Protein AF-A0A7K7YUN2-F1 (afdb_monomer)

Foldseek 3Di:
DADPVRDDLQQALQPNDCVPNVPSVVVNVVLVCLLPPVFDDVPRPDVLPPAPPVVPPPDDDDDDDDDDDDDDDDPVVVVVVVVPDPDDPDDDDDDDDDDDDDDDDDPPPPPPPDDDDDDDDDDDDDDDDDDDDPDPPPPDDPPQRALNGRNDAAAEAEEEDEPDAFKEKEAEADPDLLLVLLLLLLLVQLLLQAQGRDSVPYDHDNCQCQPADPPPRRGSCSGQRNSSCVRRVHRRRIYIYHYQFKHPGGGFHAFWPQCPPVDDGTDPHDGIGTDDPVSVVSSVVSSVQSVCLSSVNRNTGRCCRDPQNHSVSSSVVSSVVSVVVVVVPDDDPPCDDDDDDDDDDDDDDDDDDDDDDDDDDDDDDDDDDDDDDDDDDDDDDDDDDDDDDDDDD

pLDDT: mean 70.5, std 28.91, range [22.89, 98.75]

Organism: Thryothorus ludovicianus (NCBI:txid74200)

Structure (mmCIF, N/CA/C/O backbone):
data_AF-A0A7K7YUN2-F1
#
_entry.id   AF-A0A7K7YUN2-F1
#
loop_
_atom_site.group_PDB
_atom_site.id
_atom_site.type_symbol
_atom_site.label_atom_id
_atom_site.label_alt_id
_atom_site.label_comp_id
_atom_site.label_asym_id
_atom_site.label_entity_id
_atom_site.label_seq_id
_atom_site.pdbx_PDB_ins_code
_atom_site.Cartn_x
_atom_site.Cartn_y
_atom_site.Cartn_z
_atom_site.occupancy
_atom_site.B_iso_or_equiv
_atom_site.auth_seq_id
_atom_site.auth_comp_id
_atom_site.auth_asym_id
_atom_site.auth_atom_id
_atom_site.pdbx_PDB_model_num
ATOM 1 N N . ARG A 1 1 ? -6.315 15.873 7.165 1.00 78.62 1 ARG A N 1
ATOM 2 C CA . ARG A 1 1 ? -5.377 15.569 8.280 1.00 78.62 1 ARG A CA 1
ATOM 3 C C . ARG A 1 1 ? -5.841 16.223 9.572 1.00 78.62 1 ARG A C 1
ATOM 5 O O . ARG A 1 1 ? -6.031 15.499 10.535 1.00 78.62 1 ARG A O 1
ATOM 12 N N . THR A 1 2 ? -6.074 17.534 9.575 1.00 87.38 2 THR A N 1
ATOM 13 C CA . THR A 1 2 ? -6.695 18.251 10.697 1.00 87.38 2 THR A CA 1
ATOM 14 C C . THR A 1 2 ? -7.957 18.947 10.198 1.00 87.38 2 THR A C 1
ATOM 16 O O . THR A 1 2 ? -7.957 19.393 9.050 1.00 87.38 2 THR A O 1
ATOM 19 N N . ASP A 1 3 ? -9.021 18.973 10.995 1.00 88.12 3 ASP A N 1
ATOM 20 C CA . ASP A 1 3 ? -10.237 19.727 10.668 1.00 88.12 3 ASP A CA 1
ATOM 21 C C . ASP A 1 3 ? -10.114 21.218 11.048 1.00 88.12 3 ASP A C 1
ATOM 23 O O . ASP A 1 3 ? -9.083 21.669 11.555 1.00 88.12 3 ASP A O 1
ATOM 27 N N . SER A 1 4 ? -11.171 21.997 10.804 1.00 88.62 4 SER A N 1
ATOM 28 C CA . SER A 1 4 ? -11.228 23.429 11.133 1.00 88.62 4 SER A CA 1
ATOM 29 C C . SER A 1 4 ? -11.190 23.733 12.636 1.00 88.62 4 SER A C 1
ATOM 31 O O . SER A 1 4 ? -10.939 24.874 13.012 1.00 88.62 4 SER A O 1
ATOM 33 N N . ARG A 1 5 ? -11.398 22.733 13.499 1.00 89.00 5 ARG A N 1
ATOM 34 C CA . ARG A 1 5 ? -11.352 22.855 14.965 1.00 89.00 5 ARG A CA 1
ATOM 35 C C . ARG A 1 5 ? -9.995 22.452 15.538 1.00 89.00 5 ARG A C 1
ATOM 37 O O . ARG A 1 5 ? -9.807 22.469 16.750 1.00 89.00 5 ARG A O 1
ATOM 44 N N . GLY A 1 6 ? -9.044 22.071 14.685 1.00 89.19 6 GLY A N 1
ATOM 45 C CA . GLY A 1 6 ? -7.726 21.616 15.115 1.00 89.19 6 GLY A CA 1
ATOM 46 C C . GLY A 1 6 ? -7.666 20.131 15.485 1.00 89.19 6 GLY A C 1
ATOM 47 O O . GLY A 1 6 ? -6.616 19.670 15.934 1.00 89.19 6 GLY A O 1
ATOM 48 N N . VAL A 1 7 ? -8.731 19.352 15.260 1.00 89.94 7 VAL A N 1
ATOM 49 C CA . VAL A 1 7 ? -8.756 17.916 15.563 1.00 89.94 7 VAL A CA 1
ATOM 50 C C . VAL A 1 7 ? -8.000 17.140 14.496 1.00 89.94 7 VAL A C 1
ATOM 52 O O . VAL A 1 7 ? -8.283 17.225 13.300 1.00 89.94 7 VAL A O 1
ATOM 55 N N . ASN A 1 8 ? -7.038 16.329 14.930 1.00 92.31 8 ASN A N 1
ATOM 56 C CA . ASN A 1 8 ? -6.292 15.426 14.066 1.00 92.31 8 ASN A CA 1
ATOM 57 C C . ASN A 1 8 ? -7.166 14.232 13.642 1.00 92.31 8 ASN A C 1
ATOM 59 O O . ASN A 1 8 ? -7.217 13.199 14.310 1.00 92.31 8 ASN A O 1
ATOM 63 N N . LEU A 1 9 ? -7.828 14.355 12.492 1.00 93.38 9 LEU A N 1
ATOM 64 C CA . LEU A 1 9 ? -8.713 13.333 11.924 1.00 93.38 9 LEU A CA 1
ATOM 65 C C . LEU A 1 9 ? -8.011 11.985 11.689 1.00 93.38 9 LEU A C 1
ATOM 67 O O . LEU A 1 9 ? -8.648 10.936 11.748 1.00 93.38 9 LEU A O 1
ATOM 71 N N . ASN A 1 10 ? -6.682 11.971 11.532 1.00 92.69 10 ASN A N 1
ATOM 72 C CA . ASN A 1 10 ? -5.899 10.734 11.400 1.00 92.69 10 ASN A CA 1
ATOM 73 C C . ASN A 1 10 ? -5.807 9.929 12.718 1.00 92.69 10 ASN A C 1
ATOM 75 O O . ASN A 1 10 ? -4.985 9.011 12.820 1.00 92.69 10 ASN A O 1
ATOM 79 N N . ARG A 1 11 ? -6.553 10.321 13.754 1.00 94.75 11 ARG A N 1
ATOM 80 C CA . ARG A 1 11 ? -6.652 9.656 15.061 1.00 94.75 11 ARG A CA 1
ATOM 81 C C . ARG A 1 11 ? -8.091 9.284 15.428 1.00 94.75 11 ARG A C 1
ATOM 83 O O . ARG A 1 11 ? -8.306 8.748 16.507 1.00 94.75 11 ARG A O 1
ATOM 90 N N . GLN A 1 12 ? -9.053 9.547 14.543 1.00 95.44 12 GLN A N 1
ATOM 91 C CA . GLN A 1 12 ? -10.483 9.428 14.835 1.00 95.44 12 GLN A CA 1
ATOM 92 C C . GLN A 1 12 ? -11.152 8.231 14.141 1.00 95.44 12 GLN A C 1
ATOM 94 O O . GLN A 1 12 ? -12.370 8.165 14.080 1.00 95.44 12 GLN A O 1
ATOM 99 N N . TYR A 1 13 ? -10.393 7.264 13.610 1.00 97.00 13 TYR A N 1
ATOM 100 C CA . TYR A 1 13 ? -10.983 6.123 12.893 1.00 97.00 13 TYR A CA 1
ATOM 101 C C . TYR A 1 13 ? -11.528 5.011 13.810 1.00 97.00 13 TYR A C 1
ATOM 103 O O . TYR A 1 13 ? -12.305 4.172 13.351 1.00 97.00 13 TYR A O 1
ATOM 111 N N . LEU A 1 14 ? -11.149 4.962 15.094 1.00 95.19 14 LEU A N 1
ATOM 112 C CA . LEU A 1 14 ? -11.679 3.951 16.026 1.00 95.19 14 LEU A CA 1
ATOM 113 C C . LEU A 1 14 ? -13.170 4.172 16.289 1.00 95.19 14 LEU A C 1
ATOM 115 O O . LEU A 1 14 ? -13.971 3.273 16.045 1.00 95.19 14 LEU A O 1
ATOM 119 N N . HIS A 1 15 ? -13.536 5.389 16.680 1.00 94.69 15 HIS A N 1
ATOM 120 C CA . HIS A 1 15 ? -14.912 5.791 16.960 1.00 94.69 15 HIS A CA 1
ATOM 121 C C . HIS A 1 15 ? -15.164 7.164 16.322 1.00 94.69 15 HIS A C 1
ATOM 123 O O . HIS A 1 15 ? -15.181 8.171 17.029 1.00 94.69 15 HIS A O 1
ATOM 129 N N . PRO A 1 16 ? -15.246 7.243 14.977 1.00 96.25 16 PRO A N 1
ATOM 130 C CA . PRO A 1 16 ? -15.571 8.500 14.328 1.00 96.25 16 PRO A CA 1
ATOM 131 C C . PRO A 1 16 ? -16.999 8.893 14.689 1.00 96.25 16 PRO A C 1
ATOM 133 O O . PRO A 1 16 ? -17.883 8.044 14.771 1.00 96.25 16 PRO A O 1
ATOM 136 N N . ASP A 1 17 ? -17.208 10.188 14.857 1.00 95.94 17 ASP A N 1
ATOM 137 C CA . ASP A 1 17 ? -18.513 10.772 15.122 1.00 95.94 17 ASP A CA 1
ATOM 138 C C . ASP A 1 17 ? -19.054 11.346 13.806 1.00 95.94 17 ASP A C 1
ATOM 140 O O . ASP A 1 17 ? -18.281 11.901 13.017 1.00 95.94 17 ASP A O 1
ATOM 144 N N . ALA A 1 18 ? -20.344 11.166 13.529 1.00 96.06 18 ALA A N 1
ATOM 145 C CA . ALA A 1 18 ? -20.936 11.563 12.253 1.00 96.06 18 ALA A CA 1
ATOM 146 C C . ALA A 1 18 ? -20.970 13.088 12.067 1.00 96.06 18 ALA A C 1
ATOM 148 O O . ALA A 1 18 ? -20.790 13.571 10.949 1.00 96.06 18 ALA A O 1
ATOM 149 N N . GLU A 1 19 ? -21.140 13.844 13.151 1.00 95.25 19 GLU A N 1
ATOM 150 C CA . GLU A 1 19 ? -21.210 15.305 13.131 1.00 95.25 19 GLU A CA 1
ATOM 151 C C . GLU A 1 19 ? -19.820 15.926 13.260 1.00 95.25 19 GLU A C 1
ATOM 153 O O . GLU A 1 19 ? -19.457 16.848 12.527 1.00 95.25 19 GLU A O 1
ATOM 158 N N . LEU A 1 20 ? -18.998 15.400 14.172 1.00 94.81 20 LEU A N 1
ATOM 159 C CA . LEU A 1 20 ? -17.669 15.937 14.438 1.00 94.81 20 LEU A CA 1
ATOM 160 C C . LEU A 1 20 ? -16.652 15.455 13.394 1.00 94.81 20 LEU A C 1
ATOM 162 O O . LEU A 1 20 ? -15.731 16.195 13.060 1.00 94.81 20 LEU A O 1
ATOM 166 N N . HIS A 1 21 ? -16.763 14.237 12.870 1.00 95.44 21 HIS A N 1
ATOM 167 C CA . HIS A 1 21 ? -15.762 13.636 11.980 1.00 95.44 21 HIS A CA 1
ATOM 168 C C . HIS A 1 21 ? -16.374 13.096 10.671 1.00 95.44 21 HIS A C 1
ATOM 170 O O . HIS A 1 21 ? -16.032 11.978 10.270 1.00 95.44 21 HIS A O 1
ATOM 176 N N . PRO A 1 22 ? -17.206 13.869 9.942 1.00 95.00 22 PRO A N 1
ATOM 177 C CA . PRO A 1 22 ? -18.062 13.354 8.867 1.00 95.00 22 PRO A CA 1
ATOM 178 C C . PRO A 1 22 ? -17.293 12.619 7.762 1.00 95.00 22 PRO A C 1
ATOM 180 O O . PRO A 1 22 ? -17.717 11.564 7.301 1.00 95.00 22 PRO A O 1
ATOM 183 N N . ALA A 1 23 ? -16.115 13.117 7.368 1.00 93.25 23 ALA A N 1
ATOM 184 C CA . ALA A 1 23 ? -15.295 12.471 6.340 1.00 93.25 23 ALA A CA 1
ATOM 185 C C . ALA A 1 23 ? -14.721 11.115 6.794 1.00 93.25 23 ALA A C 1
ATOM 187 O O . ALA A 1 23 ? -14.691 10.159 6.021 1.00 93.25 23 ALA A O 1
ATOM 188 N N . VAL A 1 24 ? -14.272 11.022 8.051 1.00 96.31 24 VAL A N 1
ATOM 189 C CA . VAL A 1 24 ? -13.724 9.778 8.619 1.00 96.31 24 VAL A CA 1
ATOM 190 C C . VAL A 1 24 ? -14.849 8.779 8.875 1.00 96.31 24 VAL A C 1
ATOM 192 O O . VAL A 1 24 ? -14.700 7.598 8.559 1.00 96.31 24 VAL A O 1
ATOM 195 N N . TYR A 1 25 ? -15.981 9.262 9.395 1.00 97.12 25 TYR A N 1
ATOM 196 C CA . TYR A 1 25 ? -17.195 8.477 9.585 1.00 97.12 25 TYR A CA 1
ATOM 197 C C . TYR A 1 25 ? -17.664 7.879 8.257 1.00 97.12 25 TYR A C 1
ATOM 199 O O . TYR A 1 25 ? -17.772 6.662 8.148 1.00 97.12 25 TYR A O 1
ATOM 207 N N . GLY A 1 26 ? -17.840 8.709 7.223 1.00 96.94 26 GLY A N 1
ATOM 208 C CA . GLY A 1 26 ? -18.279 8.268 5.900 1.00 96.94 26 GLY A CA 1
ATOM 209 C C . GLY A 1 26 ? -17.334 7.244 5.269 1.00 96.94 26 GLY A C 1
ATOM 210 O O . GLY A 1 26 ? -17.783 6.198 4.807 1.00 96.94 26 GLY A O 1
ATOM 211 N N . ALA A 1 27 ? -16.018 7.485 5.315 1.00 95.69 27 ALA A N 1
ATOM 212 C CA . ALA A 1 27 ? -15.033 6.537 4.792 1.00 95.69 27 ALA A CA 1
ATOM 213 C C . ALA A 1 27 ? -15.100 5.174 5.505 1.00 95.69 27 ALA A C 1
ATOM 215 O O . ALA A 1 27 ? -15.076 4.129 4.855 1.00 95.69 27 ALA A O 1
ATOM 216 N N . LYS A 1 28 ? -15.217 5.171 6.840 1.00 96.88 28 LYS A N 1
ATOM 217 C CA . LYS A 1 28 ? -15.357 3.934 7.618 1.00 96.88 28 LYS A CA 1
ATOM 218 C C . LYS A 1 28 ? -16.697 3.240 7.354 1.00 96.88 28 LYS A C 1
ATOM 220 O O . LYS A 1 28 ? -16.718 2.018 7.234 1.00 96.88 28 LYS A O 1
ATOM 225 N N . ALA A 1 29 ? -17.785 3.997 7.234 1.00 96.88 29 ALA A N 1
ATOM 226 C CA . ALA A 1 29 ? -19.120 3.471 6.967 1.00 96.88 29 ALA A CA 1
ATOM 227 C C . ALA A 1 29 ? -19.187 2.742 5.617 1.00 96.88 29 ALA A C 1
ATOM 229 O O . ALA A 1 29 ? -19.727 1.643 5.556 1.00 96.88 29 ALA A O 1
ATOM 230 N N . VAL A 1 30 ? -18.566 3.285 4.562 1.00 96.12 30 VAL A N 1
ATOM 231 C CA . VAL A 1 30 ? -18.479 2.614 3.249 1.00 96.12 30 VAL A CA 1
ATOM 232 C C . VAL A 1 30 ? -17.747 1.272 3.355 1.00 96.12 30 VAL A C 1
ATOM 234 O O . VAL A 1 30 ? -18.197 0.273 2.799 1.00 96.12 30 VAL A O 1
ATOM 237 N N . LEU A 1 31 ? -16.645 1.216 4.106 1.00 96.12 31 LEU A N 1
ATOM 238 C CA . LEU A 1 31 ? -15.901 -0.031 4.303 1.00 96.12 31 LEU A CA 1
ATOM 239 C C . LEU A 1 31 ? -16.719 -1.060 5.095 1.00 96.12 31 LEU A C 1
ATOM 241 O O . LEU A 1 31 ? -16.787 -2.220 4.705 1.00 96.12 31 LEU A O 1
ATOM 245 N N . LEU A 1 32 ? -17.390 -0.645 6.170 1.00 95.06 32 LEU A N 1
ATOM 246 C CA . LEU A 1 32 ? -18.271 -1.531 6.938 1.00 95.06 32 LEU A CA 1
ATOM 247 C C . LEU A 1 32 ? -19.457 -2.025 6.101 1.00 95.06 32 LEU A C 1
ATOM 249 O O . LEU A 1 32 ? -19.819 -3.197 6.183 1.00 95.06 32 LEU A O 1
ATOM 253 N N . TYR A 1 33 ? -20.023 -1.163 5.256 1.00 95.19 33 TYR A N 1
ATOM 254 C CA . TYR A 1 33 ? -21.084 -1.546 4.335 1.00 95.19 33 TYR A CA 1
ATOM 255 C C . TYR A 1 33 ? -20.622 -2.675 3.409 1.00 95.19 33 TYR A C 1
ATOM 257 O O . TYR A 1 33 ? -21.280 -3.711 3.349 1.00 95.19 33 TYR A O 1
ATOM 265 N N . HIS A 1 34 ? -19.472 -2.526 2.745 1.00 94.00 34 HIS A N 1
ATOM 266 C CA . HIS A 1 34 ? -18.953 -3.563 1.850 1.00 94.00 34 HIS A CA 1
ATOM 267 C C . HIS A 1 34 ? -18.536 -4.836 2.587 1.00 94.00 34 HIS A C 1
ATOM 269 O O . HIS A 1 34 ? -18.811 -5.921 2.090 1.00 94.00 34 HIS A O 1
ATOM 275 N N . HIS A 1 35 ? -17.974 -4.718 3.791 1.00 92.88 35 HIS A N 1
ATOM 276 C CA . HIS A 1 35 ? -17.668 -5.872 4.634 1.00 92.88 35 HIS A CA 1
ATOM 277 C C . HIS A 1 35 ? -18.898 -6.753 4.887 1.00 92.88 35 HIS A C 1
ATOM 279 O O . HIS A 1 35 ? -18.815 -7.976 4.831 1.00 92.88 35 HIS A O 1
ATOM 285 N N . VAL A 1 36 ? -20.055 -6.129 5.134 1.00 92.19 36 VAL A N 1
ATOM 286 C CA . VAL A 1 36 ? -21.306 -6.838 5.429 1.00 92.19 36 VAL A CA 1
ATOM 287 C C . VAL A 1 36 ? -22.038 -7.291 4.163 1.00 92.19 36 VAL A C 1
ATOM 289 O O . VAL A 1 36 ? -22.560 -8.403 4.155 1.00 92.19 36 VAL A O 1
ATOM 292 N N . HIS A 1 37 ? -22.077 -6.466 3.112 1.00 90.81 37 HIS A N 1
ATOM 293 C CA . HIS A 1 37 ? -22.972 -6.655 1.958 1.00 90.81 37 HIS A CA 1
ATOM 294 C C . HIS A 1 37 ? -22.276 -7.150 0.685 1.00 90.81 37 HIS A C 1
ATOM 296 O O . HIS A 1 37 ? -22.945 -7.594 -0.241 1.00 90.81 37 HIS A O 1
ATOM 302 N N . SER A 1 38 ? -20.948 -7.071 0.600 1.00 90.06 38 SER A N 1
ATOM 303 C CA . SER A 1 38 ? -20.164 -7.527 -0.559 1.00 90.06 38 SER A CA 1
ATOM 304 C C . SER A 1 38 ? -19.382 -8.801 -0.247 1.00 90.06 38 SER A C 1
ATOM 306 O O . SER A 1 38 ? -18.298 -9.009 -0.788 1.00 90.06 38 SER A O 1
ATOM 308 N N . ARG A 1 39 ? -19.928 -9.644 0.638 1.00 87.44 39 ARG A N 1
ATOM 309 C CA . ARG A 1 39 ? -19.255 -10.852 1.112 1.00 87.44 39 ARG A CA 1
ATOM 310 C C . ARG A 1 39 ? -18.920 -11.810 -0.027 1.00 87.44 39 ARG A C 1
ATOM 312 O O . ARG A 1 39 ? -19.715 -12.015 -0.944 1.00 87.44 39 ARG A O 1
ATOM 319 N N . VAL A 1 40 ? -17.762 -12.452 0.086 1.00 85.00 40 VAL A N 1
ATOM 320 C CA . VAL A 1 40 ? -17.371 -13.562 -0.788 1.00 85.00 40 VAL A CA 1
ATOM 321 C C . VAL A 1 40 ? -18.058 -14.818 -0.262 1.00 85.00 40 VAL A C 1
ATOM 323 O O . VAL A 1 40 ? -17.769 -15.271 0.842 1.00 85.00 40 VAL A O 1
ATOM 326 N N . LEU A 1 41 ? -19.018 -15.351 -1.020 1.00 81.62 41 LEU A N 1
ATOM 327 C CA . LEU A 1 41 ? -19.766 -16.539 -0.606 1.00 81.62 41 LEU A CA 1
ATOM 328 C C . LEU A 1 41 ? -18.927 -17.814 -0.795 1.00 81.62 41 LEU A C 1
ATOM 330 O O . LEU A 1 41 ? -18.169 -17.901 -1.769 1.00 81.62 41 LEU A O 1
ATOM 334 N N . PRO A 1 42 ? -19.090 -18.836 0.064 1.00 71.81 42 PRO A N 1
ATOM 335 C CA . PRO A 1 42 ? -18.486 -20.146 -0.158 1.00 71.81 42 PRO A CA 1
ATOM 336 C C . PRO A 1 42 ? -18.837 -20.688 -1.552 1.00 71.81 42 PRO A C 1
ATOM 338 O O . PRO A 1 42 ? -20.008 -20.763 -1.917 1.00 71.81 42 PRO A O 1
ATOM 341 N N . GLY A 1 43 ? -17.823 -21.037 -2.349 1.00 67.38 43 GLY A N 1
ATOM 342 C CA . GLY A 1 43 ? -18.002 -21.539 -3.719 1.00 67.38 43 GLY A CA 1
ATOM 343 C C . GLY A 1 43 ? -18.161 -20.467 -4.803 1.00 67.38 43 GLY A C 1
ATOM 344 O O . GLY A 1 43 ? -18.313 -20.816 -5.973 1.00 67.38 43 GLY A O 1
ATOM 345 N N . SER A 1 44 ? -18.096 -19.176 -4.457 1.00 67.81 44 SER A N 1
ATOM 346 C CA . SER A 1 44 ? -17.954 -18.1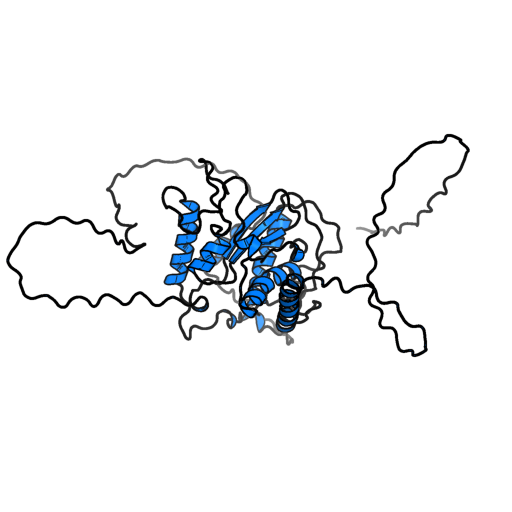27 -5.471 1.00 67.81 44 SER A CA 1
ATOM 347 C C . SER A 1 44 ? -16.644 -18.318 -6.256 1.00 67.81 44 SER A C 1
ATOM 349 O O . SER A 1 44 ? -15.632 -18.709 -5.666 1.00 67.81 44 SER A O 1
ATOM 351 N N . PRO A 1 45 ? -16.650 -18.106 -7.589 1.00 61.78 45 PRO A N 1
ATOM 352 C CA . PRO A 1 45 ? -15.442 -18.240 -8.389 1.00 61.78 45 PRO A CA 1
ATOM 353 C C . PRO A 1 45 ? -14.392 -17.272 -7.853 1.00 61.78 45 PRO A C 1
ATOM 355 O O . PRO A 1 45 ? -14.665 -16.079 -7.701 1.00 61.78 45 PRO A O 1
ATOM 358 N N . ASP A 1 46 ? -13.200 -17.789 -7.555 1.00 60.81 46 ASP A N 1
ATOM 359 C CA . ASP A 1 46 ? -12.101 -16.943 -7.114 1.00 60.81 46 ASP A CA 1
ATOM 360 C C . ASP A 1 46 ? -11.826 -15.941 -8.239 1.00 60.81 46 ASP A C 1
ATOM 362 O O . ASP A 1 46 ? -11.476 -16.324 -9.358 1.00 60.81 46 ASP A O 1
ATOM 366 N N . TRP A 1 47 ? -12.002 -14.648 -7.978 1.00 59.56 47 TRP A N 1
ATOM 367 C CA . TRP A 1 47 ? -11.713 -13.612 -8.967 1.00 59.56 47 TRP A CA 1
ATOM 368 C C . TRP A 1 47 ? -10.249 -13.679 -9.438 1.00 59.56 47 TRP A C 1
ATOM 370 O O . TRP A 1 47 ? -9.940 -13.231 -10.538 1.00 59.56 47 TRP A O 1
ATOM 380 N N . ARG A 1 48 ? -9.355 -14.300 -8.653 1.00 54.22 48 ARG A N 1
ATOM 381 C CA . ARG A 1 48 ? -7.966 -14.596 -9.036 1.00 54.22 48 ARG A CA 1
ATOM 382 C C . ARG A 1 48 ? -7.852 -15.690 -10.101 1.00 54.22 48 ARG A C 1
ATOM 384 O O . ARG A 1 48 ? -6.882 -15.707 -10.846 1.00 54.22 48 ARG A O 1
ATOM 391 N N . THR A 1 49 ? -8.846 -16.573 -10.214 1.00 48.91 49 THR A N 1
ATOM 392 C CA . THR A 1 49 ? -8.952 -17.570 -11.297 1.00 48.91 49 THR A CA 1
ATOM 393 C C . THR A 1 49 ? -9.609 -17.029 -12.569 1.00 48.91 49 THR A C 1
ATOM 395 O O . THR A 1 49 ? -9.624 -17.721 -13.588 1.00 48.91 49 THR A O 1
ATOM 398 N N . PHE A 1 50 ? -10.107 -15.786 -12.561 1.00 46.47 50 PHE A N 1
ATOM 399 C CA . PHE A 1 50 ? -10.634 -15.132 -13.759 1.00 46.47 50 PHE A CA 1
ATOM 400 C C . PHE A 1 50 ? -9.483 -14.704 -14.683 1.00 46.47 50 PHE A C 1
ATOM 402 O O . PHE A 1 50 ? -9.012 -13.567 -14.676 1.00 46.47 50 PHE A O 1
ATOM 409 N N . VAL A 1 51 ? -9.013 -15.638 -15.508 1.00 45.91 51 VAL A N 1
ATOM 410 C CA . VAL A 1 51 ? -8.088 -15.335 -16.602 1.00 45.91 51 VAL A CA 1
ATOM 411 C C . VAL A 1 51 ? -8.883 -14.626 -17.698 1.00 45.91 51 VAL A C 1
ATOM 413 O O . VAL A 1 51 ? -9.797 -15.203 -18.286 1.00 45.91 51 VAL A O 1
ATOM 416 N N . SER A 1 52 ? -8.551 -13.365 -17.986 1.00 40.47 52 SER A N 1
ATOM 417 C CA . SER A 1 52 ? -9.127 -12.666 -19.141 1.00 40.47 52 SER A CA 1
ATOM 418 C C . SER A 1 52 ? -8.878 -13.473 -20.431 1.00 40.47 52 SER A C 1
ATOM 420 O O . SER A 1 52 ? -7.742 -13.899 -20.658 1.00 40.47 52 SER A O 1
ATOM 422 N N . PRO A 1 53 ? -9.872 -13.625 -21.332 1.00 41.62 53 PRO A N 1
ATOM 423 C CA . PRO A 1 53 ? -9.722 -14.378 -22.587 1.00 41.62 53 PRO A CA 1
ATOM 424 C C . PRO A 1 53 ? -8.577 -13.885 -23.489 1.00 41.62 53 PRO A C 1
ATOM 426 O O . PRO A 1 53 ? -8.083 -14.627 -24.338 1.00 41.62 53 PRO A O 1
ATOM 429 N N . LEU A 1 54 ? -8.121 -12.644 -23.286 1.00 42.34 54 LEU A N 1
ATOM 430 C CA . LEU A 1 54 ? -7.005 -12.017 -23.999 1.00 42.34 54 LEU A CA 1
ATOM 431 C C . LEU A 1 54 ? -5.653 -12.731 -23.827 1.00 42.34 54 LEU A C 1
ATOM 433 O O . LEU A 1 54 ? -4.779 -12.548 -24.671 1.00 42.34 54 LEU A O 1
ATOM 437 N N . SER A 1 55 ? -5.477 -13.571 -22.802 1.00 38.16 55 SER A N 1
ATOM 438 C CA . SER A 1 55 ? -4.238 -14.342 -22.599 1.00 38.16 55 SER A CA 1
ATOM 439 C C . SER A 1 55 ? -4.115 -15.573 -23.512 1.00 38.16 55 SER A C 1
ATOM 441 O O . SER A 1 55 ? -3.063 -16.204 -23.547 1.00 38.16 55 SER A O 1
ATOM 443 N N . SER A 1 56 ? -5.166 -15.928 -24.264 1.00 35.69 56 SER A N 1
ATOM 444 C CA . SER A 1 56 ? -5.189 -17.130 -25.116 1.00 35.69 56 SER A CA 1
ATOM 445 C C . SER A 1 56 ? -4.701 -16.919 -26.558 1.00 35.69 56 SER A C 1
ATOM 447 O O . SER A 1 56 ? -4.579 -17.887 -27.307 1.00 35.69 56 SER A O 1
ATOM 449 N N . LEU A 1 57 ? -4.339 -15.694 -26.960 1.00 35.59 57 LEU A N 1
ATOM 450 C CA . LEU A 1 57 ? -3.754 -15.430 -28.282 1.00 35.59 57 LEU A CA 1
ATOM 451 C C . LEU A 1 57 ? -2.248 -15.740 -28.293 1.00 35.59 57 LEU A C 1
ATOM 453 O O . LEU A 1 57 ? -1.399 -14.864 -28.457 1.00 35.59 57 LEU A O 1
ATOM 457 N N . SER A 1 58 ? -1.916 -17.020 -28.122 1.00 31.19 58 SER A N 1
ATOM 458 C CA . SER A 1 58 ? -0.611 -17.553 -28.503 1.00 31.19 58 SER A CA 1
ATOM 459 C C . SER A 1 58 ? -0.552 -17.635 -30.030 1.00 31.19 58 SER A C 1
ATOM 461 O O . SER A 1 58 ? -1.301 -18.381 -30.662 1.00 31.19 58 SER A O 1
ATOM 463 N N . ILE A 1 59 ? 0.314 -16.819 -30.629 1.00 34.53 59 ILE A N 1
ATOM 464 C CA . ILE A 1 59 ? 0.526 -16.740 -32.074 1.00 34.53 59 ILE A CA 1
ATOM 465 C C . ILE A 1 59 ? 1.135 -18.061 -32.561 1.00 34.53 59 ILE A C 1
ATOM 467 O O . ILE A 1 59 ? 2.337 -18.292 -32.452 1.00 34.53 59 ILE A O 1
ATOM 471 N N . LYS A 1 60 ? 0.303 -18.909 -33.165 1.00 30.31 60 LYS A N 1
ATOM 472 C CA . LYS A 1 60 ? 0.714 -19.728 -34.306 1.00 30.31 60 LYS A CA 1
ATOM 473 C C . LYS A 1 60 ? 0.168 -19.053 -35.563 1.00 30.31 60 LYS A C 1
ATOM 475 O O . LYS A 1 60 ? -1.012 -19.174 -35.866 1.00 30.31 60 LYS A O 1
ATOM 480 N N . SER A 1 61 ? 1.021 -18.326 -36.279 1.00 28.97 61 SER A N 1
ATOM 481 C CA . SER A 1 61 ? 0.777 -17.990 -37.692 1.00 28.97 61 SER A CA 1
ATOM 482 C C . SER A 1 61 ? 0.872 -19.289 -38.517 1.00 28.97 61 SER A C 1
ATOM 484 O O . SER A 1 61 ? 1.713 -20.126 -38.177 1.00 28.97 61 SER A O 1
ATOM 486 N N . PRO A 1 62 ? 0.044 -19.494 -39.566 1.00 39.31 62 PRO A N 1
ATOM 487 C CA . PRO A 1 62 ? 0.151 -18.698 -40.793 1.00 39.31 62 PRO A CA 1
ATOM 488 C C . PRO A 1 62 ? -1.178 -18.267 -41.465 1.00 39.31 62 PRO A C 1
ATOM 490 O O . PRO A 1 62 ? -2.173 -18.977 -41.453 1.00 39.31 62 PRO A O 1
ATOM 493 N N . ASN A 1 63 ? -1.115 -17.093 -42.106 1.00 31.12 63 ASN A N 1
ATOM 494 C CA . ASN A 1 63 ? -1.841 -16.612 -43.296 1.00 31.12 63 ASN A CA 1
ATOM 495 C C . ASN A 1 63 ? -3.326 -16.992 -43.526 1.00 31.12 63 ASN A C 1
ATOM 497 O O . ASN A 1 63 ? -3.606 -17.994 -44.178 1.00 31.12 63 ASN A O 1
ATOM 501 N N . CYS A 1 64 ? -4.254 -16.076 -43.205 1.00 26.23 64 CYS A N 1
ATOM 502 C CA . CYS A 1 64 ? -5.340 -15.631 -44.109 1.00 26.23 64 CYS A CA 1
ATOM 503 C C . CYS A 1 64 ? -6.132 -14.440 -43.510 1.00 26.23 64 CYS A C 1
ATOM 505 O O . CYS A 1 64 ? -6.223 -14.354 -42.286 1.00 26.23 64 CYS A O 1
ATOM 507 N N . PRO A 1 65 ? -6.712 -13.525 -44.318 1.00 35.06 65 PRO A N 1
ATOM 508 C CA . PRO A 1 65 ? -7.401 -12.329 -43.823 1.00 35.06 65 PRO A CA 1
ATOM 509 C C . PRO A 1 65 ? -8.930 -12.512 -43.743 1.00 35.06 65 PRO A C 1
ATOM 511 O O . PRO A 1 65 ? -9.564 -12.812 -44.751 1.00 35.06 65 PRO A O 1
ATOM 514 N N . VAL A 1 66 ? -9.544 -12.268 -42.578 1.00 29.27 66 VAL A N 1
ATOM 515 C CA . VAL A 1 66 ? -11.003 -12.033 -42.428 1.00 29.27 66 VAL A CA 1
ATOM 516 C C . VAL A 1 66 ? -11.286 -11.188 -41.159 1.00 29.27 66 VAL A C 1
ATOM 518 O O . VAL A 1 66 ? -10.392 -11.072 -40.321 1.00 29.27 66 VAL A O 1
ATOM 521 N N . PRO A 1 67 ? -12.438 -10.489 -41.036 1.00 32.44 67 PRO A N 1
ATOM 522 C CA . PRO A 1 67 ? -12.494 -9.074 -40.672 1.00 32.44 67 PRO A CA 1
ATOM 523 C C . PRO A 1 67 ? -12.788 -8.842 -39.183 1.00 32.44 67 PRO A C 1
ATOM 525 O O . PRO A 1 67 ? -13.317 -9.703 -38.485 1.00 32.44 67 PRO A O 1
ATOM 528 N N . ALA A 1 68 ? -12.460 -7.636 -38.716 1.00 31.94 68 ALA A N 1
ATOM 529 C CA . ALA A 1 68 ? -12.657 -7.191 -37.343 1.00 31.94 68 ALA A CA 1
ATOM 530 C C . ALA A 1 68 ? -14.142 -7.204 -36.937 1.00 31.94 68 ALA A C 1
ATOM 532 O O . ALA A 1 68 ? -14.946 -6.445 -37.475 1.00 31.94 68 ALA A O 1
ATOM 533 N N . ALA A 1 69 ? -14.486 -8.033 -35.952 1.00 31.81 69 ALA A N 1
ATOM 534 C CA . ALA A 1 69 ? -15.706 -7.877 -35.175 1.00 31.81 69 ALA A CA 1
ATOM 535 C C . ALA A 1 69 ? -15.398 -6.951 -33.988 1.00 31.81 69 ALA A C 1
ATOM 537 O O . ALA A 1 69 ? -14.589 -7.287 -33.121 1.00 31.81 69 ALA A O 1
ATOM 538 N N . GLU A 1 70 ? -16.006 -5.765 -33.978 1.00 32.03 70 GLU A N 1
ATOM 539 C CA . GLU A 1 70 ? -15.955 -4.841 -32.846 1.00 32.03 70 GLU A CA 1
ATOM 540 C C . GLU A 1 70 ? -16.648 -5.466 -31.628 1.00 32.03 70 GLU A C 1
ATOM 542 O O . GLU A 1 70 ? -17.840 -5.770 -31.654 1.00 32.03 70 GLU A O 1
ATOM 547 N N . ALA A 1 71 ? -15.902 -5.645 -30.539 1.00 36.62 71 ALA A N 1
ATOM 548 C CA . ALA A 1 71 ? -16.473 -5.991 -29.247 1.00 36.62 71 ALA A CA 1
ATOM 549 C C . ALA A 1 71 ? -17.096 -4.731 -28.623 1.00 36.62 71 ALA A C 1
ATOM 551 O O . ALA A 1 71 ? -16.395 -3.802 -28.220 1.00 36.62 71 ALA A O 1
ATOM 552 N N . THR A 1 72 ? -18.424 -4.686 -28.550 1.00 35.19 72 THR A N 1
ATOM 553 C CA . THR A 1 72 ? -19.178 -3.614 -27.891 1.00 35.19 72 THR A CA 1
ATOM 554 C C . THR A 1 72 ? -18.939 -3.620 -26.379 1.00 35.19 72 THR A C 1
ATOM 556 O O . THR A 1 72 ? -19.370 -4.536 -25.682 1.00 35.19 72 THR A O 1
ATOM 559 N N . LEU A 1 73 ? -18.268 -2.580 -25.870 1.00 37.97 73 LEU A N 1
ATOM 560 C CA . LEU A 1 73 ? -18.104 -2.303 -24.436 1.00 37.97 73 LEU A CA 1
ATOM 561 C C . LEU A 1 73 ? -19.379 -1.690 -23.826 1.00 37.97 73 LEU A C 1
ATOM 563 O O . LEU A 1 73 ? -20.100 -0.945 -24.497 1.00 37.97 73 LEU A O 1
ATOM 567 N N . SER A 1 74 ? -19.613 -1.970 -22.540 1.00 52.69 74 SER A N 1
ATOM 568 C CA . SER A 1 74 ? -20.704 -1.405 -21.732 1.00 52.69 74 SER A CA 1
ATOM 569 C C . SER A 1 74 ? -20.583 0.120 -21.592 1.00 52.69 74 SER A C 1
ATOM 571 O O . SER A 1 74 ? -19.482 0.664 -21.512 1.00 52.69 74 SER A O 1
ATOM 573 N N . GLU A 1 75 ? -21.720 0.823 -21.534 1.00 41.91 75 GLU A N 1
ATOM 574 C CA . GLU A 1 75 ? -21.806 2.291 -21.420 1.00 41.91 75 GLU A CA 1
ATOM 575 C C . GLU A 1 75 ? -21.035 2.854 -20.211 1.00 41.91 75 GLU A C 1
ATOM 577 O O . GLU A 1 75 ? -20.506 3.963 -20.278 1.00 41.91 75 GLU A O 1
ATOM 582 N N . LEU A 1 76 ? -20.876 2.074 -19.136 1.00 35.47 76 LEU A N 1
ATOM 583 C CA . LEU A 1 76 ? -20.114 2.489 -17.955 1.00 35.47 76 LEU A CA 1
ATOM 584 C C . LEU A 1 76 ? -18.603 2.606 -18.246 1.00 35.47 76 LEU A C 1
ATOM 586 O O . LEU A 1 76 ? -17.965 3.566 -17.812 1.00 35.47 76 LEU A O 1
ATOM 590 N N . ASP A 1 77 ? -18.049 1.708 -19.066 1.00 40.97 77 ASP A N 1
ATOM 591 C CA . ASP A 1 77 ? -16.623 1.682 -19.429 1.00 40.97 77 ASP A CA 1
ATOM 592 C C . ASP A 1 77 ? -16.245 2.777 -20.439 1.00 40.97 77 ASP A C 1
ATOM 594 O O . ASP A 1 77 ? -15.092 3.222 -20.500 1.00 40.97 77 ASP A O 1
ATOM 598 N N . LYS A 1 78 ? -17.220 3.274 -21.212 1.00 42.62 78 LYS A N 1
ATOM 599 C CA . LYS A 1 78 ? -17.020 4.396 -22.144 1.00 42.62 78 LYS A CA 1
ATOM 600 C C . LYS A 1 78 ? -16.835 5.727 -21.410 1.00 42.62 78 LYS A C 1
ATOM 602 O O . LYS A 1 78 ? -16.070 6.576 -21.866 1.00 42.62 78 LYS A O 1
ATOM 607 N N . THR A 1 79 ? -17.472 5.907 -20.249 1.00 40.69 79 THR A N 1
ATOM 608 C CA . THR A 1 79 ? -17.435 7.188 -19.516 1.00 40.69 79 THR A CA 1
ATOM 609 C C . THR A 1 79 ? -16.106 7.462 -18.804 1.00 40.69 79 THR A C 1
ATOM 611 O O . THR A 1 79 ? -15.683 8.616 -18.729 1.00 40.69 79 THR A O 1
ATOM 614 N N . ASN A 1 80 ? -15.386 6.427 -18.353 1.00 42.41 80 ASN A N 1
ATOM 615 C CA . ASN A 1 80 ? -14.104 6.600 -17.654 1.00 42.41 80 ASN A CA 1
ATOM 616 C C . ASN A 1 80 ? -12.904 6.819 -18.592 1.00 42.41 80 ASN A C 1
ATOM 618 O O . ASN A 1 80 ? -11.904 7.409 -18.181 1.00 42.41 80 ASN A O 1
ATOM 622 N N . ASN A 1 81 ? -13.005 6.417 -19.862 1.00 41.00 81 ASN A N 1
ATOM 623 C CA . ASN A 1 81 ? -11.910 6.540 -20.832 1.00 41.00 81 ASN A CA 1
ATOM 624 C C . ASN A 1 81 ? -11.850 7.902 -21.551 1.00 41.00 81 ASN A C 1
ATOM 626 O O . ASN A 1 81 ? -10.826 8.234 -22.142 1.00 41.00 81 ASN A O 1
ATOM 630 N N . LEU A 1 82 ? -12.889 8.739 -21.451 1.00 36.19 82 LEU A N 1
ATOM 631 C CA . LEU A 1 82 ? -12.920 10.070 -22.080 1.00 36.19 82 LEU A CA 1
ATOM 632 C C . LEU A 1 82 ? -12.231 11.171 -21.255 1.00 36.19 82 LEU A C 1
ATOM 634 O O . LEU A 1 82 ? -12.059 12.289 -21.738 1.00 36.19 82 LEU A O 1
ATOM 638 N N . ARG A 1 83 ? -11.809 10.882 -20.016 1.00 38.50 83 ARG A N 1
ATOM 639 C CA . ARG A 1 83 ? -11.191 11.885 -19.129 1.00 38.50 83 ARG A CA 1
ATOM 640 C C . ARG A 1 83 ? -9.663 11.972 -19.242 1.00 38.50 83 ARG A C 1
ATOM 642 O O . ARG A 1 83 ? -9.076 12.894 -18.686 1.00 38.50 83 ARG A O 1
ATOM 649 N N . ASN A 1 84 ? -9.040 11.069 -20.003 1.00 34.97 84 ASN A N 1
ATOM 650 C CA . ASN A 1 84 ? -7.587 10.995 -20.203 1.00 34.97 84 ASN A CA 1
ATOM 651 C C . ASN A 1 84 ? -7.145 11.352 -21.636 1.00 34.97 84 ASN A C 1
ATOM 653 O O . ASN A 1 84 ? -6.133 10.849 -22.118 1.00 34.97 84 ASN A O 1
ATOM 657 N N . CYS A 1 85 ? -7.869 12.237 -22.326 1.00 31.06 85 CYS A N 1
ATOM 658 C CA . CYS A 1 85 ? -7.388 12.834 -23.574 1.00 31.06 85 CYS A CA 1
ATOM 659 C C . CYS A 1 85 ? -6.740 14.205 -23.295 1.00 31.06 85 CYS A C 1
ATOM 661 O O . CYS A 1 85 ? -7.405 15.097 -22.758 1.00 31.06 85 CYS A O 1
ATOM 663 N N . PRO A 1 86 ? -5.466 14.429 -23.664 1.00 36.81 86 PRO A N 1
ATOM 664 C CA . PRO A 1 86 ? -4.842 15.734 -23.526 1.00 36.81 86 PRO A CA 1
ATOM 665 C C . PRO A 1 86 ? -5.273 16.632 -24.693 1.00 36.81 86 PRO A C 1
ATOM 667 O O . PRO A 1 86 ? -4.794 16.481 -25.811 1.00 36.81 86 PRO A O 1
ATOM 670 N N . GLY A 1 87 ? -6.165 17.589 -24.423 1.00 38.62 87 GLY A N 1
ATOM 671 C CA . GLY A 1 87 ? -6.389 18.737 -25.308 1.00 38.62 87 GLY A CA 1
ATOM 672 C C . GLY A 1 87 ? -7.846 19.037 -25.647 1.00 38.62 87 GLY A C 1
ATOM 673 O O . GLY A 1 87 ? -8.300 18.701 -26.729 1.00 38.62 87 GLY A O 1
ATOM 674 N N . ALA A 1 88 ? -8.548 19.747 -24.758 1.00 28.78 88 ALA A N 1
ATOM 675 C CA . ALA A 1 88 ? -9.650 20.652 -25.113 1.00 28.78 88 ALA A CA 1
ATOM 676 C C . ALA A 1 88 ? -10.072 21.480 -23.884 1.00 28.78 88 ALA A C 1
ATOM 678 O O . ALA A 1 88 ? -11.118 21.253 -23.282 1.00 28.78 88 ALA A O 1
ATOM 679 N N . ARG A 1 89 ? -9.267 22.473 -23.482 1.00 30.36 89 ARG A N 1
ATOM 680 C CA . ARG A 1 89 ? -9.788 23.564 -22.642 1.00 30.36 89 ARG A CA 1
ATOM 681 C C . ARG A 1 89 ? -10.448 24.586 -23.561 1.00 30.36 89 ARG A C 1
ATOM 683 O O . ARG A 1 89 ? -9.779 25.472 -24.082 1.00 30.36 89 ARG A O 1
ATOM 690 N N . ARG A 1 90 ? -11.765 24.483 -23.739 1.00 27.86 90 ARG A N 1
ATOM 691 C CA . ARG A 1 90 ? -12.590 25.640 -24.097 1.00 27.86 90 ARG A CA 1
ATOM 692 C C . ARG A 1 90 ? -13.618 25.866 -23.004 1.00 27.86 90 ARG A C 1
ATOM 694 O O . ARG A 1 90 ? -14.358 24.964 -22.629 1.00 27.86 90 ARG A O 1
ATOM 701 N N . ALA A 1 91 ? -13.578 27.081 -22.473 1.00 33.88 91 ALA A N 1
ATOM 702 C CA . ALA A 1 91 ? -14.505 27.600 -21.494 1.00 33.88 91 ALA A CA 1
ATOM 703 C C . ALA A 1 91 ? -15.945 27.472 -22.002 1.00 33.88 91 ALA A C 1
ATOM 705 O O . ALA A 1 91 ? -16.245 27.845 -23.136 1.00 33.88 91 ALA A O 1
ATOM 706 N N . SER A 1 92 ? -16.837 26.994 -21.142 1.00 26.42 92 SER A N 1
ATOM 707 C CA . SER A 1 92 ? -18.259 27.261 -21.293 1.00 26.42 92 SER A CA 1
ATOM 708 C C . SER A 1 92 ? -18.849 27.508 -19.914 1.00 26.42 92 SER A C 1
ATOM 710 O O . SER A 1 92 ? -19.064 26.602 -19.113 1.00 26.42 92 SER A O 1
ATOM 712 N N . THR A 1 93 ? -19.019 28.792 -19.632 1.00 31.27 93 THR A N 1
ATOM 713 C CA . THR A 1 93 ? -19.941 29.328 -18.645 1.00 31.27 93 THR A CA 1
ATOM 714 C C . THR A 1 93 ? -21.353 28.895 -19.016 1.00 31.27 93 THR A C 1
ATOM 716 O O . THR A 1 93 ? -21.846 29.221 -20.094 1.00 31.27 93 THR A O 1
ATOM 719 N N . ARG A 1 94 ? -22.042 28.212 -18.102 1.00 26.44 94 ARG A N 1
ATOM 720 C CA . ARG A 1 94 ? -23.500 28.121 -18.153 1.00 26.44 94 ARG A CA 1
ATOM 721 C C . ARG A 1 94 ? -24.077 28.255 -16.749 1.00 26.44 94 ARG A C 1
ATOM 723 O O . ARG A 1 94 ? -24.061 27.332 -15.948 1.00 26.44 94 ARG A O 1
ATOM 730 N N . SER A 1 95 ? -24.513 29.484 -16.483 1.00 26.02 95 SER A N 1
ATOM 731 C CA . SER A 1 95 ? -25.522 29.839 -15.487 1.00 26.02 95 SER A CA 1
ATOM 732 C C . SER A 1 95 ? -26.875 29.200 -15.853 1.00 26.02 95 SER A C 1
ATOM 734 O O . SER A 1 95 ? -27.030 28.727 -16.983 1.00 26.02 95 SER A O 1
ATOM 736 N N . CYS A 1 96 ? -27.839 29.325 -14.933 1.00 22.89 96 CYS A N 1
ATOM 737 C CA . CYS A 1 96 ? -29.278 29.011 -14.980 1.00 22.89 96 CYS A CA 1
ATOM 738 C C . CYS A 1 96 ? -29.652 27.714 -14.247 1.00 22.89 96 CYS A C 1
ATOM 740 O O . CYS A 1 96 ? -29.062 26.677 -14.503 1.00 22.89 96 CYS A O 1
ATOM 742 N N . LEU A 1 97 ? -30.663 27.648 -13.383 1.00 24.28 97 LEU A N 1
ATOM 743 C CA . LEU A 1 97 ? -31.638 28.610 -12.872 1.00 24.28 97 LEU A CA 1
ATOM 744 C C . LEU A 1 97 ? -32.243 27.945 -11.627 1.00 24.28 97 LEU A C 1
ATOM 746 O O . LEU A 1 97 ? -32.459 26.734 -11.611 1.00 24.28 97 LEU A O 1
ATOM 750 N N . ALA A 1 98 ? -32.520 28.740 -10.600 1.00 28.38 98 ALA A N 1
ATOM 751 C CA . ALA A 1 98 ? -33.301 28.309 -9.456 1.00 28.38 98 ALA A CA 1
ATOM 752 C C . ALA A 1 98 ? -34.751 28.043 -9.884 1.00 28.38 98 ALA A C 1
ATOM 754 O O . ALA A 1 98 ? -35.389 28.922 -10.462 1.00 28.38 98 ALA A O 1
ATOM 755 N N . GLN A 1 99 ? -35.280 26.873 -9.537 1.00 26.41 99 GLN A N 1
ATOM 756 C CA . GLN A 1 99 ? -36.706 26.694 -9.284 1.00 26.41 99 GLN A CA 1
ATOM 757 C C . GLN A 1 99 ? -36.857 25.870 -8.012 1.00 26.41 99 GLN A C 1
ATOM 759 O O . GLN A 1 99 ? -36.370 24.746 -7.910 1.00 26.41 99 GLN A O 1
ATOM 764 N N . GLY A 1 100 ? -37.471 26.503 -7.016 1.00 26.20 100 GLY A N 1
ATOM 765 C CA . GLY A 1 100 ? -37.840 25.866 -5.769 1.00 26.20 100 GLY A CA 1
ATOM 766 C C . GLY A 1 100 ? -39.024 24.932 -5.972 1.00 26.20 100 GLY A C 1
ATOM 767 O O . GLY A 1 100 ? -40.001 25.280 -6.627 1.00 26.20 100 GLY A O 1
ATOM 768 N N . ALA A 1 101 ? -38.938 23.776 -5.332 1.00 26.30 101 ALA A N 1
ATOM 769 C CA . ALA A 1 101 ? -40.089 23.020 -4.885 1.00 26.30 101 ALA A CA 1
ATOM 770 C C . ALA A 1 101 ? -39.784 22.597 -3.445 1.00 26.30 101 ALA A C 1
ATOM 772 O O . ALA A 1 101 ? -38.910 21.768 -3.199 1.00 26.30 101 ALA A O 1
ATOM 773 N N . GLN A 1 102 ? -40.449 23.247 -2.487 1.00 25.78 102 GLN A N 1
ATOM 774 C CA . GLN A 1 102 ? -40.627 22.692 -1.148 1.00 25.78 102 GLN A CA 1
ATOM 775 C C . GLN A 1 102 ? -41.335 21.346 -1.283 1.00 25.78 102 GLN A C 1
ATOM 777 O O . GLN A 1 102 ? -42.325 21.286 -2.005 1.00 25.78 102 GLN A O 1
ATOM 782 N N . LEU A 1 103 ? -40.880 20.327 -0.550 1.00 26.41 103 LEU A N 1
ATOM 783 C CA . LEU A 1 103 ? -41.734 19.296 0.045 1.00 26.41 103 LEU A CA 1
ATOM 784 C C . LEU A 1 103 ? -40.934 18.487 1.083 1.00 26.41 103 LEU A C 1
ATOM 786 O O . LEU A 1 103 ? -39.945 17.838 0.759 1.00 26.41 103 LEU A O 1
ATOM 790 N N . SER A 1 104 ? -41.394 18.626 2.329 1.00 24.94 104 SER A N 1
ATOM 791 C CA . 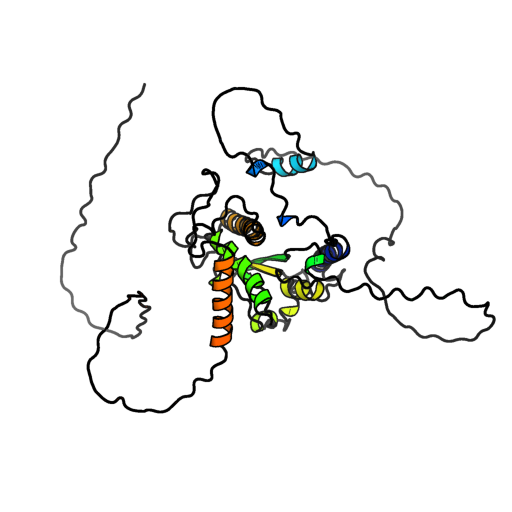SER A 1 104 ? -41.399 17.669 3.446 1.00 24.94 104 SER A CA 1
ATOM 792 C C . SER A 1 104 ? -40.164 16.795 3.709 1.00 24.94 104 SER A C 1
ATOM 794 O O . SER A 1 104 ? -39.930 15.785 3.051 1.00 24.94 104 SER A O 1
ATOM 796 N N . ASP A 1 105 ? -39.455 17.192 4.765 1.00 35.72 105 ASP A N 1
ATOM 797 C CA . ASP A 1 105 ? -38.996 16.382 5.901 1.00 35.72 105 ASP A CA 1
ATOM 798 C C . ASP A 1 105 ? -38.982 14.852 5.712 1.00 35.72 105 ASP A C 1
ATOM 800 O O . ASP A 1 105 ? -40.021 14.193 5.663 1.00 35.72 105 ASP A O 1
ATOM 804 N N . SER A 1 106 ? -37.784 14.270 5.646 1.00 30.94 106 SER A N 1
ATOM 805 C CA . SER A 1 106 ? -37.604 12.823 5.753 1.00 30.94 106 SER A CA 1
ATOM 806 C C . SER A 1 106 ? -36.308 12.526 6.501 1.00 30.94 106 SER A C 1
ATOM 808 O O . SER A 1 106 ? -35.247 12.274 5.928 1.00 30.94 106 SER A O 1
ATOM 810 N N . ALA A 1 107 ? -36.419 12.581 7.827 1.00 31.23 107 ALA A N 1
ATOM 811 C CA . ALA A 1 107 ? -35.416 12.146 8.794 1.00 31.23 107 ALA A CA 1
ATOM 812 C C . ALA A 1 107 ? -35.327 10.604 8.933 1.00 31.23 107 ALA A C 1
ATOM 814 O O . ALA A 1 107 ? -34.749 10.099 9.889 1.00 31.23 107 ALA A O 1
ATOM 815 N N . GLU A 1 108 ? -35.855 9.826 7.980 1.00 31.83 108 GLU A N 1
ATOM 816 C CA . GLU A 1 108 ? -36.004 8.363 8.096 1.00 31.83 108 GLU A CA 1
ATOM 817 C C . GLU A 1 108 ? -34.958 7.527 7.335 1.00 31.83 108 GLU A C 1
ATOM 819 O O . GLU A 1 108 ? -35.165 6.343 7.076 1.00 31.83 108 GLU A O 1
ATOM 824 N N . ARG A 1 109 ? -33.795 8.089 6.976 1.00 34.19 109 ARG A N 1
ATOM 825 C CA . ARG A 1 109 ? -32.759 7.324 6.242 1.00 34.19 109 ARG A CA 1
ATOM 826 C C . ARG A 1 109 ? -31.479 7.017 7.020 1.00 34.19 109 ARG A C 1
ATOM 828 O O . ARG A 1 109 ? -30.574 6.401 6.464 1.00 34.19 109 ARG A O 1
ATOM 835 N N . ALA A 1 110 ? -31.409 7.390 8.297 1.00 31.27 110 ALA A N 1
ATOM 836 C CA . ALA A 1 110 ? -30.221 7.195 9.138 1.00 31.27 110 ALA A CA 1
ATOM 837 C C . ALA A 1 110 ? -30.369 6.105 10.221 1.00 31.27 110 ALA A C 1
ATOM 839 O O . ALA A 1 110 ? -29.425 5.855 10.963 1.00 31.27 110 ALA A O 1
ATOM 840 N N . SER A 1 111 ? -31.512 5.421 10.306 1.00 32.09 111 SER A N 1
ATOM 841 C CA . SER A 1 111 ? -31.830 4.467 11.383 1.00 32.09 111 SER A CA 1
ATOM 842 C C . SER A 1 111 ? -31.295 3.040 11.185 1.00 32.09 111 SER A C 1
ATOM 844 O O . SER A 1 111 ? -31.450 2.208 12.072 1.00 32.09 111 SER A O 1
ATOM 846 N N . TRP A 1 112 ? -30.627 2.734 10.069 1.00 34.22 112 TRP A N 1
ATOM 847 C CA . TRP A 1 112 ? -30.195 1.360 9.749 1.00 34.22 112 TRP A CA 1
ATOM 848 C C . TRP A 1 112 ? -28.728 1.052 10.081 1.00 34.22 112 TRP A C 1
ATOM 850 O O . TRP A 1 112 ? -28.215 -0.002 9.711 1.00 34.22 112 TRP A O 1
ATOM 860 N N . ILE A 1 113 ? -28.038 1.951 10.787 1.00 40.78 113 ILE A N 1
ATOM 861 C CA . ILE A 1 113 ? -26.637 1.769 11.180 1.00 40.78 113 ILE A CA 1
ATOM 862 C C . ILE A 1 113 ? -26.529 1.878 12.708 1.00 40.78 113 ILE A C 1
ATOM 864 O O . ILE A 1 113 ? -26.098 2.909 13.210 1.00 40.78 113 ILE A O 1
ATOM 868 N N . LEU A 1 114 ? -26.928 0.800 13.408 1.00 40.06 114 LEU A N 1
ATOM 869 C CA . LEU A 1 114 ? -26.502 0.308 14.747 1.00 40.06 114 LEU A CA 1
ATOM 870 C C . LEU A 1 114 ? -27.675 -0.091 15.677 1.00 40.06 114 LEU A C 1
ATOM 872 O O . LEU A 1 114 ? -28.708 0.573 15.674 1.00 40.06 114 LEU A O 1
ATOM 876 N N . PRO A 1 115 ? -27.508 -1.133 16.523 1.00 32.81 115 PRO A N 1
ATOM 877 C CA . PRO A 1 115 ? -28.420 -1.424 17.625 1.00 32.81 115 PRO A CA 1
ATOM 878 C C . PRO A 1 115 ? -28.108 -0.520 18.829 1.00 32.81 115 PRO A C 1
ATOM 880 O O . PRO A 1 115 ? -26.984 -0.499 19.334 1.00 32.81 115 PRO A O 1
ATOM 883 N N . SER A 1 116 ? -29.106 0.226 19.297 1.00 34.34 116 SER A N 1
ATOM 884 C CA . SER A 1 116 ? -29.004 1.118 20.457 1.00 34.34 116 SER A CA 1
ATOM 885 C C . SER A 1 116 ? -29.419 0.384 21.733 1.00 34.34 116 SER A C 1
ATOM 887 O O . SER A 1 116 ? -30.578 0.002 21.870 1.00 34.34 116 SER A O 1
ATOM 889 N N . SER A 1 117 ? -28.516 0.232 22.702 1.00 35.72 117 SER A N 1
ATOM 890 C CA . SER A 1 117 ? -28.865 -0.139 24.079 1.00 35.72 117 SER A CA 1
ATOM 891 C C . SER A 1 117 ? -28.756 1.092 24.980 1.00 35.72 117 SER A C 1
ATOM 893 O O . SER A 1 117 ? -27.655 1.465 25.383 1.00 35.72 117 SER A O 1
ATOM 895 N N . HIS A 1 118 ? -29.890 1.713 25.308 1.00 31.31 118 HIS A N 1
ATOM 896 C CA . HIS A 1 118 ? -29.992 2.663 26.415 1.00 31.31 118 HIS A CA 1
ATOM 897 C C . HIS A 1 118 ? -31.197 2.300 27.282 1.00 31.31 118 HIS A C 1
ATOM 899 O O . HIS A 1 118 ? -32.340 2.333 26.837 1.00 31.31 118 HIS A O 1
ATOM 905 N N . SER A 1 119 ? -30.899 1.914 28.518 1.00 30.97 119 SER A N 1
ATOM 906 C CA . SER A 1 119 ? -31.833 1.707 29.616 1.00 30.97 119 SER A CA 1
ATOM 907 C C . SER A 1 119 ? -32.153 3.045 30.281 1.00 30.97 119 SER A C 1
ATOM 909 O O . SER A 1 119 ? -31.237 3.722 30.756 1.00 30.97 119 SER A O 1
ATOM 911 N N . THR A 1 120 ? -33.436 3.384 30.373 1.00 29.39 120 THR A N 1
ATOM 912 C CA . THR A 1 120 ? -33.937 4.450 31.246 1.00 29.39 120 THR A CA 1
ATOM 913 C C . THR A 1 120 ? -35.100 3.880 32.049 1.00 29.39 120 THR A C 1
ATOM 915 O O . THR A 1 120 ? -36.091 3.431 31.479 1.00 29.39 120 THR A O 1
ATOM 918 N N . GLU A 1 121 ? -34.937 3.841 33.368 1.00 35.34 121 GLU A N 1
ATOM 919 C CA . GLU A 1 121 ? -35.931 3.366 34.328 1.00 35.34 121 GLU A CA 1
ATOM 920 C C . GLU A 1 121 ? -37.023 4.422 34.543 1.00 35.34 121 GLU A C 1
ATOM 922 O O . GLU A 1 121 ? -36.716 5.591 34.779 1.00 35.34 121 GLU A O 1
ATOM 927 N N . HIS A 1 122 ? -38.292 4.005 34.519 1.00 27.97 122 HIS A N 1
ATOM 928 C CA . HIS A 1 122 ? -39.348 4.651 35.300 1.00 27.97 122 HIS A CA 1
ATOM 929 C C . HIS A 1 122 ? -40.508 3.675 35.561 1.00 27.97 122 HIS A C 1
ATOM 931 O O . HIS A 1 122 ? -41.018 3.047 34.633 1.00 27.97 122 HIS A O 1
ATOM 937 N N . CYS A 1 123 ? -40.895 3.547 36.833 1.00 32.56 123 CYS A N 1
ATOM 938 C CA . CYS A 1 123 ? -42.017 2.744 37.333 1.00 32.56 123 CYS A CA 1
ATOM 939 C C . CYS A 1 123 ? -43.370 3.455 37.153 1.00 32.56 123 CYS A C 1
ATOM 941 O O . CYS A 1 123 ? -43.395 4.686 37.195 1.00 32.56 123 CYS A O 1
ATOM 943 N N . GLU A 1 124 ? -44.456 2.675 37.016 1.00 33.12 124 GLU A N 1
ATOM 944 C CA . GLU A 1 124 ? -45.694 2.668 37.842 1.00 33.12 124 GLU A CA 1
ATOM 945 C C . GLU A 1 124 ? -46.679 1.566 37.346 1.00 33.12 124 GLU A C 1
ATOM 947 O O . GLU A 1 124 ? -46.500 1.004 36.267 1.00 33.12 124 GLU A O 1
ATOM 952 N N . GLU A 1 125 ? -47.637 1.197 38.208 1.00 32.81 125 GLU A N 1
ATOM 953 C CA . GLU A 1 125 ? -48.358 -0.089 38.355 1.00 32.81 125 GLU A CA 1
ATOM 954 C C . GLU A 1 125 ? -49.435 -0.478 37.295 1.00 32.81 125 GLU A C 1
ATOM 956 O O . GLU A 1 125 ? -49.835 0.322 36.457 1.00 32.81 125 GLU A O 1
ATOM 961 N N . GLY A 1 126 ? -49.889 -1.754 37.337 1.00 32.44 126 GLY A N 1
ATOM 962 C CA . GLY A 1 126 ? -50.681 -2.492 36.314 1.00 32.44 126 GLY A CA 1
ATOM 963 C C . GLY A 1 126 ? -52.224 -2.425 36.429 1.00 32.44 126 GLY A C 1
ATOM 964 O O . GLY A 1 126 ? -52.733 -1.406 36.883 1.00 32.44 126 GLY A O 1
ATOM 965 N N . PRO A 1 127 ? -53.021 -3.481 36.099 1.00 46.47 127 PRO A N 1
ATOM 966 C CA . PRO A 1 127 ? -52.751 -4.744 35.381 1.00 46.47 127 PRO A CA 1
ATOM 967 C C . PRO A 1 127 ? -53.746 -5.038 34.215 1.00 46.47 127 PRO A C 1
ATOM 969 O O . PRO A 1 127 ? -54.827 -4.471 34.173 1.00 46.47 127 PRO A O 1
ATOM 972 N N . TRP A 1 128 ? -53.391 -5.951 33.295 1.00 30.47 128 TRP A N 1
ATOM 973 C CA . TRP A 1 128 ? -54.221 -6.979 32.604 1.00 30.47 128 TRP A CA 1
ATOM 974 C C . TRP A 1 128 ? -53.405 -7.502 31.402 1.00 30.47 128 TRP A C 1
ATOM 976 O O . TRP A 1 128 ? -53.256 -6.814 30.394 1.00 30.47 128 TRP A O 1
ATOM 986 N N . THR A 1 129 ? -52.831 -8.705 31.511 1.00 40.16 129 THR A N 1
ATOM 987 C CA . THR A 1 129 ? -51.968 -9.308 30.477 1.00 40.16 129 THR A CA 1
ATOM 988 C C . THR A 1 129 ? -52.690 -10.430 29.713 1.00 40.16 129 THR A C 1
ATOM 990 O O . THR A 1 129 ? -53.085 -11.423 30.325 1.00 40.16 129 THR A O 1
ATOM 993 N N . PRO A 1 130 ? -52.850 -10.330 28.378 1.00 53.50 130 PRO A N 1
ATOM 994 C CA . PRO A 1 130 ? -53.143 -11.487 27.528 1.00 53.50 130 PRO A CA 1
ATOM 995 C C . PRO A 1 130 ? -51.907 -12.412 27.427 1.00 53.50 130 PRO A C 1
ATOM 997 O O . PRO A 1 130 ? -50.795 -11.977 27.745 1.00 53.50 130 PRO A O 1
ATOM 1000 N N . PRO A 1 131 ? -52.065 -13.691 27.023 1.00 53.44 131 PRO A N 1
ATOM 1001 C CA . PRO A 1 131 ? -50.958 -14.649 26.983 1.00 53.44 131 PRO A CA 1
ATOM 1002 C C . PRO A 1 131 ? -49.837 -14.165 26.046 1.00 53.44 131 PRO A C 1
ATOM 1004 O O . PRO A 1 131 ? -50.133 -13.552 25.016 1.00 53.44 131 PRO A O 1
ATOM 1007 N N . PRO A 1 132 ? -48.558 -14.423 26.378 1.00 47.22 132 PRO A N 1
ATOM 1008 C CA . PRO A 1 132 ? -47.444 -13.901 25.604 1.00 47.22 132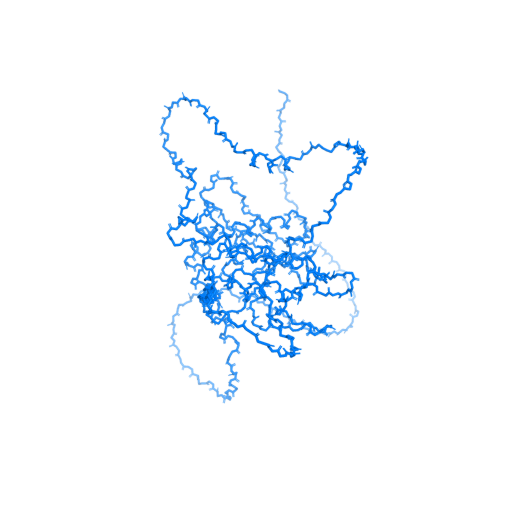 PRO A CA 1
ATOM 1009 C C . PRO A 1 132 ? -47.450 -14.523 24.207 1.00 47.22 132 PRO A C 1
ATOM 1011 O O . PRO A 1 132 ? -47.458 -15.745 24.052 1.00 47.22 132 PRO A O 1
ATOM 1014 N N . ALA A 1 133 ? -47.431 -13.666 23.185 1.00 55.69 133 ALA A N 1
ATOM 1015 C CA . ALA A 1 133 ? -47.031 -14.070 21.846 1.00 55.69 133 ALA A CA 1
ATOM 1016 C C . ALA A 1 133 ? -45.635 -14.719 21.923 1.00 55.69 133 ALA A C 1
ATOM 1018 O O . ALA A 1 133 ? -44.835 -14.304 22.770 1.00 55.69 133 ALA A O 1
ATOM 1019 N N . PRO A 1 134 ? -45.328 -15.724 21.081 1.00 50.22 134 PRO A N 1
ATOM 1020 C CA . PRO A 1 134 ? -43.998 -16.312 21.048 1.00 50.22 134 PRO A CA 1
ATOM 1021 C C . PRO A 1 134 ? -42.982 -15.188 20.857 1.00 50.22 134 PRO A C 1
ATOM 1023 O O . PRO A 1 134 ? -43.030 -14.446 19.875 1.00 50.22 134 PRO A O 1
ATOM 1026 N N . VAL A 1 135 ? -42.121 -15.032 21.860 1.00 47.19 135 VAL A N 1
ATOM 1027 C CA . VAL A 1 135 ? -41.000 -14.100 21.840 1.00 47.19 135 VAL A CA 1
ATOM 1028 C C . VAL A 1 135 ? -40.223 -14.414 20.561 1.00 47.19 135 VAL A C 1
ATOM 1030 O O . VAL A 1 135 ? -39.867 -15.582 20.381 1.00 47.19 135 VAL A O 1
ATOM 1033 N N . PRO A 1 136 ? -39.998 -13.454 19.643 1.00 52.41 136 PRO A N 1
ATOM 1034 C CA . PRO A 1 136 ? -39.067 -13.694 18.558 1.00 52.41 136 PRO A CA 1
ATOM 1035 C C . PRO A 1 136 ? -37.735 -14.008 19.226 1.00 52.41 136 PRO A C 1
ATOM 1037 O O . PRO A 1 136 ? -37.194 -13.181 19.962 1.00 52.41 136 PRO A O 1
ATOM 1040 N N . GLU A 1 137 ? -37.291 -15.249 19.049 1.00 51.72 137 GLU A N 1
ATOM 1041 C CA . GLU A 1 137 ? -35.980 -15.736 19.445 1.00 51.72 137 GLU A CA 1
ATOM 1042 C C . GLU A 1 137 ? -34.976 -14.643 19.082 1.00 51.72 137 GLU A C 1
ATOM 1044 O O . GLU A 1 137 ? -34.902 -14.228 17.921 1.00 51.72 137 GLU A O 1
ATOM 1049 N N . ALA A 1 138 ? -34.337 -14.058 20.101 1.00 52.88 138 ALA A N 1
ATOM 1050 C CA . ALA A 1 138 ? -33.398 -12.968 19.905 1.00 52.88 138 ALA A CA 1
ATOM 1051 C C . ALA A 1 138 ? -32.381 -13.455 18.878 1.00 52.88 138 ALA A C 1
ATOM 1053 O O . ALA A 1 138 ? -31.681 -14.429 19.145 1.00 52.88 138 ALA A O 1
ATOM 1054 N N . ALA A 1 139 ? -32.383 -12.839 17.693 1.00 59.06 139 ALA A N 1
ATOM 1055 C CA . ALA A 1 139 ? -31.514 -13.248 16.605 1.00 59.06 139 ALA A CA 1
ATOM 1056 C C . ALA A 1 139 ? -30.092 -13.360 17.159 1.00 59.06 139 ALA A C 1
ATOM 1058 O O . ALA A 1 139 ? -29.560 -12.375 17.682 1.00 59.06 139 ALA A O 1
ATOM 1059 N N . GLU A 1 140 ? -29.532 -14.572 17.100 1.00 53.12 140 GLU A N 1
ATOM 1060 C CA . GLU A 1 140 ? -28.134 -14.842 17.425 1.00 53.12 140 GLU A CA 1
ATOM 1061 C C . GLU A 1 140 ? -27.281 -13.710 16.830 1.00 53.12 140 GLU A C 1
ATOM 1063 O O . GLU A 1 140 ? -27.512 -13.320 15.674 1.00 53.12 140 GLU A O 1
ATOM 1068 N N . PRO A 1 141 ? -26.350 -13.117 17.604 1.00 55.78 141 PRO A N 1
ATOM 1069 C CA . PRO A 1 141 ? -25.517 -12.044 17.089 1.00 55.78 141 PRO A CA 1
ATOM 1070 C C . PRO A 1 141 ? -24.876 -12.529 15.785 1.00 55.78 141 PRO A C 1
ATOM 1072 O O . PRO A 1 141 ? -24.346 -13.642 15.756 1.00 55.78 141 PRO A O 1
ATOM 1075 N N . PRO A 1 142 ? -24.954 -11.744 14.694 1.00 66.31 142 PRO A N 1
ATOM 1076 C CA . PRO A 1 142 ? -24.498 -12.201 13.392 1.00 66.31 142 PRO A CA 1
ATOM 1077 C C . PRO A 1 142 ? -23.055 -12.684 13.511 1.00 66.31 142 PRO A C 1
ATOM 1079 O O . PRO A 1 142 ? -22.206 -11.950 14.024 1.00 66.31 142 PRO A O 1
ATOM 1082 N N . GLU A 1 143 ? -22.798 -13.919 13.066 1.00 73.81 143 GLU A N 1
ATOM 1083 C CA . GLU A 1 143 ? -21.471 -14.519 13.169 1.00 73.81 143 GLU A CA 1
ATOM 1084 C C . GLU A 1 143 ? -20.400 -13.559 12.623 1.00 73.81 143 GLU A C 1
ATOM 1086 O O . GLU A 1 143 ? -20.605 -12.923 11.574 1.00 73.81 143 GLU A O 1
ATOM 1091 N N . PRO A 1 144 ? -19.256 -13.429 13.319 1.00 84.81 144 PRO A N 1
ATOM 1092 C CA . PRO A 1 144 ? -18.194 -12.538 12.893 1.00 84.81 144 PRO A CA 1
ATOM 1093 C C . PRO A 1 144 ? -17.683 -12.955 11.511 1.00 84.81 144 PRO A C 1
ATOM 1095 O O . PRO A 1 144 ? -17.273 -14.092 11.284 1.00 84.81 144 PRO A O 1
ATOM 1098 N N . ILE A 1 145 ? -17.697 -12.005 10.579 1.00 87.94 145 ILE A N 1
ATOM 1099 C CA . ILE A 1 145 ? -17.277 -12.218 9.194 1.00 87.94 145 ILE A CA 1
ATOM 1100 C C . ILE A 1 145 ? -15.769 -12.434 9.172 1.00 87.94 145 ILE A C 1
ATOM 1102 O O . ILE A 1 145 ? -15.004 -11.564 9.598 1.00 87.94 145 ILE A O 1
ATOM 1106 N N . ALA A 1 146 ? -15.318 -13.568 8.638 1.00 88.81 146 ALA A N 1
ATOM 1107 C CA . ALA A 1 146 ? -13.891 -13.793 8.485 1.00 88.81 146 ALA A CA 1
ATOM 1108 C C . ALA A 1 146 ? -13.296 -12.793 7.470 1.00 88.81 146 ALA A C 1
ATOM 1110 O O . ALA A 1 146 ? -13.938 -12.472 6.468 1.00 88.81 146 ALA A O 1
ATOM 1111 N N . PRO A 1 147 ? -12.040 -12.340 7.641 1.00 85.94 147 PRO A N 1
ATOM 1112 C CA . PRO A 1 147 ? -11.438 -11.342 6.749 1.00 85.94 147 PRO A CA 1
ATOM 1113 C C . PRO A 1 147 ? -11.429 -11.745 5.269 1.00 85.94 147 PRO A C 1
ATOM 1115 O O . PRO A 1 147 ? -11.604 -10.899 4.397 1.00 85.94 147 PRO A O 1
ATOM 1118 N N . ARG A 1 148 ? -11.275 -13.045 4.985 1.00 85.00 148 ARG A N 1
ATOM 1119 C CA . ARG A 1 148 ? -11.341 -13.624 3.630 1.00 85.00 148 ARG A CA 1
ATOM 1120 C C . ARG A 1 148 ? -12.726 -13.516 2.980 1.00 85.00 148 ARG A C 1
ATOM 1122 O O . ARG A 1 148 ? -12.806 -13.432 1.760 1.00 85.00 148 ARG A O 1
ATOM 1129 N N . ASP A 1 149 ? -13.778 -13.454 3.789 1.00 90.19 149 ASP A N 1
ATOM 1130 C CA . ASP A 1 149 ? -15.170 -13.427 3.339 1.00 90.19 149 ASP A CA 1
ATOM 1131 C C . ASP A 1 149 ? -15.705 -11.986 3.260 1.00 90.19 149 ASP A C 1
ATOM 1133 O O . ASP A 1 149 ? -16.807 -11.760 2.779 1.00 90.19 149 ASP A O 1
ATOM 1137 N N . SER A 1 150 ? -14.908 -10.997 3.683 1.00 89.75 150 SER A N 1
ATOM 1138 C CA . SER A 1 150 ? -15.242 -9.565 3.732 1.00 89.75 150 SER A CA 1
ATOM 1139 C C . SER A 1 150 ? -15.582 -8.943 2.369 1.00 89.75 150 SER A C 1
ATOM 1141 O O . SER A 1 150 ? -16.266 -7.928 2.304 1.00 89.75 150 SER A O 1
ATOM 1143 N N . GLY A 1 151 ? -15.029 -9.472 1.273 1.00 88.94 151 GLY A N 1
ATOM 1144 C CA . GLY A 1 151 ? -15.067 -8.812 -0.042 1.00 88.94 151 GLY A CA 1
ATOM 1145 C C . GLY A 1 151 ? -14.127 -7.609 -0.184 1.00 88.94 151 GLY A C 1
ATOM 1146 O O . GLY A 1 151 ? -13.868 -7.152 -1.295 1.00 88.94 151 GLY A O 1
ATOM 1147 N N . LEU A 1 152 ? -13.552 -7.115 0.917 1.00 92.88 152 LEU A N 1
ATOM 1148 C CA . LEU A 1 152 ? -12.522 -6.078 0.911 1.00 92.88 152 LEU A CA 1
ATOM 1149 C C . LEU A 1 152 ? -11.122 -6.691 0.948 1.00 92.88 152 LEU A C 1
ATOM 1151 O O . LEU A 1 152 ? -10.759 -7.366 1.908 1.00 92.88 152 LEU A O 1
ATOM 1155 N N . ALA A 1 153 ? -10.317 -6.400 -0.075 1.00 92.50 153 ALA A N 1
ATOM 1156 C CA . ALA A 1 153 ? -8.951 -6.915 -0.183 1.00 92.50 153 ALA A CA 1
ATOM 1157 C C . ALA A 1 153 ? -7.888 -5.967 0.399 1.00 92.50 153 ALA A C 1
ATOM 1159 O O . ALA A 1 153 ? -6.950 -6.427 1.045 1.00 92.50 153 ALA A O 1
ATOM 1160 N N . TYR A 1 154 ? -8.025 -4.653 0.182 1.00 96.69 154 TYR A N 1
ATOM 1161 C CA . TYR A 1 154 ? -7.032 -3.650 0.579 1.00 96.69 154 TYR A CA 1
ATOM 1162 C C . TYR A 1 154 ? -7.696 -2.396 1.145 1.00 96.69 154 TYR A C 1
ATOM 1164 O O . TYR A 1 154 ? -8.708 -1.926 0.628 1.00 96.69 154 TYR A O 1
ATOM 1172 N N . TYR A 1 155 ? -7.053 -1.795 2.143 1.00 97.88 155 TYR A N 1
ATOM 1173 C CA . TYR A 1 155 ? -7.294 -0.421 2.572 1.00 97.88 155 T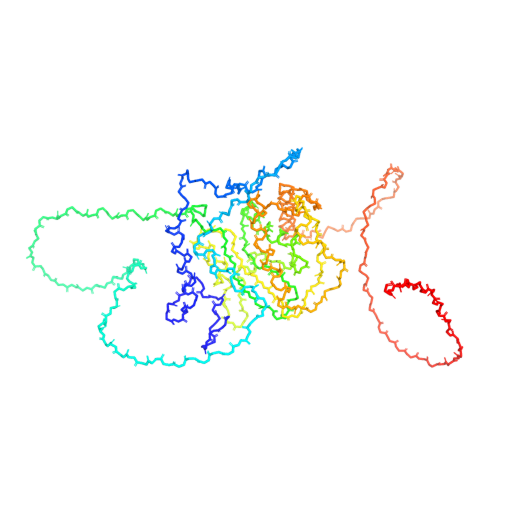YR A CA 1
ATOM 1174 C C . TYR A 1 155 ? -5.987 0.373 2.481 1.00 97.88 155 TYR A C 1
ATOM 1176 O O . TYR A 1 155 ? -4.975 -0.018 3.068 1.00 97.88 155 TYR A O 1
ATOM 1184 N N . VAL A 1 156 ? -5.991 1.495 1.755 1.00 98.38 156 VAL A N 1
ATOM 1185 C CA . VAL A 1 156 ? -4.814 2.367 1.615 1.00 98.38 156 VAL A CA 1
ATOM 1186 C C . VAL A 1 156 ? -5.216 3.828 1.807 1.00 98.38 156 VAL A C 1
ATOM 1188 O O . VAL A 1 156 ? -5.915 4.408 0.983 1.00 98.38 156 VAL A O 1
ATOM 1191 N N . ASP A 1 157 ? -4.735 4.431 2.891 1.00 97.69 157 ASP A N 1
ATOM 1192 C CA . ASP A 1 157 ? -4.924 5.846 3.218 1.00 97.69 157 ASP A CA 1
ATOM 1193 C C . ASP A 1 157 ? -3.766 6.687 2.642 1.00 97.69 157 ASP A C 1
ATOM 1195 O O . ASP A 1 157 ? -2.607 6.483 3.014 1.00 97.69 157 ASP A O 1
ATOM 1199 N N . LEU A 1 158 ? -4.052 7.593 1.700 1.00 96.81 158 LEU A N 1
ATOM 1200 C CA . LEU A 1 158 ? -3.049 8.308 0.892 1.00 96.81 158 LEU A CA 1
ATOM 1201 C C . LEU A 1 158 ? -2.672 9.664 1.507 1.00 96.81 158 LEU A C 1
ATOM 1203 O O . LEU A 1 158 ? -3.498 10.572 1.596 1.00 96.81 158 LEU A O 1
ATOM 1207 N N . HIS A 1 159 ? -1.425 9.818 1.953 1.00 96.19 159 HIS A N 1
ATOM 1208 C CA . HIS A 1 159 ? -0.935 10.978 2.706 1.00 96.19 159 HIS A CA 1
ATOM 1209 C C . HIS A 1 159 ? 0.290 11.627 2.056 1.00 96.19 159 HIS A C 1
ATOM 1211 O O . HIS A 1 159 ? 1.084 10.996 1.358 1.00 96.19 159 HIS A O 1
ATOM 1217 N N . GLY A 1 160 ? 0.482 12.911 2.366 1.00 94.75 160 GLY A N 1
ATOM 1218 C CA . GLY A 1 160 ? 1.730 13.631 2.132 1.00 94.75 160 GLY A CA 1
ATOM 1219 C C . GLY A 1 160 ? 2.582 13.734 3.402 1.00 94.75 160 GLY A C 1
ATOM 1220 O O . GLY A 1 160 ? 2.063 13.914 4.511 1.00 94.75 160 GLY A O 1
ATOM 1221 N N . HIS A 1 161 ? 3.904 13.684 3.234 1.00 94.31 161 HIS A N 1
ATOM 1222 C CA . HIS A 1 161 ? 4.874 13.697 4.323 1.00 94.31 161 HIS A CA 1
ATOM 1223 C C . HIS A 1 161 ? 5.904 14.825 4.165 1.00 94.31 161 HIS A C 1
ATOM 1225 O O . HIS A 1 161 ? 6.645 14.897 3.190 1.00 94.31 161 HIS A O 1
ATOM 1231 N N . ALA A 1 162 ? 6.037 15.693 5.170 1.00 92.56 162 ALA A N 1
ATOM 1232 C CA . ALA A 1 162 ? 6.949 16.840 5.091 1.00 92.56 162 ALA A CA 1
ATOM 1233 C C . ALA A 1 162 ? 8.429 16.471 5.284 1.00 92.56 162 ALA A C 1
ATOM 1235 O O . ALA A 1 162 ? 9.282 16.858 4.492 1.00 92.56 162 ALA A O 1
ATOM 1236 N N . SER A 1 163 ? 8.746 15.705 6.331 1.00 91.19 163 SER A N 1
ATOM 1237 C CA . SER A 1 163 ? 10.140 15.592 6.795 1.00 91.19 163 SER A CA 1
ATOM 1238 C C . SER A 1 163 ? 10.888 14.372 6.255 1.00 91.19 163 SER A C 1
ATOM 1240 O O . SER A 1 163 ? 12.037 14.466 5.831 1.00 91.19 163 SER A O 1
ATOM 1242 N N . LYS A 1 164 ? 10.259 13.195 6.288 1.00 94.81 164 LYS A N 1
ATOM 1243 C CA . LYS A 1 164 ? 10.876 11.946 5.844 1.00 94.81 164 LYS A CA 1
ATOM 1244 C C . LYS A 1 164 ? 10.833 11.858 4.321 1.00 94.81 164 LYS A C 1
ATOM 1246 O O . LYS A 1 164 ? 9.753 11.881 3.741 1.00 94.81 164 LYS A O 1
ATOM 1251 N N . ARG A 1 165 ? 12.015 11.760 3.708 1.00 95.69 165 ARG A N 1
ATOM 1252 C CA . ARG A 1 165 ? 12.212 11.560 2.263 1.00 95.69 165 ARG A CA 1
ATOM 1253 C C . ARG A 1 165 ? 11.719 10.182 1.817 1.00 95.69 165 ARG A C 1
ATOM 1255 O O . ARG A 1 165 ? 11.848 9.225 2.585 1.00 95.69 165 ARG A O 1
ATOM 1262 N N . GLY A 1 166 ? 11.279 10.082 0.563 1.00 96.44 166 GLY A N 1
ATOM 1263 C CA . GLY A 1 166 ? 10.758 8.847 -0.042 1.00 96.44 166 GLY A CA 1
ATOM 1264 C C . GLY A 1 166 ? 9.233 8.741 -0.036 1.00 96.44 166 GLY A C 1
ATOM 1265 O O . GLY A 1 166 ? 8.553 9.504 0.650 1.00 96.44 166 GLY A O 1
ATOM 1266 N N . CYS A 1 167 ? 8.720 7.776 -0.800 1.00 98.38 167 CYS A N 1
ATOM 1267 C CA . CYS A 1 167 ? 7.341 7.299 -0.706 1.00 98.38 167 CYS A CA 1
ATOM 1268 C C . CYS A 1 167 ? 7.361 5.950 0.012 1.00 98.38 167 CYS A C 1
ATOM 1270 O O . CYS A 1 167 ? 8.070 5.057 -0.430 1.00 98.38 167 CYS A O 1
ATOM 1272 N N . PHE A 1 168 ? 6.658 5.793 1.125 1.00 98.56 168 PHE A N 1
ATOM 1273 C CA . PHE A 1 168 ? 6.741 4.584 1.954 1.00 98.56 168 PHE A CA 1
ATOM 1274 C C . PHE A 1 168 ? 5.412 4.320 2.654 1.00 98.56 168 PHE A C 1
ATOM 1276 O O . PHE A 1 168 ? 4.569 5.207 2.745 1.00 98.56 168 PHE A O 1
ATOM 1283 N N . MET A 1 169 ? 5.232 3.115 3.191 1.00 98.62 169 MET A N 1
ATOM 1284 C CA . MET A 1 169 ? 4.017 2.744 3.913 1.00 98.62 169 MET A CA 1
ATOM 1285 C C . MET A 1 169 ? 4.250 2.584 5.414 1.00 98.62 169 MET A C 1
ATOM 1287 O O . MET A 1 169 ? 5.248 2.017 5.866 1.00 98.62 169 MET A O 1
ATOM 1291 N N . TYR A 1 170 ? 3.286 3.053 6.198 1.00 98.50 170 TYR A N 1
ATOM 1292 C CA . TYR A 1 170 ? 3.049 2.517 7.530 1.00 98.50 170 TYR A CA 1
ATOM 1293 C C . TYR A 1 170 ? 2.038 1.380 7.413 1.00 98.50 170 TYR A C 1
ATOM 1295 O O . TYR A 1 170 ? 0.966 1.577 6.843 1.00 98.50 170 TYR A O 1
ATOM 1303 N N . GLY A 1 171 ? 2.369 0.216 7.965 1.00 98.19 171 GLY A N 1
ATOM 1304 C CA . GLY A 1 171 ? 1.429 -0.893 8.128 1.00 98.19 171 GLY A CA 1
ATOM 1305 C C . GLY A 1 171 ? 1.208 -1.222 9.599 1.00 98.19 171 GLY A C 1
ATOM 1306 O O . GLY A 1 171 ? 1.632 -0.474 10.490 1.00 98.19 171 GLY A O 1
ATOM 1307 N N . ASN A 1 172 ? 0.532 -2.340 9.837 1.00 98.31 172 ASN A N 1
ATOM 1308 C CA . ASN A 1 172 ? 0.301 -2.882 11.174 1.00 98.31 172 ASN A CA 1
ATOM 1309 C C . ASN A 1 172 ? 1.378 -3.912 11.545 1.00 98.31 172 ASN A C 1
ATOM 1311 O O . ASN A 1 172 ? 2.152 -4.338 10.687 1.00 98.31 172 ASN A O 1
ATOM 1315 N N . SER A 1 173 ? 1.440 -4.266 12.827 1.00 97.88 173 SER A N 1
ATOM 1316 C CA . SER A 1 173 ? 2.317 -5.308 13.363 1.00 97.88 173 SER A CA 1
ATOM 1317 C C . SER A 1 173 ? 1.467 -6.502 13.772 1.00 97.88 173 SER A C 1
ATOM 1319 O O . SER A 1 173 ? 0.533 -6.334 14.554 1.00 97.88 173 SER A O 1
ATOM 1321 N N . PHE A 1 174 ? 1.814 -7.689 13.291 1.00 97.31 174 PHE A N 1
ATOM 1322 C CA . PHE A 1 174 ? 1.112 -8.935 13.587 1.00 97.31 174 PHE A CA 1
ATOM 1323 C C . PHE A 1 174 ? 2.009 -9.886 14.377 1.00 97.31 174 PHE A C 1
ATOM 1325 O O . PHE A 1 174 ? 3.232 -9.893 14.219 1.00 97.31 174 PHE A O 1
ATOM 1332 N N . SER A 1 175 ? 1.418 -10.647 15.297 1.00 95.44 175 SER A N 1
ATOM 1333 C CA . SER A 1 175 ? 2.123 -11.681 16.061 1.00 95.44 175 SER A CA 1
ATOM 1334 C C . SER A 1 175 ? 2.394 -12.909 15.198 1.00 95.44 175 SER A C 1
ATOM 1336 O O . SER A 1 175 ? 3.513 -13.420 15.240 1.00 95.44 175 SER A O 1
ATOM 1338 N N . ASP A 1 176 ? 1.407 -13.316 14.397 1.00 96.06 176 ASP A N 1
ATOM 1339 C CA . ASP A 1 176 ? 1.538 -14.386 13.414 1.00 96.06 176 ASP A CA 1
ATOM 1340 C C . ASP A 1 176 ? 2.576 -14.028 12.336 1.00 96.06 176 ASP A C 1
ATOM 1342 O O . ASP A 1 176 ? 2.619 -12.908 11.814 1.00 96.06 176 ASP A O 1
ATOM 1346 N N . GLU A 1 177 ? 3.469 -14.975 12.041 1.00 96.00 177 GLU A N 1
ATOM 1347 C CA . GLU A 1 177 ? 4.556 -14.754 11.086 1.00 96.00 177 GLU A CA 1
ATOM 1348 C C . GLU A 1 177 ? 4.048 -14.679 9.645 1.00 96.00 177 GLU A C 1
ATOM 1350 O O . GLU A 1 177 ? 4.578 -13.879 8.873 1.00 96.00 177 GLU A O 1
ATOM 1355 N N . ASN A 1 178 ? 3.041 -15.476 9.283 1.00 96.12 178 ASN A N 1
ATOM 1356 C CA . ASN A 1 178 ? 2.523 -15.522 7.919 1.00 96.12 178 ASN A CA 1
ATOM 1357 C C . ASN A 1 178 ? 1.765 -14.234 7.595 1.00 96.12 178 ASN A C 1
ATOM 1359 O O . ASN A 1 178 ? 2.036 -13.616 6.566 1.00 96.12 178 ASN A O 1
ATOM 1363 N N . ASP A 1 179 ? 0.920 -13.762 8.512 1.00 96.81 179 ASP A N 1
ATOM 1364 C CA . ASP A 1 179 ? 0.234 -12.476 8.374 1.00 96.81 179 ASP A CA 1
ATOM 1365 C C . ASP A 1 179 ? 1.237 -11.326 8.261 1.00 96.81 179 ASP A C 1
ATOM 1367 O O . ASP A 1 179 ? 1.089 -10.434 7.422 1.00 96.81 179 ASP A O 1
ATOM 1371 N N . GLN A 1 180 ? 2.306 -11.345 9.066 1.00 98.00 180 GLN A N 1
ATOM 1372 C CA . GLN A 1 180 ? 3.353 -10.327 8.987 1.00 98.00 180 GLN A CA 1
ATOM 1373 C C . GLN A 1 180 ? 4.124 -10.385 7.658 1.00 98.00 180 GLN A C 1
ATOM 1375 O O . GLN A 1 180 ? 4.489 -9.333 7.122 1.00 98.00 180 GLN A O 1
ATOM 1380 N N . VAL A 1 181 ? 4.366 -11.585 7.120 1.00 98.44 181 VAL A N 1
ATOM 1381 C CA . VAL A 1 181 ? 4.991 -11.780 5.806 1.00 98.44 181 VAL A CA 1
ATOM 1382 C C . VAL A 1 181 ? 4.104 -11.218 4.703 1.00 98.44 181 VAL A C 1
ATOM 1384 O O . VAL A 1 181 ? 4.577 -10.354 3.968 1.00 98.44 181 VAL A O 1
ATOM 1387 N N . GLU A 1 182 ? 2.837 -11.625 4.610 1.00 97.69 182 GLU A N 1
ATOM 1388 C CA . GLU A 1 182 ? 1.923 -11.145 3.563 1.00 97.69 182 GLU A CA 1
ATOM 1389 C C . GLU A 1 182 ? 1.698 -9.627 3.667 1.00 97.69 182 GLU A C 1
ATOM 1391 O O . GLU A 1 182 ? 1.722 -8.910 2.664 1.00 97.69 182 GLU A O 1
ATOM 1396 N N . ASN A 1 183 ? 1.588 -9.094 4.886 1.00 98.12 183 ASN A N 1
ATOM 1397 C CA . ASN A 1 183 ? 1.489 -7.658 5.142 1.00 98.12 183 ASN A CA 1
ATOM 1398 C C . ASN A 1 183 ? 2.683 -6.864 4.578 1.00 98.12 183 ASN A C 1
ATOM 1400 O O . ASN A 1 183 ? 2.490 -5.803 3.981 1.00 98.12 183 ASN A O 1
ATOM 1404 N N . MET A 1 184 ? 3.912 -7.367 4.735 1.00 98.62 184 MET A N 1
ATOM 1405 C CA . MET A 1 184 ? 5.129 -6.713 4.229 1.00 98.62 184 MET A CA 1
ATOM 1406 C C . MET A 1 184 ? 5.435 -7.038 2.760 1.00 98.62 184 MET A C 1
ATOM 1408 O O . MET A 1 184 ? 6.151 -6.277 2.100 1.00 98.62 184 MET A O 1
ATOM 1412 N N . LEU A 1 185 ? 4.887 -8.137 2.238 1.00 98.56 185 LEU A N 1
ATOM 1413 C CA . LEU A 1 185 ? 5.064 -8.594 0.862 1.00 98.56 185 LEU A CA 1
ATOM 1414 C C . LEU A 1 185 ? 4.545 -7.566 -0.144 1.00 98.56 185 LEU A C 1
ATOM 1416 O O . LEU A 1 185 ? 5.254 -7.214 -1.087 1.00 98.56 185 LEU A O 1
ATOM 1420 N N . PHE A 1 186 ? 3.356 -7.017 0.105 1.00 98.75 186 PHE A N 1
ATOM 1421 C CA . PHE A 1 186 ? 2.725 -6.039 -0.779 1.00 98.75 186 PHE A CA 1
ATOM 1422 C C . PHE A 1 186 ? 3.592 -4.775 -1.004 1.00 98.75 186 PHE A C 1
ATOM 1424 O O . PHE A 1 186 ? 3.962 -4.505 -2.146 1.00 98.75 186 PHE A O 1
ATOM 1431 N N . PRO A 1 187 ? 4.055 -4.046 0.033 1.00 98.69 187 PRO A N 1
ATOM 1432 C CA . PRO A 1 187 ? 5.028 -2.957 -0.117 1.00 98.69 187 PRO A CA 1
ATOM 1433 C C . PRO A 1 187 ? 6.326 -3.348 -0.839 1.00 98.69 187 PRO A C 1
ATOM 1435 O O . PRO A 1 187 ? 6.906 -2.536 -1.564 1.00 98.69 187 PRO A O 1
ATOM 1438 N N . LYS A 1 188 ? 6.813 -4.580 -0.656 1.00 98.75 188 LYS A N 1
ATOM 1439 C CA . LYS A 1 188 ? 8.011 -5.055 -1.361 1.00 98.75 188 LYS A CA 1
ATOM 1440 C C . LYS A 1 188 ? 7.735 -5.239 -2.856 1.00 98.75 188 LYS A C 1
ATOM 1442 O O . LYS A 1 188 ? 8.568 -4.820 -3.657 1.00 98.75 188 LYS A O 1
ATOM 1447 N N . LEU A 1 189 ? 6.567 -5.743 -3.247 1.00 98.62 189 LEU A N 1
ATOM 1448 C CA . LEU A 1 189 ? 6.139 -5.797 -4.652 1.00 98.62 189 LEU A CA 1
ATOM 1449 C C . LEU A 1 189 ? 5.970 -4.401 -5.267 1.00 98.62 189 LEU A C 1
ATOM 1451 O O . LEU A 1 189 ? 6.390 -4.181 -6.403 1.00 98.62 189 LEU A O 1
ATOM 1455 N N . ILE A 1 190 ? 5.466 -3.419 -4.509 1.00 98.69 190 ILE A N 1
ATOM 1456 C CA . ILE A 1 190 ? 5.422 -2.019 -4.971 1.00 98.69 190 ILE A CA 1
ATOM 1457 C C . ILE A 1 190 ? 6.839 -1.526 -5.300 1.00 98.69 190 ILE A C 1
ATOM 1459 O O . ILE A 1 190 ? 7.042 -0.872 -6.322 1.00 98.69 190 ILE A O 1
ATOM 1463 N N . SER A 1 191 ? 7.843 -1.881 -4.490 1.00 98.25 191 SER A N 1
ATOM 1464 C CA . SER A 1 191 ? 9.237 -1.486 -4.750 1.00 98.25 191 SER A CA 1
ATOM 1465 C C . SER A 1 191 ? 9.846 -2.113 -6.009 1.00 98.25 191 SER A C 1
ATOM 1467 O O . SER A 1 191 ? 10.723 -1.500 -6.612 1.00 98.25 191 SER A O 1
ATOM 1469 N N . LEU A 1 192 ? 9.357 -3.285 -6.437 1.00 97.69 192 LEU A N 1
ATOM 1470 C CA . LEU A 1 192 ? 9.757 -3.911 -7.704 1.00 97.69 192 LEU A CA 1
ATOM 1471 C C . LEU A 1 192 ? 9.103 -3.242 -8.919 1.00 97.69 192 LEU A C 1
ATOM 1473 O O . LEU A 1 192 ? 9.598 -3.389 -10.032 1.00 97.69 192 LEU A O 1
ATOM 1477 N N . ASN A 1 193 ? 8.006 -2.510 -8.714 1.00 97.81 193 ASN A N 1
ATOM 1478 C CA . ASN A 1 193 ? 7.231 -1.864 -9.773 1.00 97.81 193 ASN A CA 1
ATOM 1479 C C . ASN A 1 193 ? 7.375 -0.335 -9.801 1.00 97.81 193 ASN A C 1
ATOM 1481 O O . ASN A 1 193 ? 6.896 0.301 -10.739 1.00 97.81 193 ASN A O 1
ATOM 1485 N N . SER A 1 194 ? 8.025 0.269 -8.802 1.00 96.94 194 SER A N 1
ATOM 1486 C CA . SER A 1 194 ? 8.211 1.717 -8.722 1.00 96.94 194 SER A CA 1
ATOM 1487 C C . SER A 1 194 ? 9.655 2.103 -8.413 1.00 96.94 194 SER A C 1
ATOM 1489 O O . SER A 1 194 ? 10.174 1.720 -7.358 1.00 96.94 194 SER A O 1
ATOM 1491 N N . PRO A 1 195 ? 10.284 2.955 -9.245 1.00 96.38 195 PRO A N 1
ATOM 1492 C CA . PRO A 1 195 ? 11.598 3.519 -8.941 1.00 96.38 195 PRO A CA 1
ATOM 1493 C C . PRO A 1 195 ? 11.581 4.442 -7.715 1.00 96.38 195 PRO A C 1
ATOM 1495 O O . PRO A 1 195 ? 12.637 4.742 -7.165 1.00 96.38 195 PRO A O 1
ATOM 1498 N N . HIS A 1 196 ? 10.407 4.894 -7.265 1.00 96.81 196 HIS A N 1
ATOM 1499 C CA . HIS A 1 196 ? 10.262 5.942 -6.249 1.00 96.81 196 HIS A CA 1
ATOM 1500 C C . HIS A 1 196 ? 9.648 5.453 -4.931 1.00 96.81 196 HIS A C 1
ATOM 1502 O O . HIS A 1 196 ? 9.433 6.257 -4.016 1.00 96.81 196 HIS A O 1
ATOM 1508 N N . PHE A 1 197 ? 9.387 4.147 -4.809 1.00 98.12 197 PHE A N 1
ATOM 1509 C CA . PHE A 1 197 ? 8.862 3.548 -3.586 1.00 98.12 197 PHE A CA 1
ATOM 1510 C C . PHE A 1 197 ? 9.972 2.986 -2.693 1.00 98.12 197 PHE A C 1
ATOM 1512 O O . PHE A 1 197 ? 10.763 2.136 -3.081 1.00 98.12 197 PHE A O 1
ATOM 1519 N N . ASP A 1 198 ? 10.008 3.427 -1.450 1.00 97.75 198 ASP A N 1
ATOM 1520 C CA . ASP A 1 198 ? 11.070 3.165 -0.497 1.00 97.75 198 ASP A CA 1
ATOM 1521 C C . ASP A 1 198 ? 10.642 2.106 0.525 1.00 97.75 198 ASP A C 1
ATOM 1523 O O . ASP A 1 198 ? 10.163 2.414 1.624 1.00 97.75 198 ASP A O 1
ATOM 1527 N N . PHE A 1 199 ? 10.848 0.835 0.165 1.00 98.38 199 PHE A N 1
ATOM 1528 C CA . PHE A 1 199 ? 10.522 -0.301 1.031 1.00 98.38 199 PHE A CA 1
ATOM 1529 C C . PHE A 1 199 ? 11.253 -0.225 2.379 1.00 98.38 199 PHE A C 1
ATOM 1531 O O . PHE A 1 199 ? 10.647 -0.420 3.428 1.00 98.38 199 PHE A O 1
ATOM 1538 N N . THR A 1 200 ? 12.531 0.165 2.376 1.00 97.12 200 THR A N 1
ATOM 1539 C CA . THR A 1 200 ? 13.323 0.332 3.611 1.00 97.12 200 THR A CA 1
ATOM 1540 C C . THR A 1 200 ? 12.789 1.444 4.516 1.00 97.12 200 THR A C 1
ATOM 1542 O O . THR A 1 200 ? 13.025 1.453 5.722 1.00 97.12 200 THR A O 1
ATOM 1545 N N . GLY A 1 201 ? 12.065 2.404 3.936 1.00 96.94 201 GLY A N 1
ATOM 1546 C CA . GLY A 1 201 ? 11.365 3.456 4.651 1.00 96.94 201 GLY A CA 1
ATOM 1547 C C . GLY A 1 201 ? 10.060 3.001 5.286 1.00 96.94 201 GLY A C 1
ATOM 1548 O O . GLY A 1 201 ? 9.527 3.747 6.108 1.00 96.94 201 GLY A O 1
ATOM 1549 N N . CYS A 1 202 ? 9.532 1.832 4.945 1.00 98.38 202 CYS A N 1
ATOM 1550 C CA . CYS A 1 202 ? 8.287 1.359 5.526 1.00 98.38 202 CYS A CA 1
ATOM 1551 C C . CYS A 1 202 ? 8.470 1.000 7.011 1.00 98.38 202 CYS A C 1
ATOM 1553 O O . CYS A 1 202 ? 9.580 0.741 7.478 1.00 98.38 202 CYS A O 1
ATOM 1555 N N . ASN A 1 203 ? 7.392 1.043 7.794 1.00 98.12 203 ASN A N 1
ATOM 1556 C CA . ASN A 1 203 ? 7.453 0.702 9.216 1.00 98.12 203 ASN A CA 1
ATOM 1557 C C . ASN A 1 203 ? 6.201 -0.067 9.648 1.00 98.12 203 ASN A C 1
ATOM 1559 O O . ASN A 1 203 ? 5.091 0.459 9.583 1.00 98.12 203 ASN A O 1
ATOM 1563 N N . PHE A 1 204 ? 6.442 -1.290 10.121 1.00 98.06 204 PHE A N 1
ATOM 1564 C CA . PHE A 1 204 ? 5.449 -2.270 10.573 1.00 98.06 204 PHE A CA 1
ATOM 1565 C C . PHE A 1 204 ? 5.655 -2.652 12.043 1.00 98.06 204 PHE A C 1
ATOM 1567 O O . PHE A 1 204 ? 5.216 -3.703 12.484 1.00 98.06 204 PHE A O 1
ATOM 1574 N N . SER A 1 205 ? 6.394 -1.840 12.804 1.00 97.12 205 SER A N 1
ATOM 1575 C CA . SER A 1 205 ? 6.665 -2.139 14.211 1.00 97.12 205 SER A CA 1
ATOM 1576 C C . SER A 1 205 ? 5.446 -1.860 15.083 1.00 97.12 205 SER A C 1
ATOM 1578 O O . SER A 1 205 ? 4.791 -0.824 14.943 1.00 97.12 205 SER A O 1
ATOM 1580 N N . GLU A 1 206 ? 5.219 -2.723 16.068 1.00 96.19 206 GLU A N 1
ATOM 1581 C CA . GLU A 1 206 ? 4.209 -2.527 17.110 1.00 96.19 206 GLU A CA 1
ATOM 1582 C C . GLU A 1 206 ? 4.369 -1.171 17.814 1.00 96.19 206 GLU A C 1
ATOM 1584 O O . GLU A 1 206 ? 3.412 -0.413 17.982 1.00 96.19 206 GLU A O 1
ATOM 1589 N N . LYS A 1 207 ? 5.619 -0.787 18.106 1.00 96.62 207 LYS A N 1
ATOM 1590 C CA . LYS A 1 207 ? 5.945 0.533 18.657 1.00 96.62 207 LYS A CA 1
ATOM 1591 C C . LYS A 1 207 ? 5.401 1.674 17.797 1.00 96.62 207 LYS A C 1
ATOM 1593 O O . LYS A 1 207 ? 4.958 2.679 18.340 1.00 96.62 207 LYS A O 1
ATOM 1598 N N . ASN A 1 208 ? 5.465 1.575 16.467 1.00 95.75 208 ASN A N 1
ATOM 1599 C CA . ASN A 1 208 ? 4.894 2.596 15.588 1.00 95.75 208 ASN A CA 1
ATOM 1600 C C . ASN A 1 208 ? 3.365 2.555 15.590 1.00 95.75 208 ASN A C 1
ATOM 1602 O O . ASN A 1 208 ? 2.747 3.618 15.581 1.00 95.75 208 ASN A O 1
ATOM 1606 N N . MET A 1 209 ? 2.787 1.356 15.599 1.00 95.38 209 MET A N 1
ATOM 1607 C CA . MET A 1 209 ? 1.344 1.128 15.587 1.00 95.38 209 MET A CA 1
ATOM 1608 C C . MET A 1 209 ? 0.649 1.800 16.780 1.00 95.38 209 MET A C 1
ATOM 1610 O O . MET A 1 209 ? -0.344 2.497 16.581 1.00 95.38 209 MET A O 1
ATOM 1614 N N . TYR A 1 210 ? 1.236 1.698 17.976 1.00 95.25 210 TYR A N 1
ATOM 1615 C CA . TYR A 1 210 ? 0.684 2.249 19.224 1.00 95.25 210 TYR A CA 1
ATOM 1616 C C . TYR A 1 210 ? 1.382 3.525 19.723 1.00 95.25 210 TYR A C 1
ATOM 1618 O O . TYR A 1 210 ? 1.130 3.988 20.836 1.00 95.25 210 TYR A O 1
ATOM 1626 N N . ALA A 1 211 ? 2.275 4.124 18.927 1.00 95.19 211 ALA A N 1
ATOM 1627 C CA . ALA A 1 211 ? 2.942 5.360 19.331 1.00 95.19 211 ALA A CA 1
ATOM 1628 C C . ALA A 1 211 ? 1.931 6.499 19.527 1.00 95.19 211 ALA A C 1
ATOM 1630 O O . ALA A 1 211 ? 1.056 6.721 18.688 1.00 95.19 211 ALA A O 1
ATOM 1631 N N . ARG A 1 212 ? 2.118 7.272 20.597 1.00 94.06 212 ARG A N 1
ATOM 1632 C CA . ARG A 1 212 ? 1.359 8.494 20.880 1.00 94.06 212 ARG A CA 1
ATOM 1633 C C . ARG A 1 212 ? 2.062 9.713 20.292 1.00 94.06 212 ARG A C 1
ATOM 1635 O O . ARG A 1 212 ? 3.293 9.795 20.325 1.00 94.06 212 ARG A O 1
ATOM 1642 N N . ASP A 1 213 ? 1.297 10.637 19.716 1.00 85.88 213 ASP A N 1
ATOM 1643 C CA . ASP A 1 213 ? 1.842 11.932 19.304 1.00 85.88 213 ASP A CA 1
ATOM 1644 C C . ASP A 1 213 ? 2.221 12.737 20.555 1.00 85.88 213 ASP A C 1
ATOM 1646 O O . ASP A 1 213 ? 1.532 12.705 21.574 1.00 85.88 213 ASP A O 1
ATOM 1650 N N . LYS A 1 214 ? 3.349 13.444 20.489 1.00 86.25 214 LYS A N 1
ATOM 1651 C CA . LYS A 1 214 ? 3.856 14.236 21.614 1.00 86.25 214 LYS A CA 1
ATOM 1652 C C . LYS A 1 214 ? 3.021 15.490 21.861 1.00 86.25 214 LYS A C 1
ATOM 1654 O O . LYS A 1 214 ? 3.089 16.032 22.955 1.00 86.25 214 LYS A O 1
ATOM 1659 N N . ARG A 1 215 ? 2.310 15.979 20.838 1.00 81.94 215 ARG A N 1
ATOM 1660 C CA . ARG A 1 215 ? 1.566 17.243 20.908 1.00 81.94 215 ARG A CA 1
ATOM 1661 C C . ARG A 1 215 ? 0.205 17.095 21.579 1.00 81.94 215 ARG A C 1
ATOM 1663 O O . ARG A 1 215 ? -0.141 17.936 22.393 1.00 81.94 215 ARG A O 1
ATOM 1670 N N . ASP A 1 216 ? -0.541 16.049 21.236 1.00 80.81 216 ASP A N 1
ATOM 1671 C CA . ASP A 1 216 ? -1.933 15.853 21.669 1.00 80.81 216 ASP A CA 1
ATOM 1672 C C . ASP A 1 216 ? -2.144 14.556 22.479 1.00 80.81 216 ASP A C 1
ATOM 1674 O O . ASP A 1 216 ? -3.248 14.285 22.943 1.00 80.81 216 ASP A O 1
ATOM 1678 N N . GLY A 1 217 ? -1.102 13.730 22.656 1.00 87.94 217 GLY A N 1
ATOM 1679 C CA . GLY A 1 217 ? -1.176 12.456 23.379 1.00 87.94 217 GLY A CA 1
ATOM 1680 C C . GLY A 1 217 ? -1.967 11.357 22.659 1.00 87.94 217 GLY A C 1
ATOM 1681 O O . GLY A 1 217 ? -2.090 10.242 23.189 1.00 87.94 217 GLY A O 1
ATOM 1682 N N . GLN A 1 218 ? -2.482 11.629 21.454 1.00 88.50 218 GLN A N 1
ATOM 1683 C CA . GLN A 1 218 ? -3.339 10.709 20.718 1.00 88.50 218 GLN A CA 1
ATOM 1684 C C . GLN A 1 218 ? -2.528 9.545 20.152 1.00 88.50 218 GLN A C 1
ATOM 1686 O O . GLN A 1 218 ? -1.484 9.712 19.511 1.00 88.50 218 GLN A O 1
ATOM 1691 N N . SER A 1 219 ? -3.040 8.338 20.380 1.00 93.44 219 SER A N 1
ATOM 1692 C CA . SER A 1 219 ? -2.439 7.102 19.889 1.00 93.44 219 SER A CA 1
ATOM 1693 C C . SER A 1 219 ? -2.645 6.948 18.385 1.00 93.44 219 SER A C 1
ATOM 1695 O O . SER A 1 219 ? -3.732 7.185 17.857 1.00 93.44 219 SER A O 1
ATOM 1697 N N . LYS A 1 220 ? -1.618 6.463 17.683 1.00 95.06 220 LYS A N 1
ATOM 1698 C CA . LYS A 1 220 ? -1.730 6.022 16.285 1.00 95.06 220 LYS A CA 1
ATOM 1699 C C . LYS A 1 220 ? -2.644 4.812 16.100 1.00 95.06 220 LYS A C 1
ATOM 1701 O O . LYS A 1 220 ? -3.005 4.515 14.964 1.00 95.06 220 LYS A O 1
ATOM 1706 N N . GLU A 1 221 ? -3.089 4.185 17.179 1.00 95.56 221 GLU A N 1
ATOM 1707 C CA . GLU A 1 221 ? -4.180 3.214 17.162 1.00 95.56 221 GLU A CA 1
ATOM 1708 C C . GLU A 1 221 ? -5.472 3.793 16.563 1.00 95.56 221 GLU A C 1
ATOM 1710 O O . GLU A 1 221 ? -6.212 3.090 15.885 1.00 95.56 221 GLU A O 1
ATOM 1715 N N . GLY A 1 222 ? -5.686 5.104 16.722 1.00 95.44 222 GLY A N 1
ATOM 1716 C CA . GLY A 1 222 ? -6.774 5.850 16.091 1.00 95.44 222 GLY A CA 1
ATOM 1717 C C . GLY A 1 222 ? -6.622 6.076 14.582 1.00 95.44 222 GLY A C 1
ATOM 1718 O O . GLY A 1 222 ? -7.482 6.710 13.973 1.00 95.44 222 GLY A O 1
ATOM 1719 N N . SER A 1 223 ? -5.518 5.635 13.968 1.00 97.06 223 SER A N 1
ATOM 1720 C CA . SER A 1 223 ? -5.293 5.808 12.529 1.00 97.06 223 SER A CA 1
ATOM 1721 C C . SER A 1 223 ? -6.091 4.814 11.697 1.00 97.06 223 SER A C 1
ATOM 1723 O O . SER A 1 223 ? -6.345 3.696 12.144 1.00 97.06 223 SER A O 1
ATOM 1725 N N . GLY A 1 224 ? -6.430 5.211 10.466 1.00 97.62 224 GLY A N 1
ATOM 1726 C CA . GLY A 1 224 ? -7.233 4.402 9.549 1.00 97.62 224 GLY A CA 1
ATOM 1727 C C . GLY A 1 224 ? -6.718 2.977 9.423 1.00 97.62 224 GLY A C 1
ATOM 1728 O O . GLY A 1 224 ? -7.454 2.038 9.701 1.00 97.62 224 GLY A O 1
ATOM 1729 N N . ARG A 1 225 ? -5.418 2.799 9.155 1.00 97.81 225 ARG A N 1
ATOM 1730 C CA . ARG A 1 225 ? -4.861 1.453 8.970 1.00 97.81 225 ARG A CA 1
ATOM 1731 C C . ARG A 1 225 ? -5.076 0.514 10.168 1.00 97.81 225 ARG A C 1
ATOM 1733 O O . ARG A 1 225 ? -5.334 -0.674 9.982 1.00 97.81 225 ARG A O 1
ATOM 1740 N N . VAL A 1 226 ? -4.992 1.041 11.393 1.00 97.94 226 VAL A N 1
ATOM 1741 C CA . VAL A 1 226 ? -5.138 0.247 12.622 1.00 97.94 226 VAL A CA 1
ATOM 1742 C C . VAL A 1 226 ? -6.611 -0.013 12.905 1.00 97.94 226 VAL A C 1
ATOM 1744 O O . VAL A 1 226 ? -6.999 -1.154 13.131 1.00 97.94 226 VAL A O 1
ATOM 1747 N N . ALA A 1 227 ? -7.437 1.029 12.850 1.00 97.50 227 ALA A N 1
ATOM 1748 C CA . ALA A 1 227 ? -8.860 0.931 13.134 1.00 97.50 227 ALA A CA 1
ATOM 1749 C C . ALA A 1 227 ? -9.612 0.055 12.119 1.00 97.50 227 ALA A C 1
ATOM 1751 O O . ALA A 1 227 ? -10.485 -0.711 12.516 1.00 97.50 227 ALA A O 1
ATOM 1752 N N . ILE A 1 228 ? -9.259 0.127 10.832 1.00 97.50 228 ILE A N 1
ATOM 1753 C CA . ILE A 1 228 ? -9.855 -0.715 9.786 1.00 97.50 228 ILE A CA 1
ATOM 1754 C C . ILE A 1 228 ? -9.431 -2.178 9.946 1.00 97.50 228 ILE A C 1
ATOM 1756 O O . ILE A 1 228 ? -10.281 -3.058 9.863 1.00 97.50 228 ILE A O 1
ATOM 1760 N N . TYR A 1 229 ? -8.162 -2.452 10.271 1.00 97.12 229 TYR A N 1
ATOM 1761 C CA . TYR A 1 229 ? -7.740 -3.814 10.618 1.00 97.12 229 TYR A CA 1
ATOM 1762 C C . TYR A 1 229 ? -8.507 -4.347 11.833 1.00 97.12 229 TYR A C 1
ATOM 1764 O O . TYR A 1 229 ? -9.011 -5.458 11.793 1.00 97.12 229 TYR A O 1
ATOM 1772 N N . LYS A 1 230 ? -8.662 -3.550 12.896 1.00 96.00 230 LYS A N 1
ATOM 1773 C CA . LYS A 1 230 ? -9.424 -3.971 14.082 1.00 96.00 230 LYS A CA 1
ATOM 1774 C C . LYS A 1 230 ? -10.902 -4.233 13.790 1.00 96.00 230 LYS A C 1
ATOM 1776 O O . LYS A 1 230 ? -11.488 -5.094 14.428 1.00 96.00 230 LYS A O 1
ATOM 1781 N N . ALA A 1 231 ? -11.495 -3.481 12.865 1.00 95.12 231 ALA A N 1
ATOM 1782 C CA . ALA A 1 231 ? -12.906 -3.616 12.522 1.00 95.12 231 ALA A CA 1
ATOM 1783 C C . ALA A 1 231 ? -13.187 -4.784 11.565 1.00 95.12 231 ALA A C 1
ATOM 1785 O O . ALA A 1 231 ? -14.240 -5.395 11.674 1.00 95.12 231 ALA A O 1
ATOM 1786 N N . LEU A 1 232 ? -12.279 -5.065 10.624 1.00 94.25 232 LEU A N 1
ATOM 1787 C CA . LEU A 1 232 ? -12.530 -5.977 9.496 1.00 94.25 232 LEU A CA 1
ATOM 1788 C C . LEU A 1 232 ? -11.595 -7.198 9.460 1.00 94.25 232 LEU A C 1
ATOM 1790 O O . LEU A 1 232 ? -11.770 -8.093 8.640 1.00 94.25 232 LEU A O 1
ATOM 1794 N N . GLY A 1 233 ? -10.523 -7.178 10.253 1.00 94.00 233 GLY A N 1
ATOM 1795 C CA . GLY A 1 233 ? -9.448 -8.172 10.274 1.00 94.00 233 GLY A CA 1
ATOM 1796 C C . GLY A 1 233 ? -8.584 -8.247 9.006 1.00 94.00 233 GLY A C 1
ATOM 1797 O O . GLY A 1 233 ? -7.721 -9.115 8.912 1.00 94.00 233 GLY A O 1
ATOM 1798 N N . ILE A 1 234 ? -8.760 -7.344 8.031 1.00 94.44 234 ILE A N 1
ATOM 1799 C CA . ILE A 1 234 ? -7.937 -7.325 6.810 1.00 94.44 234 ILE A CA 1
ATOM 1800 C C . ILE A 1 234 ? -6.497 -6.888 7.121 1.00 94.44 234 ILE A C 1
ATOM 1802 O O . ILE A 1 234 ? -6.252 -5.792 7.634 1.00 94.44 234 ILE A O 1
ATOM 1806 N N . ILE A 1 235 ? -5.523 -7.739 6.794 1.00 96.19 235 ILE A N 1
ATOM 1807 C CA . ILE A 1 235 ? -4.103 -7.481 7.091 1.00 96.19 235 ILE A CA 1
ATOM 1808 C C . ILE A 1 235 ? -3.494 -6.414 6.174 1.00 96.19 235 ILE A C 1
ATOM 1810 O O . ILE A 1 235 ? -2.576 -5.693 6.567 1.00 96.19 235 ILE A O 1
ATOM 1814 N N . HIS A 1 236 ? -4.039 -6.276 4.963 1.00 97.81 236 HIS A N 1
ATOM 1815 C CA . HIS A 1 236 ? -3.600 -5.330 3.945 1.00 97.81 236 HIS A CA 1
ATOM 1816 C C . HIS A 1 236 ? -4.210 -3.943 4.165 1.00 97.81 236 HIS A C 1
ATOM 1818 O O . HIS A 1 236 ? -5.014 -3.444 3.377 1.00 97.81 236 HIS A O 1
ATOM 1824 N N . SER A 1 237 ? -3.820 -3.328 5.275 1.00 98.19 237 SER A N 1
ATOM 1825 C CA . SER A 1 237 ? -4.323 -2.038 5.724 1.00 98.19 237 SER A CA 1
ATOM 1826 C C . SER A 1 237 ? -3.149 -1.090 5.966 1.00 98.19 237 SER A C 1
ATOM 1828 O O . SER A 1 237 ? -2.310 -1.324 6.841 1.00 98.19 237 SER A O 1
ATOM 1830 N N . TYR A 1 238 ? -3.062 -0.021 5.172 1.00 98.75 238 TYR A N 1
ATOM 1831 C CA . TYR A 1 238 ? -1.856 0.800 5.056 1.00 98.75 238 TYR A CA 1
ATOM 1832 C C . TYR A 1 238 ? -2.147 2.300 5.089 1.00 98.75 238 TYR A C 1
ATOM 1834 O O . TYR A 1 238 ? -3.214 2.769 4.702 1.00 98.75 238 TYR A O 1
ATOM 1842 N N . THR A 1 239 ? -1.141 3.071 5.494 1.00 98.50 239 THR A N 1
ATOM 1843 C CA . THR A 1 239 ? -1.044 4.501 5.182 1.00 98.50 239 THR A CA 1
ATOM 1844 C C . THR A 1 239 ? 0.138 4.692 4.237 1.00 98.50 239 THR A C 1
ATOM 1846 O O . THR A 1 239 ? 1.272 4.414 4.635 1.00 98.50 239 THR A O 1
ATOM 1849 N N . LEU A 1 240 ? -0.106 5.147 3.007 1.00 98.62 240 LEU A N 1
ATOM 1850 C CA . LEU A 1 240 ? 0.939 5.524 2.055 1.00 98.62 240 LEU A CA 1
ATOM 1851 C C . LEU A 1 240 ? 1.332 6.979 2.298 1.00 98.62 240 LEU A C 1
ATOM 1853 O O . LEU A 1 240 ? 0.488 7.860 2.262 1.00 98.62 240 LEU A O 1
ATOM 1857 N N . GLU A 1 241 ? 2.611 7.238 2.523 1.00 98.12 241 GLU A N 1
ATOM 1858 C CA . GLU A 1 241 ? 3.140 8.567 2.816 1.00 98.12 241 GLU A CA 1
ATOM 1859 C C . GLU A 1 241 ? 4.119 8.974 1.716 1.00 98.12 241 GLU A C 1
ATOM 1861 O O . GLU A 1 241 ? 5.141 8.315 1.509 1.00 98.12 241 GLU A O 1
ATOM 1866 N N . CYS A 1 242 ? 3.820 10.071 1.024 1.00 97.69 242 CYS A N 1
ATOM 1867 C CA . CYS A 1 242 ? 4.618 10.589 -0.084 1.00 97.69 242 CYS A CA 1
ATOM 1868 C C . CYS A 1 242 ? 5.310 11.896 0.308 1.00 97.69 242 CYS A C 1
ATOM 1870 O O . CYS A 1 242 ? 4.655 12.875 0.665 1.00 97.69 242 CYS A O 1
ATOM 1872 N N . ASN A 1 243 ? 6.644 11.935 0.253 1.00 97.31 243 ASN A N 1
ATOM 1873 C CA . ASN A 1 243 ? 7.378 13.166 0.540 1.00 97.31 243 ASN A CA 1
ATOM 1874 C C . ASN A 1 243 ? 7.027 14.295 -0.449 1.00 97.31 243 ASN A C 1
ATOM 1876 O O . ASN A 1 243 ? 6.898 14.033 -1.634 1.00 97.31 243 ASN A O 1
ATOM 1880 N N . TYR A 1 244 ? 6.946 15.555 -0.009 1.00 93.62 244 TYR A N 1
ATOM 1881 C CA . TYR A 1 244 ? 6.661 16.676 -0.930 1.00 93.62 244 TYR A CA 1
ATOM 1882 C C . TYR A 1 244 ? 7.839 17.093 -1.823 1.00 93.62 244 TYR A C 1
ATOM 1884 O O . TYR A 1 244 ? 7.658 17.897 -2.730 1.00 93.62 244 TYR A O 1
ATOM 1892 N N . ASN A 1 245 ? 9.053 16.618 -1.538 1.00 94.75 245 ASN A N 1
ATOM 1893 C CA . ASN A 1 245 ? 10.269 17.113 -2.170 1.00 94.75 245 ASN A CA 1
ATOM 1894 C C . ASN A 1 245 ? 11.002 16.032 -2.967 1.00 94.75 245 ASN A C 1
ATOM 1896 O O . ASN A 1 245 ? 11.164 16.190 -4.167 1.00 94.75 245 ASN A O 1
ATOM 1900 N N . THR A 1 246 ? 11.491 14.957 -2.340 1.00 95.38 246 THR A N 1
ATOM 1901 C CA . THR A 1 246 ? 12.359 13.983 -3.028 1.00 95.38 246 THR A CA 1
ATOM 1902 C C . THR A 1 246 ? 12.463 12.627 -2.313 1.00 95.38 246 THR A C 1
ATOM 1904 O O . THR A 1 246 ? 12.198 12.491 -1.110 1.00 95.38 246 THR A O 1
ATOM 1907 N N . GLY A 1 247 ? 12.915 11.617 -3.059 1.00 95.06 247 GLY A N 1
ATOM 1908 C CA . GLY A 1 247 ? 13.253 10.279 -2.579 1.00 95.06 247 GLY A CA 1
ATOM 1909 C C . GLY A 1 247 ? 14.628 10.186 -1.922 1.00 95.06 247 GLY A C 1
ATOM 1910 O O . GLY A 1 247 ? 15.420 11.127 -1.965 1.00 95.06 247 GLY A O 1
ATOM 1911 N N . ARG A 1 248 ? 14.925 9.050 -1.276 1.00 92.75 248 ARG A N 1
ATOM 1912 C CA . ARG A 1 248 ? 16.283 8.735 -0.781 1.00 92.75 248 ARG A CA 1
ATOM 1913 C C . ARG A 1 248 ? 17.139 8.042 -1.836 1.00 92.75 248 ARG A C 1
ATOM 1915 O O . ARG A 1 248 ? 18.337 8.295 -1.902 1.00 92.75 248 ARG A O 1
ATOM 1922 N N . SER A 1 249 ? 16.510 7.200 -2.640 1.00 93.50 249 SER A N 1
ATOM 1923 C CA . SER A 1 249 ? 17.114 6.384 -3.686 1.00 93.50 249 SER A CA 1
ATOM 1924 C C . SER A 1 249 ? 16.137 6.252 -4.852 1.00 93.50 249 SER A C 1
ATOM 1926 O O . SER A 1 249 ? 14.952 6.563 -4.710 1.00 93.50 249 SER A O 1
ATOM 1928 N N . VAL A 1 250 ? 16.656 5.803 -5.992 1.00 95.69 250 VAL A N 1
ATOM 1929 C CA . VAL A 1 250 ? 15.872 5.347 -7.140 1.00 95.69 250 VAL A CA 1
ATOM 1930 C C . VAL A 1 250 ? 16.080 3.839 -7.229 1.00 95.69 250 VAL A C 1
ATOM 1932 O O . VAL A 1 250 ? 17.226 3.391 -7.258 1.00 95.69 250 VAL A O 1
ATOM 1935 N N . ASN A 1 251 ? 15.005 3.053 -7.194 1.00 96.44 251 ASN A N 1
ATOM 1936 C CA . ASN A 1 251 ? 15.126 1.597 -7.265 1.00 96.44 251 ASN A CA 1
ATOM 1937 C C . ASN A 1 251 ? 15.528 1.156 -8.673 1.00 96.44 251 ASN A C 1
ATOM 1939 O O . ASN A 1 251 ? 15.067 1.724 -9.664 1.00 96.44 251 ASN A O 1
ATOM 1943 N N . SER A 1 252 ? 16.325 0.091 -8.746 1.00 95.56 252 SER A N 1
ATOM 1944 C CA . SER A 1 252 ? 16.476 -0.670 -9.983 1.00 95.56 252 SER A CA 1
ATOM 1945 C C . SER A 1 252 ? 15.206 -1.484 -10.215 1.00 95.56 252 SER A C 1
ATOM 1947 O O . SER A 1 252 ? 14.767 -2.208 -9.320 1.00 95.56 252 SER A O 1
ATOM 1949 N N . ILE A 1 253 ? 14.606 -1.342 -11.395 1.00 96.62 253 ILE A N 1
ATOM 1950 C CA . ILE A 1 253 ? 13.340 -1.991 -11.744 1.00 96.62 253 ILE A CA 1
ATOM 1951 C C . ILE A 1 253 ? 13.627 -3.153 -12.691 1.00 96.62 253 ILE A C 1
ATOM 1953 O O . ILE A 1 253 ? 14.213 -2.926 -13.747 1.00 96.62 253 ILE A O 1
ATOM 1957 N N . PRO A 1 254 ? 13.225 -4.391 -12.360 1.00 96.25 254 PRO A N 1
ATOM 1958 C CA . PRO A 1 254 ? 13.360 -5.511 -13.281 1.00 96.25 254 PRO A CA 1
ATOM 1959 C C . PRO A 1 254 ? 12.556 -5.293 -14.568 1.00 96.25 254 PRO A C 1
ATOM 1961 O O . PRO A 1 254 ? 11.533 -4.597 -14.576 1.00 96.25 254 PRO A O 1
ATOM 1964 N N . GLY A 1 255 ? 12.991 -5.923 -15.660 1.00 96.06 255 GLY A N 1
ATOM 1965 C CA . GLY A 1 255 ? 12.182 -6.013 -16.877 1.00 96.06 255 GLY A CA 1
ATOM 1966 C C . GLY A 1 255 ? 10.837 -6.694 -16.602 1.00 96.06 255 GLY A C 1
ATOM 1967 O O . GLY A 1 255 ? 10.723 -7.507 -15.686 1.00 96.06 255 GLY A O 1
ATOM 1968 N N . ALA A 1 256 ? 9.814 -6.356 -17.383 1.00 96.19 256 ALA A N 1
ATOM 1969 C CA . ALA A 1 256 ? 8.578 -7.131 -17.391 1.00 96.19 256 ALA A CA 1
ATOM 1970 C C . ALA A 1 256 ? 8.752 -8.350 -18.307 1.00 96.19 256 ALA A C 1
ATOM 1972 O O . ALA A 1 256 ? 9.461 -8.272 -19.309 1.00 96.19 256 ALA A O 1
ATOM 1973 N N . CYS A 1 257 ? 8.121 -9.471 -17.966 1.00 92.88 257 CYS A N 1
ATOM 1974 C CA . CYS A 1 257 ? 8.015 -10.617 -18.869 1.00 92.88 257 CYS A CA 1
ATOM 1975 C C . CYS A 1 257 ? 6.653 -10.625 -19.582 1.00 92.88 257 CYS A C 1
ATOM 1977 O O . CYS A 1 257 ? 5.719 -9.961 -19.139 1.00 92.88 257 CYS A O 1
ATOM 1979 N N . HIS A 1 258 ? 6.553 -11.360 -20.697 1.00 90.75 258 HIS A N 1
ATOM 1980 C CA . HIS A 1 258 ? 5.321 -11.546 -21.489 1.00 90.75 258 HIS A CA 1
ATOM 1981 C C . HIS A 1 258 ? 4.641 -10.255 -21.984 1.00 90.75 258 HIS A C 1
ATOM 1983 O O . HIS A 1 258 ? 3.473 -10.265 -22.370 1.00 90.75 258 HIS A O 1
ATOM 1989 N N . ASP A 1 259 ? 5.367 -9.139 -22.003 1.00 92.06 259 ASP A N 1
ATOM 1990 C CA . ASP A 1 259 ? 4.807 -7.822 -22.283 1.00 92.06 259 ASP A CA 1
ATOM 1991 C C . ASP A 1 259 ? 4.796 -7.461 -23.772 1.00 92.06 259 ASP A C 1
ATOM 1993 O O . ASP A 1 259 ? 4.095 -6.532 -24.170 1.00 92.06 259 ASP A O 1
ATOM 1997 N N . ASN A 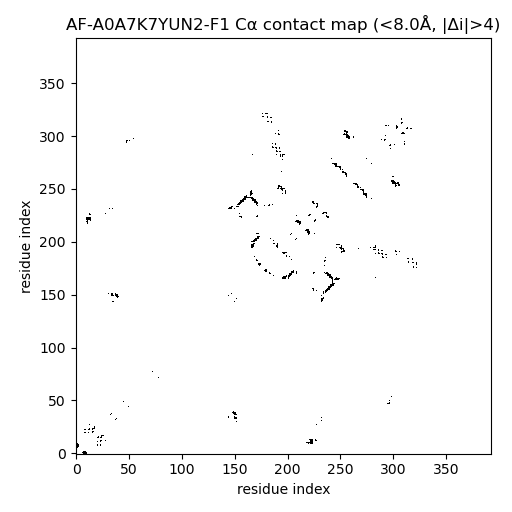1 260 ? 5.559 -8.178 -24.602 1.00 89.50 260 ASN A N 1
ATOM 1998 C CA . ASN A 1 260 ? 5.750 -7.875 -26.023 1.00 89.50 260 ASN A CA 1
ATOM 1999 C C . ASN A 1 260 ? 6.113 -6.392 -26.262 1.00 89.50 260 ASN A C 1
ATOM 2001 O O . ASN A 1 260 ? 5.633 -5.776 -27.214 1.00 89.50 260 ASN A O 1
ATOM 2005 N N . GLY A 1 261 ? 6.911 -5.802 -25.362 1.00 87.81 261 GLY A N 1
ATOM 2006 C CA . GLY A 1 261 ? 7.321 -4.394 -25.414 1.00 87.81 261 GLY A CA 1
ATOM 2007 C C . GLY A 1 261 ? 6.238 -3.380 -25.028 1.00 87.81 261 GLY A C 1
ATOM 2008 O O . GLY A 1 261 ? 6.411 -2.186 -25.274 1.00 87.81 261 GLY A O 1
ATOM 2009 N N . ARG A 1 262 ? 5.108 -3.822 -24.460 1.00 89.19 262 ARG A N 1
ATOM 2010 C CA . ARG A 1 262 ? 4.015 -2.939 -24.017 1.00 89.19 262 ARG A CA 1
ATOM 2011 C C . ARG A 1 262 ? 4.200 -2.418 -22.598 1.00 89.19 262 ARG A C 1
ATOM 2013 O O . ARG A 1 262 ? 3.623 -1.382 -22.261 1.00 89.19 262 ARG A O 1
ATOM 2020 N N . ALA A 1 263 ? 4.949 -3.122 -21.750 1.00 90.56 263 ALA A N 1
ATOM 2021 C CA . ALA A 1 263 ? 5.195 -2.644 -20.401 1.00 90.56 263 ALA A CA 1
ATOM 2022 C C . ALA A 1 263 ? 6.212 -1.501 -20.434 1.00 90.56 263 ALA A C 1
ATOM 2024 O O . ALA A 1 263 ? 7.093 -1.431 -21.289 1.00 90.56 263 ALA A O 1
ATOM 2025 N N . SER A 1 264 ? 6.118 -0.593 -19.461 1.00 87.75 264 SER A N 1
ATOM 2026 C CA . SER A 1 264 ? 7.119 0.463 -19.323 1.00 87.75 264 SER A CA 1
ATOM 2027 C C . SER A 1 264 ? 8.507 -0.163 -19.113 1.00 87.75 264 SER A C 1
ATOM 2029 O O . SER A 1 264 ? 8.655 -1.001 -18.211 1.00 87.75 264 SER A O 1
ATOM 2031 N N . PRO A 1 265 ? 9.530 0.218 -19.894 1.00 90.62 265 PRO A N 1
ATOM 2032 C CA . PRO A 1 265 ? 10.867 -0.322 -19.703 1.00 90.62 265 PRO A CA 1
ATOM 2033 C C . PRO A 1 265 ? 11.434 0.116 -18.342 1.00 90.62 265 PRO A C 1
ATOM 2035 O O . PRO A 1 265 ? 11.021 1.152 -17.807 1.00 90.62 265 PRO A O 1
ATOM 2038 N N . PRO A 1 266 ? 12.377 -0.648 -17.761 1.00 93.38 266 PRO A N 1
ATOM 2039 C CA . PRO A 1 266 ? 13.161 -0.187 -16.622 1.00 93.38 266 PRO A CA 1
ATOM 2040 C C . PRO A 1 266 ? 13.754 1.208 -16.873 1.00 93.38 266 PRO A C 1
ATOM 2042 O O . PRO A 1 266 ? 14.363 1.420 -17.926 1.00 93.38 266 PRO A O 1
ATOM 2045 N N . PRO A 1 267 ? 13.603 2.168 -15.943 1.00 91.75 267 PRO A N 1
ATOM 2046 C CA . PRO A 1 267 ? 14.247 3.461 -16.085 1.00 91.75 267 PRO A CA 1
ATOM 2047 C C . PRO A 1 267 ? 15.772 3.301 -15.974 1.00 91.75 267 PRO A C 1
ATOM 2049 O O . PRO A 1 267 ? 16.248 2.425 -15.243 1.00 91.75 267 PRO A O 1
ATOM 2052 N N . PRO A 1 268 ? 16.559 4.149 -16.659 1.00 91.31 268 PRO A N 1
ATOM 2053 C CA . PRO A 1 268 ? 18.004 4.144 -16.496 1.00 91.31 268 PRO A CA 1
ATOM 2054 C C . PRO A 1 268 ? 18.385 4.498 -15.048 1.00 91.31 268 PRO A C 1
ATOM 2056 O O . PRO A 1 268 ? 17.640 5.220 -14.373 1.00 91.31 268 PRO A O 1
ATOM 2059 N N . PRO A 1 269 ? 19.555 4.043 -14.563 1.00 90.69 269 PRO A N 1
ATOM 2060 C CA . PRO A 1 269 ? 20.070 4.455 -13.265 1.00 90.69 269 PRO A CA 1
ATOM 2061 C C . PRO A 1 269 ? 20.111 5.982 -13.149 1.00 90.69 269 PRO A C 1
ATOM 2063 O O . PRO A 1 269 ? 20.669 6.667 -14.006 1.00 90.69 269 PRO A O 1
ATOM 2066 N N . ALA A 1 270 ? 19.519 6.514 -12.083 1.00 91.12 270 ALA A N 1
ATOM 2067 C CA . ALA A 1 270 ? 19.399 7.949 -11.873 1.00 91.12 270 ALA A CA 1
ATOM 2068 C C . ALA A 1 270 ? 19.532 8.312 -10.393 1.00 91.12 270 ALA A C 1
ATOM 2070 O O . ALA A 1 270 ? 19.242 7.516 -9.496 1.00 91.12 270 ALA A O 1
ATOM 2071 N N . PHE A 1 271 ? 19.942 9.551 -10.133 1.00 92.31 271 PHE A N 1
ATOM 2072 C CA . PHE A 1 271 ? 19.868 10.126 -8.794 1.00 92.31 271 PHE A CA 1
ATOM 2073 C C . PHE A 1 271 ? 18.422 10.532 -8.464 1.00 92.31 271 PHE A C 1
ATOM 2075 O O . PHE A 1 271 ? 17.666 10.875 -9.375 1.00 92.31 271 PHE A O 1
ATOM 2082 N N . PRO A 1 272 ? 18.021 10.536 -7.177 1.00 92.94 272 PRO A N 1
ATOM 2083 C CA . PRO A 1 272 ? 16.691 10.988 -6.783 1.00 92.94 272 PRO A CA 1
ATOM 2084 C C . PRO A 1 272 ? 16.421 12.419 -7.257 1.00 92.94 272 PRO A C 1
ATOM 2086 O O . PRO A 1 272 ? 17.117 13.356 -6.863 1.00 92.94 272 PRO A O 1
ATOM 2089 N N . SER A 1 273 ? 15.394 12.583 -8.084 1.00 92.44 273 SER A N 1
ATOM 2090 C CA . SER A 1 273 ? 14.913 13.881 -8.550 1.00 92.44 273 SER A CA 1
ATOM 2091 C C . SER A 1 273 ? 13.922 14.495 -7.557 1.00 92.44 273 SER A C 1
ATOM 2093 O O . SER A 1 273 ? 13.532 13.876 -6.555 1.00 92.44 273 SER A O 1
ATOM 2095 N N . ARG A 1 274 ? 13.520 15.745 -7.817 1.00 95.81 274 ARG A N 1
ATOM 2096 C CA . ARG A 1 274 ? 12.362 16.317 -7.130 1.00 95.81 274 ARG A CA 1
ATOM 2097 C C . ARG A 1 274 ? 11.103 15.596 -7.590 1.00 95.81 274 ARG A C 1
ATOM 2099 O O . ARG A 1 274 ? 10.942 15.330 -8.777 1.00 95.81 274 ARG A O 1
ATOM 2106 N N . TYR A 1 275 ? 10.237 15.283 -6.642 1.00 95.56 275 TYR A N 1
ATOM 2107 C CA . TYR A 1 275 ? 8.974 14.638 -6.932 1.00 95.56 275 TYR A CA 1
ATOM 2108 C C . TYR A 1 275 ? 8.042 15.587 -7.672 1.00 95.56 275 TYR A C 1
ATOM 2110 O O . TYR A 1 275 ? 7.879 16.749 -7.300 1.00 95.56 275 TYR A O 1
ATOM 2118 N N . THR A 1 276 ? 7.454 15.057 -8.735 1.00 96.00 276 THR A N 1
ATOM 2119 C CA . THR A 1 276 ? 6.408 15.694 -9.526 1.00 96.00 276 THR A CA 1
ATOM 2120 C C . THR A 1 276 ? 5.121 14.888 -9.381 1.00 96.00 276 THR A C 1
ATOM 2122 O O . THR A 1 276 ? 5.124 13.792 -8.808 1.00 96.00 276 THR A O 1
ATOM 2125 N N . VAL A 1 277 ? 4.012 15.420 -9.896 1.00 96.38 277 VAL A N 1
ATOM 2126 C CA . VAL A 1 277 ? 2.720 14.720 -9.870 1.00 96.38 277 VAL A CA 1
ATOM 2127 C C . VAL A 1 277 ? 2.821 13.381 -10.600 1.00 96.38 277 VAL A C 1
ATOM 2129 O O . VAL A 1 277 ? 2.377 12.365 -10.074 1.00 96.38 277 VAL A O 1
ATOM 2132 N N . GLU A 1 278 ? 3.522 13.345 -11.729 1.00 95.62 278 GLU A N 1
ATOM 2133 C CA . GLU A 1 278 ? 3.729 12.145 -12.543 1.00 95.62 278 GLU A CA 1
ATOM 2134 C C . GLU A 1 278 ? 4.477 11.055 -11.761 1.00 95.62 278 GLU A C 1
ATOM 2136 O O . GLU A 1 278 ? 4.183 9.867 -11.897 1.00 95.62 278 GLU A O 1
ATOM 2141 N N . LEU A 1 279 ? 5.422 11.429 -10.890 1.00 95.31 279 LEU A N 1
ATOM 2142 C CA . LEU A 1 279 ? 6.118 10.455 -10.044 1.00 95.31 279 LEU A CA 1
ATOM 2143 C C . LEU A 1 279 ? 5.206 9.893 -8.946 1.00 95.31 279 LEU A C 1
ATOM 2145 O O . LEU A 1 279 ? 5.329 8.719 -8.593 1.00 95.31 279 LEU A O 1
ATOM 2149 N N . PHE A 1 280 ? 4.259 10.683 -8.430 1.00 97.12 280 PHE A N 1
ATOM 2150 C CA . PHE A 1 280 ? 3.229 10.169 -7.523 1.00 97.12 280 PHE A CA 1
ATOM 2151 C C . PHE A 1 280 ? 2.248 9.242 -8.245 1.00 97.12 280 PHE A C 1
ATOM 2153 O O . PHE A 1 280 ? 1.917 8.182 -7.714 1.00 97.12 280 PHE A O 1
ATOM 2160 N N . GLU A 1 281 ? 1.851 9.574 -9.473 1.00 97.12 281 GLU A N 1
ATOM 2161 C CA . GLU A 1 281 ? 1.029 8.702 -10.318 1.00 97.12 281 GLU A CA 1
ATOM 2162 C C . GLU A 1 281 ? 1.727 7.368 -10.609 1.00 97.12 281 GLU A C 1
ATOM 2164 O O . GLU A 1 281 ? 1.089 6.317 -10.573 1.00 97.12 281 GLU A O 1
ATOM 2169 N N . GLN A 1 282 ? 3.047 7.371 -10.829 1.00 95.75 282 GLN A N 1
ATOM 2170 C CA . GLN A 1 282 ? 3.829 6.139 -10.978 1.00 95.75 282 GLN A CA 1
ATOM 2171 C C . GLN A 1 282 ? 3.810 5.274 -9.712 1.00 95.75 282 GLN A C 1
ATOM 2173 O O . GLN A 1 282 ? 3.686 4.053 -9.811 1.00 95.75 282 GLN A O 1
ATOM 2178 N N . VAL A 1 283 ? 3.906 5.877 -8.521 1.00 97.88 283 VAL A N 1
ATOM 2179 C CA . VAL A 1 283 ? 3.760 5.137 -7.255 1.00 97.88 283 VAL A CA 1
ATOM 2180 C C . VAL A 1 283 ? 2.344 4.570 -7.130 1.00 97.88 283 VAL A C 1
ATOM 2182 O O . VAL A 1 283 ? 2.199 3.395 -6.809 1.00 97.88 283 VAL A O 1
ATOM 2185 N N . GLY A 1 284 ? 1.308 5.354 -7.447 1.00 98.06 284 GLY A N 1
ATOM 2186 C CA . GLY A 1 284 ? -0.085 4.891 -7.452 1.00 98.06 284 GLY A CA 1
ATOM 2187 C C . GLY A 1 284 ? -0.328 3.730 -8.423 1.00 98.06 284 GLY A C 1
ATOM 2188 O O . GLY A 1 284 ? -0.939 2.729 -8.055 1.00 98.06 284 GLY A O 1
ATOM 2189 N N . ARG A 1 285 ? 0.232 3.800 -9.636 1.00 97.50 285 ARG A N 1
ATOM 2190 C CA . ARG A 1 285 ? 0.211 2.695 -10.606 1.00 97.50 285 ARG A CA 1
ATOM 2191 C C . ARG A 1 285 ? 0.872 1.443 -10.035 1.00 97.50 285 ARG A C 1
ATOM 2193 O O . ARG A 1 285 ? 0.316 0.358 -10.154 1.00 97.50 285 ARG A O 1
ATOM 2200 N N . ALA A 1 286 ? 2.033 1.583 -9.400 1.00 98.19 286 ALA A N 1
ATOM 2201 C CA . ALA A 1 286 ? 2.743 0.454 -8.809 1.00 98.19 286 ALA A CA 1
ATOM 2202 C C . ALA A 1 286 ? 1.979 -0.194 -7.643 1.00 98.19 286 ALA A C 1
ATOM 2204 O O . ALA A 1 286 ? 2.079 -1.405 -7.476 1.00 98.19 286 ALA A O 1
ATOM 2205 N N . VAL A 1 287 ? 1.188 0.571 -6.878 1.00 98.62 287 VAL A N 1
ATOM 2206 C CA . VAL A 1 287 ? 0.262 0.025 -5.863 1.00 98.62 287 VAL A CA 1
ATOM 2207 C C . VAL A 1 287 ? -0.757 -0.913 -6.516 1.00 98.62 287 VAL A C 1
ATOM 2209 O O . VAL A 1 287 ? -0.947 -2.028 -6.038 1.00 98.62 287 VAL A O 1
ATOM 2212 N N . ALA A 1 288 ? -1.370 -0.499 -7.630 1.00 97.69 288 ALA A N 1
ATOM 2213 C CA . ALA A 1 288 ? -2.334 -1.329 -8.355 1.00 97.69 288 ALA A CA 1
ATOM 2214 C C . ALA A 1 288 ? -1.679 -2.569 -8.994 1.00 97.69 288 ALA A C 1
ATOM 2216 O O . ALA A 1 288 ? -2.201 -3.673 -8.871 1.00 97.69 288 ALA A O 1
ATOM 2217 N N . VAL A 1 289 ? -0.506 -2.413 -9.619 1.00 97.31 289 VAL A N 1
ATOM 2218 C CA . VAL A 1 289 ? 0.241 -3.540 -10.212 1.00 97.31 289 VAL A CA 1
ATOM 2219 C C . VAL A 1 289 ? 0.670 -4.547 -9.143 1.00 97.31 289 VAL A C 1
ATOM 2221 O O . VAL A 1 289 ? 0.514 -5.746 -9.340 1.00 97.31 289 VAL A O 1
ATOM 2224 N N . ALA A 1 290 ? 1.123 -4.081 -7.976 1.00 98.25 290 ALA A N 1
ATOM 2225 C CA . ALA A 1 290 ? 1.475 -4.961 -6.866 1.00 98.25 290 ALA A CA 1
ATOM 2226 C C . ALA A 1 290 ? 0.275 -5.769 -6.345 1.00 98.25 290 ALA A C 1
ATOM 2228 O O . ALA A 1 290 ? 0.467 -6.872 -5.844 1.00 98.25 290 ALA A O 1
ATOM 2229 N N . ALA A 1 291 ? -0.956 -5.256 -6.464 1.00 97.00 291 ALA A N 1
ATOM 2230 C CA . ALA A 1 291 ? -2.155 -6.012 -6.105 1.00 97.00 291 ALA A CA 1
ATOM 2231 C C . ALA A 1 291 ? -2.416 -7.160 -7.098 1.00 97.00 291 ALA A C 1
ATOM 2233 O O . ALA A 1 291 ? -2.797 -8.250 -6.677 1.00 97.00 291 ALA A O 1
ATOM 2234 N N . LEU A 1 292 ? -2.139 -6.948 -8.391 1.00 96.38 292 LEU A N 1
ATOM 2235 C CA . LEU A 1 292 ? -2.172 -8.011 -9.404 1.00 96.38 292 LEU A CA 1
ATOM 2236 C C . LEU A 1 292 ? -1.062 -9.047 -9.173 1.00 96.38 292 LEU A C 1
ATOM 2238 O O . LEU A 1 292 ? -1.310 -10.242 -9.293 1.00 96.38 292 LEU A O 1
ATOM 2242 N N . ASP A 1 293 ? 0.143 -8.601 -8.797 1.00 96.62 293 ASP A N 1
ATOM 2243 C CA . ASP A 1 293 ? 1.254 -9.497 -8.441 1.00 96.62 293 ASP A CA 1
ATOM 2244 C C . ASP A 1 293 ? 0.918 -10.344 -7.200 1.00 96.62 293 ASP A C 1
ATOM 2246 O O . ASP A 1 293 ? 1.178 -11.542 -7.181 1.00 96.62 293 ASP A O 1
ATOM 2250 N N . MET A 1 294 ? 0.311 -9.746 -6.165 1.00 95.50 294 MET A N 1
ATOM 2251 C CA . MET A 1 294 ? -0.141 -10.467 -4.962 1.00 95.50 294 MET A CA 1
ATOM 2252 C C . MET A 1 294 ? -1.185 -11.542 -5.281 1.00 95.50 294 MET A C 1
ATOM 2254 O O . MET A 1 294 ? -1.212 -12.586 -4.629 1.00 95.50 294 MET A O 1
ATOM 2258 N N . ALA A 1 295 ? -2.048 -11.268 -6.259 1.00 92.56 295 ALA A N 1
ATOM 2259 C CA . ALA A 1 295 ? -3.079 -12.176 -6.742 1.00 92.56 295 ALA A CA 1
ATOM 2260 C C . ALA A 1 295 ? -2.569 -13.197 -7.772 1.00 92.56 295 ALA A C 1
ATOM 2262 O O . ALA A 1 295 ? -3.355 -14.026 -8.218 1.00 92.56 295 ALA A O 1
ATOM 2263 N N . ASP A 1 296 ? -1.283 -13.132 -8.138 1.00 91.75 296 ASP A N 1
ATOM 2264 C CA . ASP A 1 296 ? -0.643 -13.964 -9.164 1.00 91.75 296 ASP A CA 1
ATOM 2265 C C . ASP A 1 296 ? -1.362 -13.917 -10.529 1.00 91.75 296 ASP A C 1
ATOM 2267 O O . ASP A 1 296 ? -1.369 -14.877 -11.293 1.00 91.75 296 ASP A O 1
ATOM 2271 N N . CYS A 1 297 ? -1.987 -12.775 -10.840 1.00 93.38 297 CYS A N 1
ATOM 2272 C CA . CYS A 1 297 ? -2.762 -12.565 -12.067 1.00 93.38 297 CYS A CA 1
ATOM 2273 C C . CYS A 1 297 ? -2.241 -11.401 -12.922 1.00 93.38 297 CYS A C 1
ATOM 2275 O O . CYS A 1 297 ? -2.882 -10.999 -13.896 1.00 93.38 297 CYS A O 1
ATOM 2277 N N . ASN A 1 298 ? -1.075 -10.841 -12.579 1.00 94.62 298 ASN A N 1
ATOM 2278 C CA . ASN A 1 298 ? -0.427 -9.834 -13.409 1.00 94.62 298 ASN A CA 1
ATOM 2279 C C . ASN A 1 298 ? 0.002 -10.464 -14.748 1.00 94.62 298 ASN A C 1
ATOM 2281 O O . ASN A 1 298 ? 0.823 -11.380 -14.735 1.00 94.62 298 ASN A O 1
ATOM 2285 N N . PRO A 1 299 ? -0.489 -9.977 -15.905 1.00 94.31 299 PRO A N 1
ATOM 2286 C CA . PRO A 1 299 ? -0.081 -10.508 -17.203 1.00 94.31 299 PRO A CA 1
ATOM 2287 C C . PRO A 1 299 ? 1.379 -10.186 -17.540 1.00 94.31 299 PRO A C 1
ATOM 2289 O O . PRO A 1 299 ? 1.987 -10.917 -18.318 1.00 94.31 299 PRO A O 1
ATOM 2292 N N . TRP A 1 300 ? 1.945 -9.115 -16.964 1.00 95.88 300 TRP A N 1
ATOM 2293 C CA . TRP A 1 300 ? 3.309 -8.642 -17.232 1.00 95.88 300 TRP A CA 1
ATOM 2294 C C . TRP A 1 300 ? 4.141 -8.524 -15.943 1.00 95.88 300 TRP A C 1
ATOM 2296 O O . TRP A 1 300 ? 4.574 -7.424 -15.571 1.00 95.88 300 TRP A O 1
ATOM 2306 N N . PRO A 1 301 ? 4.364 -9.634 -15.216 1.00 95.94 301 PRO A N 1
ATOM 2307 C CA . PRO A 1 301 ? 4.997 -9.584 -13.912 1.00 95.94 301 PRO A CA 1
ATOM 2308 C C . PRO A 1 301 ? 6.488 -9.261 -14.032 1.00 95.94 301 PRO A C 1
ATOM 2310 O O . PRO A 1 301 ? 7.221 -9.837 -14.839 1.00 95.94 301 PRO A O 1
ATOM 2313 N N . ARG A 1 302 ? 6.967 -8.349 -13.181 1.00 97.25 302 ARG A N 1
ATOM 2314 C CA . ARG A 1 302 ? 8.402 -8.021 -13.074 1.00 97.25 302 ARG A CA 1
ATOM 2315 C C . ARG A 1 302 ? 9.164 -8.977 -12.164 1.00 97.25 302 ARG A C 1
ATOM 2317 O O . ARG A 1 302 ? 10.382 -9.095 -12.270 1.00 97.25 302 ARG A O 1
ATOM 2324 N N . ILE A 1 303 ? 8.462 -9.669 -11.264 1.00 96.94 303 ILE A N 1
ATOM 2325 C CA . ILE A 1 303 ? 9.082 -10.570 -10.283 1.00 96.94 303 ILE A CA 1
ATOM 2326 C C . ILE A 1 303 ? 9.859 -11.716 -10.947 1.00 96.94 303 ILE A C 1
ATOM 2328 O O . ILE A 1 303 ? 10.893 -12.120 -10.418 1.00 96.94 303 ILE A O 1
ATOM 2332 N N . VAL A 1 304 ? 9.425 -12.164 -12.130 1.00 96.62 304 VAL A N 1
ATOM 2333 C CA . VAL A 1 304 ? 10.057 -13.250 -12.901 1.00 96.62 304 VAL A CA 1
ATOM 2334 C C . VAL A 1 304 ? 11.501 -12.928 -13.273 1.00 96.62 304 VAL A C 1
ATOM 2336 O O . VAL A 1 304 ? 12.376 -13.781 -13.164 1.00 96.62 304 VAL A O 1
ATOM 2339 N N . LEU A 1 305 ? 11.765 -11.676 -13.648 1.00 96.50 305 LEU A N 1
ATOM 2340 C CA . LEU A 1 305 ? 13.097 -11.198 -14.024 1.00 96.50 305 LEU A CA 1
ATOM 2341 C C . LEU A 1 305 ? 13.819 -10.488 -12.866 1.00 96.50 305 LEU A C 1
ATOM 2343 O O . LEU A 1 305 ? 14.831 -9.822 -13.077 1.00 96.50 305 LEU A O 1
ATOM 2347 N N . SER A 1 306 ? 13.293 -10.596 -11.643 1.00 96.69 306 SER A N 1
ATOM 2348 C CA . SER A 1 306 ? 13.912 -10.050 -10.432 1.00 96.69 306 SER A CA 1
ATOM 2349 C C . SER A 1 306 ? 14.837 -11.066 -9.756 1.00 96.69 306 SER A C 1
ATOM 2351 O O . SER A 1 306 ? 14.791 -12.258 -10.050 1.00 96.69 306 SER A O 1
ATOM 2353 N N . GLU A 1 307 ? 15.600 -10.615 -8.757 1.00 96.62 307 GLU A N 1
ATOM 2354 C CA . GLU A 1 307 ? 16.406 -11.483 -7.878 1.00 96.62 307 GLU A CA 1
ATOM 2355 C C . GLU A 1 307 ? 15.590 -12.577 -7.165 1.00 96.62 307 GLU A C 1
ATOM 2357 O O . GLU A 1 307 ? 16.145 -13.572 -6.705 1.00 96.62 307 GLU A O 1
ATOM 2362 N N . HIS A 1 308 ? 14.271 -12.395 -7.055 1.00 97.44 308 HIS A N 1
ATOM 2363 C CA . HIS A 1 308 ? 13.392 -13.345 -6.389 1.00 97.44 308 HIS A CA 1
ATOM 2364 C C . HIS A 1 308 ? 12.823 -14.400 -7.332 1.00 97.44 308 HIS A C 1
ATOM 2366 O O . HIS A 1 308 ? 12.415 -15.435 -6.832 1.00 97.44 308 HIS A O 1
ATOM 2372 N N . THR A 1 309 ? 12.788 -14.160 -8.646 1.00 97.06 309 THR A N 1
ATOM 2373 C CA . THR A 1 309 ? 12.258 -15.041 -9.713 1.00 97.06 309 THR A CA 1
ATOM 2374 C C . THR A 1 309 ? 10.788 -15.479 -9.620 1.00 97.06 309 THR A C 1
ATOM 2376 O O . THR A 1 309 ? 10.154 -15.687 -10.648 1.00 97.06 309 THR A O 1
ATOM 2379 N N . CYS A 1 310 ? 10.195 -15.617 -8.436 1.00 95.75 310 CYS A N 1
ATOM 2380 C CA . CYS A 1 310 ? 8.782 -15.937 -8.256 1.00 95.75 310 CYS A CA 1
ATOM 2381 C C . CYS A 1 310 ? 8.261 -15.457 -6.895 1.00 95.75 310 CYS A C 1
ATOM 2383 O O . CYS A 1 310 ? 9.026 -15.131 -5.979 1.00 95.75 310 CYS A O 1
ATOM 2385 N N . LEU A 1 311 ? 6.935 -15.446 -6.742 1.00 96.62 311 LEU A N 1
ATOM 2386 C CA . LEU A 1 311 ? 6.282 -14.989 -5.517 1.00 96.62 311 LEU A CA 1
ATOM 2387 C C . LEU A 1 311 ? 6.610 -15.880 -4.307 1.00 96.62 311 LEU A C 1
ATOM 2389 O O . LEU A 1 311 ? 6.812 -15.371 -3.206 1.00 96.62 311 LEU A O 1
ATOM 2393 N N . GLY A 1 312 ? 6.746 -17.197 -4.506 1.00 97.88 312 GLY A N 1
ATOM 2394 C CA . GLY A 1 312 ? 7.131 -18.139 -3.446 1.00 97.88 312 GLY A CA 1
ATOM 2395 C C . GLY A 1 312 ? 8.525 -17.860 -2.871 1.00 97.88 312 GLY A C 1
ATOM 2396 O O . GLY A 1 312 ? 8.708 -17.798 -1.655 1.00 97.88 312 GLY A O 1
ATOM 2397 N N . ASN A 1 313 ? 9.502 -17.593 -3.736 1.00 98.31 313 ASN A N 1
ATOM 2398 C CA . ASN A 1 313 ? 10.853 -17.213 -3.325 1.00 98.31 313 ASN A CA 1
ATOM 2399 C C . ASN A 1 313 ? 10.879 -15.852 -2.619 1.00 9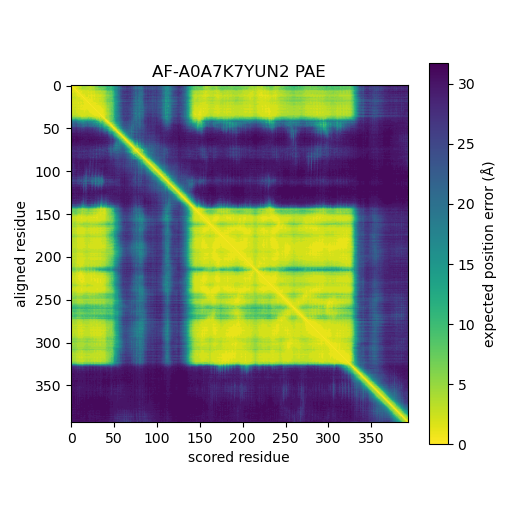8.31 313 ASN A C 1
ATOM 2401 O O . ASN A 1 313 ? 11.604 -15.682 -1.633 1.00 98.31 313 ASN A O 1
ATOM 2405 N N . LEU A 1 314 ? 10.069 -14.892 -3.080 1.00 98.25 314 LEU A N 1
ATOM 2406 C CA . LEU A 1 314 ? 9.932 -13.604 -2.407 1.00 98.25 314 LEU A CA 1
ATOM 2407 C C . LEU A 1 314 ? 9.309 -13.758 -1.008 1.00 98.25 314 LEU A C 1
ATOM 2409 O O . LEU A 1 314 ? 9.811 -13.151 -0.061 1.00 98.25 314 LEU A O 1
ATOM 2413 N N . ARG A 1 315 ? 8.291 -14.612 -0.839 1.00 98.44 315 ARG A N 1
ATOM 2414 C CA . ARG A 1 315 ? 7.738 -14.973 0.481 1.00 98.44 315 ARG A CA 1
ATOM 2415 C C . ARG A 1 315 ? 8.795 -15.588 1.390 1.00 98.44 315 ARG A C 1
ATOM 2417 O O . ARG A 1 315 ? 8.956 -15.150 2.526 1.00 98.44 315 ARG A O 1
ATOM 2424 N N . ALA A 1 316 ? 9.578 -16.541 0.883 1.00 98.38 316 ALA A N 1
ATOM 2425 C CA . ALA A 1 316 ? 10.662 -17.158 1.645 1.00 98.38 316 ALA A CA 1
ATOM 2426 C C . ALA A 1 316 ? 11.739 -16.137 2.059 1.00 98.38 316 ALA A C 1
ATOM 2428 O O . ALA A 1 316 ? 12.253 -16.186 3.180 1.00 98.38 316 ALA A O 1
ATOM 2429 N N . TRP A 1 317 ? 12.077 -15.191 1.176 1.00 98.44 317 TRP A N 1
ATOM 2430 C CA . TRP A 1 317 ? 12.972 -14.077 1.496 1.00 98.44 317 TRP A CA 1
ATOM 2431 C C . TRP A 1 317 ? 12.373 -13.164 2.574 1.00 98.44 317 TRP A C 1
ATOM 2433 O O . TRP A 1 317 ? 13.060 -12.826 3.541 1.00 98.44 317 TRP A O 1
ATOM 2443 N N . MET A 1 318 ? 11.087 -12.824 2.459 1.00 98.44 318 MET A N 1
ATOM 2444 C CA . MET A 1 318 ? 10.382 -11.974 3.418 1.00 98.44 318 MET A CA 1
ATOM 2445 C C . MET A 1 318 ? 10.276 -12.630 4.797 1.00 98.44 318 MET A C 1
ATOM 2447 O O . MET A 1 318 ? 10.485 -11.964 5.805 1.00 98.44 318 MET A O 1
ATOM 2451 N N . LEU A 1 319 ? 10.050 -13.943 4.865 1.00 98.19 319 LEU A N 1
ATOM 2452 C CA . LEU A 1 319 ? 10.039 -14.686 6.124 1.00 98.19 319 LEU A CA 1
ATOM 2453 C C . LEU A 1 319 ? 11.383 -14.574 6.857 1.00 98.19 319 LEU A C 1
ATOM 2455 O O . LEU A 1 319 ? 11.423 -14.281 8.054 1.00 98.19 319 LEU A O 1
ATOM 2459 N N . ARG A 1 320 ? 12.504 -14.735 6.138 1.00 97.94 320 ARG A N 1
ATOM 2460 C CA . ARG A 1 320 ? 13.842 -14.513 6.715 1.00 97.94 320 ARG A CA 1
ATOM 2461 C C . ARG A 1 320 ? 14.021 -13.066 7.176 1.00 97.94 320 ARG A C 1
ATOM 2463 O O . ARG A 1 320 ? 14.579 -12.838 8.247 1.00 97.94 320 ARG A O 1
ATOM 2470 N N . HIS A 1 321 ? 13.523 -12.102 6.401 1.00 96.88 321 HIS A N 1
ATOM 2471 C CA . HIS A 1 321 ? 13.568 -10.684 6.753 1.00 96.88 321 HIS A CA 1
ATOM 2472 C C . HIS A 1 321 ? 12.795 -10.384 8.051 1.00 96.88 321 HIS A C 1
ATOM 2474 O O . HIS A 1 321 ? 13.356 -9.784 8.969 1.00 96.88 321 HIS A O 1
ATOM 2480 N N . VAL A 1 322 ? 11.552 -10.861 8.175 1.00 96.88 322 VAL A N 1
ATOM 2481 C CA . VAL A 1 322 ? 10.704 -10.705 9.373 1.00 96.88 322 VAL A CA 1
ATOM 2482 C C . VAL A 1 322 ? 11.371 -11.320 10.607 1.00 96.88 322 VAL A C 1
ATOM 2484 O O . VAL A 1 322 ? 11.457 -10.672 11.654 1.00 96.88 322 VAL A O 1
ATOM 2487 N N . ARG A 1 323 ? 11.918 -12.535 10.484 1.00 96.56 323 ARG A N 1
ATOM 2488 C CA . ARG A 1 323 ? 12.654 -13.203 11.572 1.00 96.56 323 ARG A CA 1
ATOM 2489 C C . ARG A 1 323 ? 13.905 -12.432 11.987 1.00 96.56 323 ARG A C 1
ATOM 2491 O O . ARG A 1 323 ? 14.168 -12.290 13.181 1.00 96.56 323 ARG A O 1
ATOM 2498 N N . GLY A 1 324 ? 14.636 -11.871 11.024 1.00 95.44 324 GLY A N 1
ATOM 2499 C CA . GLY A 1 324 ? 15.794 -11.014 11.284 1.00 95.44 324 GLY A CA 1
ATOM 2500 C C . GLY A 1 324 ? 15.438 -9.748 12.072 1.00 95.44 324 GLY A C 1
ATOM 2501 O O . GLY A 1 324 ? 16.150 -9.389 13.012 1.00 95.44 324 GLY A O 1
ATOM 2502 N N . LEU A 1 325 ? 14.308 -9.107 11.752 1.00 91.12 325 LEU A N 1
ATOM 2503 C CA . LEU A 1 325 ? 13.825 -7.926 12.477 1.00 91.12 325 LEU A CA 1
ATOM 2504 C C . LEU A 1 325 ? 13.469 -8.238 13.938 1.00 91.12 325 LEU A C 1
ATOM 2506 O O . LEU A 1 325 ? 13.770 -7.431 14.818 1.00 91.12 325 LEU A O 1
ATOM 2510 N N . ARG A 1 326 ? 12.872 -9.407 14.212 1.00 84.44 326 ARG A N 1
ATOM 2511 C CA . ARG A 1 326 ? 12.563 -9.854 15.584 1.00 84.44 326 ARG A CA 1
ATOM 2512 C C . ARG A 1 326 ? 13.825 -10.242 16.361 1.00 84.44 326 ARG A C 1
ATOM 2514 O O . ARG A 1 326 ? 13.989 -9.834 17.508 1.00 84.44 326 ARG A O 1
ATOM 2521 N N . GLY A 1 327 ? 14.744 -10.976 15.729 1.00 70.06 327 GLY A N 1
ATOM 2522 C CA . GLY A 1 327 ? 15.987 -11.443 16.356 1.00 70.06 327 GLY A CA 1
ATOM 2523 C C . GLY A 1 327 ? 16.953 -10.320 16.751 1.00 70.06 327 GLY A C 1
ATOM 2524 O O . GLY A 1 327 ? 17.658 -10.432 17.752 1.00 70.06 327 GLY A O 1
ATOM 2525 N N . ALA A 1 328 ? 16.947 -9.196 16.029 1.00 60.44 328 ALA A N 1
ATOM 2526 C CA . ALA A 1 328 ? 17.776 -8.034 16.354 1.00 60.44 328 ALA A CA 1
ATOM 2527 C C . ALA A 1 328 ? 17.321 -7.267 17.618 1.00 60.44 328 ALA A C 1
ATOM 2529 O O . ALA A 1 328 ? 18.081 -6.451 18.140 1.00 60.44 328 ALA A O 1
ATOM 2530 N N . GLY A 1 329 ? 16.103 -7.516 18.118 1.00 52.91 329 GLY A N 1
ATOM 2531 C CA . GLY A 1 329 ? 15.510 -6.804 19.257 1.00 52.91 329 GLY A CA 1
ATOM 2532 C C . GLY A 1 329 ? 15.617 -7.502 20.619 1.00 52.91 329 GLY A C 1
ATOM 2533 O O . GLY A 1 329 ? 15.192 -6.912 21.609 1.00 52.91 329 GLY A O 1
ATOM 2534 N N . GLY A 1 330 ? 16.154 -8.730 20.690 1.00 45.50 330 GLY A N 1
ATOM 2535 C CA . GLY A 1 330 ? 15.989 -9.606 21.864 1.00 45.50 330 GLY A CA 1
ATOM 2536 C C . GLY A 1 330 ? 17.254 -10.163 22.527 1.00 45.50 330 GLY A C 1
ATOM 2537 O O . GLY A 1 330 ? 17.137 -10.846 23.539 1.00 45.50 330 GLY A O 1
ATOM 2538 N N . ALA A 1 331 ? 18.461 -9.900 22.019 1.00 35.94 331 ALA A N 1
ATOM 2539 C CA . ALA A 1 331 ? 19.679 -10.406 22.657 1.00 35.94 331 ALA A CA 1
ATOM 2540 C C . ALA A 1 331 ? 20.268 -9.365 23.630 1.00 35.94 331 ALA A C 1
ATOM 2542 O O . ALA A 1 331 ? 20.790 -8.340 23.173 1.00 35.94 331 ALA A O 1
ATOM 2543 N N . PRO A 1 332 ? 20.280 -9.602 24.959 1.00 44.34 332 PRO A N 1
ATOM 2544 C CA . PRO A 1 332 ? 21.161 -8.842 25.825 1.00 44.34 332 PRO A CA 1
ATOM 2545 C C . PRO A 1 332 ? 22.588 -9.189 25.410 1.00 44.34 332 PRO A C 1
ATOM 2547 O O . PRO A 1 332 ? 23.000 -10.349 25.462 1.00 44.34 332 PRO A O 1
ATOM 2550 N N . ARG A 1 333 ? 23.358 -8.182 24.983 1.00 46.03 333 ARG A N 1
ATOM 2551 C CA . ARG A 1 333 ? 24.810 -8.307 24.837 1.00 46.03 333 ARG A CA 1
ATOM 2552 C C . ARG A 1 333 ? 25.373 -8.710 26.199 1.00 46.03 333 ARG A C 1
ATOM 2554 O O . ARG A 1 333 ? 25.661 -7.849 27.028 1.00 46.03 333 ARG A O 1
ATOM 2561 N N . ARG A 1 334 ? 25.537 -10.013 26.444 1.00 42.47 334 ARG A N 1
ATOM 2562 C CA . ARG A 1 334 ? 26.387 -10.492 27.530 1.00 42.47 334 ARG A CA 1
ATOM 2563 C C . ARG A 1 334 ? 27.784 -9.966 27.230 1.00 42.47 334 ARG A C 1
ATOM 2565 O O . ARG A 1 334 ? 28.451 -10.425 26.307 1.00 42.47 334 ARG A O 1
ATOM 2572 N N . ARG A 1 335 ? 28.200 -8.962 28.000 1.00 45.34 335 ARG A N 1
ATOM 2573 C CA . ARG A 1 335 ? 29.592 -8.536 28.135 1.00 45.34 335 ARG A CA 1
ATOM 2574 C C . ARG A 1 335 ? 30.336 -9.704 28.799 1.00 45.34 335 ARG A C 1
ATOM 2576 O O . ARG A 1 335 ? 30.471 -9.758 30.013 1.00 45.34 335 ARG A O 1
ATOM 2583 N N . GLY A 1 336 ? 30.698 -10.704 27.999 1.00 35.19 336 GLY A N 1
ATOM 2584 C CA . GLY A 1 336 ? 31.603 -11.779 28.389 1.00 35.19 336 GLY A CA 1
ATOM 2585 C C . GLY A 1 336 ? 33.025 -11.239 28.362 1.00 35.19 336 GLY A C 1
ATOM 2586 O O . GLY A 1 336 ? 33.447 -10.680 27.352 1.00 35.19 336 GLY A O 1
ATOM 2587 N N . GLY A 1 337 ? 33.698 -11.324 29.506 1.00 35.47 337 GLY A N 1
ATOM 2588 C CA . GLY A 1 337 ? 34.995 -10.718 29.773 1.00 35.47 337 GLY A CA 1
ATOM 2589 C C . GLY A 1 337 ? 36.132 -11.188 28.868 1.00 35.47 337 GLY A C 1
ATOM 2590 O O . GLY A 1 337 ? 36.055 -12.202 28.176 1.00 35.47 337 GLY A O 1
ATOM 2591 N N . ALA A 1 338 ? 37.203 -10.400 28.918 1.00 44.50 338 ALA A N 1
ATOM 2592 C CA . ALA A 1 338 ? 38.464 -10.630 28.240 1.00 44.50 338 ALA A CA 1
ATOM 2593 C C . ALA A 1 338 ? 38.972 -12.066 28.439 1.00 44.50 338 ALA A C 1
ATOM 2595 O O . ALA A 1 338 ? 39.258 -12.489 29.558 1.00 44.50 338 ALA A O 1
ATOM 2596 N N . ARG A 1 339 ? 39.146 -12.791 27.334 1.00 42.03 339 ARG A N 1
ATOM 2597 C CA . ARG A 1 339 ? 40.056 -13.932 27.255 1.00 42.03 339 ARG A CA 1
ATOM 2598 C C . ARG A 1 339 ? 40.912 -13.780 26.005 1.00 42.03 339 ARG A C 1
ATOM 2600 O O . ARG A 1 339 ? 40.411 -13.548 24.910 1.00 42.03 339 ARG A O 1
ATOM 2607 N N . THR A 1 340 ? 42.214 -13.825 26.241 1.00 45.38 340 THR A N 1
ATOM 2608 C CA . THR A 1 340 ? 43.315 -13.754 25.282 1.00 45.38 340 THR A CA 1
ATOM 2609 C C . THR A 1 340 ? 43.233 -14.870 24.231 1.00 45.38 340 THR A C 1
ATOM 2611 O O . THR A 1 340 ? 42.756 -15.962 24.547 1.00 45.38 340 THR A O 1
ATOM 2614 N N . PRO A 1 341 ? 43.706 -14.647 22.989 1.00 39.94 341 PRO A N 1
ATOM 2615 C CA . PRO A 1 341 ? 43.749 -15.699 21.978 1.00 39.94 341 PRO A CA 1
ATOM 2616 C C . PRO A 1 341 ? 45.029 -16.547 22.119 1.00 39.94 341 PRO A C 1
ATOM 2618 O O . PRO A 1 341 ? 46.104 -15.976 22.329 1.00 39.94 341 PRO A O 1
ATOM 2621 N N . PRO A 1 342 ? 44.975 -17.885 21.962 1.00 38.34 342 PRO A N 1
ATOM 2622 C CA . PRO A 1 342 ? 46.173 -18.680 21.740 1.00 38.34 342 PRO A CA 1
ATOM 2623 C C . PRO A 1 342 ? 46.586 -18.642 20.258 1.00 38.34 342 PRO A C 1
ATOM 2625 O O . PRO A 1 342 ? 45.768 -18.473 19.354 1.00 38.34 342 PRO A O 1
ATOM 2628 N N . ARG A 1 343 ? 47.896 -18.774 20.030 1.00 34.53 343 ARG A N 1
ATOM 2629 C CA . ARG A 1 343 ? 48.578 -18.759 18.727 1.00 34.53 343 ARG A CA 1
ATOM 2630 C C . ARG A 1 343 ? 48.569 -20.134 18.035 1.00 34.53 343 ARG A C 1
ATOM 2632 O O . ARG A 1 343 ? 48.836 -21.136 18.687 1.00 34.53 343 ARG A O 1
ATOM 2639 N N . SER A 1 344 ? 48.508 -20.082 16.695 1.00 33.59 344 SER A N 1
ATOM 2640 C CA . SER A 1 344 ? 48.948 -21.076 15.678 1.00 33.59 344 SER A CA 1
ATOM 2641 C C . SER A 1 344 ? 48.118 -22.375 15.572 1.00 33.59 344 SER A C 1
ATOM 2643 O O . SER A 1 344 ? 47.601 -22.842 16.571 1.00 33.59 344 SER A O 1
ATOM 2645 N N . SER A 1 345 ? 47.911 -23.024 14.419 1.00 33.56 345 SER A N 1
ATOM 2646 C CA . SER A 1 345 ? 48.639 -23.059 13.140 1.00 33.56 345 SER A CA 1
ATOM 2647 C C . SER A 1 345 ? 47.740 -23.578 11.989 1.00 33.56 345 SER A C 1
ATOM 2649 O O . SER A 1 345 ? 46.798 -24.327 12.219 1.00 33.56 345 SER A O 1
ATOM 2651 N N . THR A 1 346 ? 48.056 -23.129 10.766 1.00 37.81 346 THR A N 1
ATOM 2652 C CA . THR A 1 346 ? 47.882 -23.762 9.433 1.00 37.81 346 THR A CA 1
ATOM 2653 C C . THR A 1 346 ? 46.626 -24.585 9.096 1.00 37.81 346 THR A C 1
ATOM 2655 O O . THR A 1 346 ? 46.494 -25.736 9.498 1.00 37.81 346 THR A O 1
ATOM 2658 N N . GLY A 1 347 ? 45.821 -24.052 8.169 1.00 32.34 347 GLY A N 1
ATOM 2659 C CA . GLY A 1 347 ? 44.871 -24.808 7.345 1.00 32.34 347 GLY A CA 1
ATOM 2660 C C . GLY A 1 347 ? 44.077 -23.889 6.408 1.00 32.34 347 GLY A C 1
ATOM 2661 O O . GLY A 1 347 ? 43.217 -23.144 6.864 1.00 32.34 347 GLY A O 1
ATOM 2662 N N . LEU A 1 348 ? 44.389 -23.909 5.108 1.00 40.84 348 LEU A N 1
ATOM 2663 C CA . LEU A 1 348 ? 43.538 -23.362 4.033 1.00 40.84 348 LEU A CA 1
ATOM 2664 C C . LEU A 1 348 ? 42.223 -24.175 3.976 1.00 40.84 348 LEU A C 1
ATOM 2666 O O . LEU A 1 348 ? 42.286 -25.381 4.227 1.00 40.84 348 LEU A O 1
ATOM 2670 N N . PRO A 1 349 ? 41.056 -23.580 3.634 1.00 43.16 349 PRO A N 1
ATOM 2671 C CA . PRO A 1 349 ? 40.720 -23.436 2.212 1.00 43.16 349 PRO A CA 1
ATOM 2672 C C . PRO A 1 349 ? 39.856 -22.216 1.800 1.00 43.16 349 PRO A C 1
ATOM 2674 O O . PRO A 1 349 ? 39.106 -21.635 2.576 1.00 43.16 349 PRO A O 1
ATOM 2677 N N . THR A 1 350 ? 39.995 -21.893 0.507 1.00 33.53 350 THR A N 1
ATOM 2678 C CA . THR A 1 350 ? 39.013 -21.354 -0.462 1.00 33.53 350 THR A CA 1
ATOM 2679 C C . THR A 1 350 ? 38.155 -20.133 -0.102 1.00 33.53 350 THR A C 1
ATOM 2681 O O . THR A 1 350 ? 37.150 -20.209 0.597 1.00 33.53 350 THR A O 1
ATOM 2684 N N . SER A 1 351 ? 38.532 -19.022 -0.739 1.00 29.39 351 SER A N 1
ATOM 2685 C CA . SER A 1 351 ? 37.840 -17.736 -0.838 1.00 29.39 351 SER A CA 1
ATOM 2686 C C . SER A 1 351 ? 36.525 -17.832 -1.627 1.00 29.39 351 SER A C 1
ATOM 2688 O O . SER A 1 351 ? 36.538 -18.195 -2.802 1.00 29.39 351 SER A O 1
ATOM 2690 N N . ALA A 1 352 ? 35.416 -17.437 -0.998 1.00 31.36 352 ALA A N 1
ATOM 2691 C CA . ALA A 1 352 ? 34.220 -16.922 -1.661 1.00 31.36 352 ALA A CA 1
ATOM 2692 C C . ALA A 1 352 ? 34.098 -15.442 -1.268 1.00 31.36 352 ALA A C 1
ATOM 2694 O O . ALA A 1 352 ? 34.019 -15.107 -0.087 1.00 31.36 352 ALA A O 1
ATOM 2695 N N . SER A 1 353 ? 34.181 -14.550 -2.250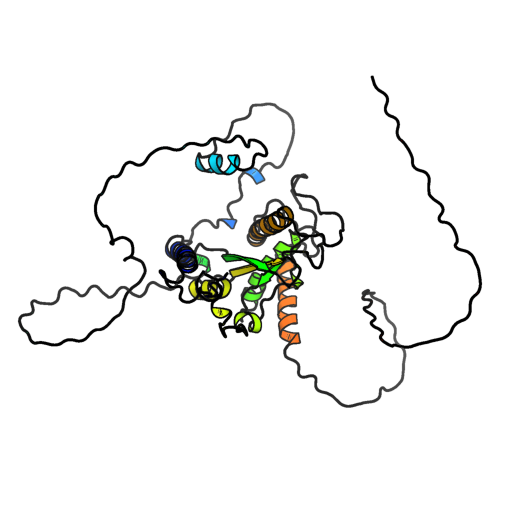 1.00 34.12 353 SER A N 1
ATOM 2696 C CA . SER A 1 353 ? 34.234 -13.103 -2.050 1.00 34.12 353 SER A CA 1
ATOM 2697 C C . SER A 1 353 ? 32.835 -12.487 -2.032 1.00 34.12 353 SER A C 1
ATOM 2699 O O . SER A 1 353 ? 32.221 -12.359 -3.089 1.00 34.12 353 SER A O 1
ATOM 2701 N N . ASP A 1 354 ? 32.390 -12.036 -0.858 1.00 34.28 354 ASP A N 1
ATOM 2702 C CA . ASP A 1 354 ? 31.310 -11.058 -0.696 1.00 34.28 354 ASP A CA 1
ATOM 2703 C C . ASP A 1 354 ? 31.919 -9.669 -0.470 1.00 34.28 354 ASP A C 1
ATOM 2705 O O . ASP A 1 354 ? 32.647 -9.421 0.494 1.00 34.28 354 ASP A O 1
ATOM 2709 N N . ASN A 1 355 ? 31.631 -8.752 -1.391 1.00 33.75 355 ASN A N 1
ATOM 2710 C CA . ASN A 1 355 ? 32.121 -7.380 -1.376 1.00 33.75 355 ASN A CA 1
ATOM 2711 C C . ASN A 1 355 ? 31.172 -6.487 -0.562 1.00 33.75 355 ASN A C 1
ATOM 2713 O O . ASN A 1 355 ? 30.100 -6.104 -1.031 1.00 33.75 355 ASN A O 1
ATOM 2717 N N . ALA A 1 356 ? 31.604 -6.097 0.638 1.00 31.78 356 ALA A N 1
ATOM 2718 C CA . ALA A 1 356 ? 31.025 -5.000 1.404 1.00 31.78 356 ALA A CA 1
ATOM 2719 C C . ALA A 1 356 ? 32.141 -4.056 1.879 1.00 31.78 356 ALA A C 1
ATOM 2721 O O . ALA A 1 356 ? 32.896 -4.370 2.795 1.00 31.78 356 ALA A O 1
ATOM 2722 N N . LEU A 1 357 ? 32.223 -2.869 1.279 1.00 35.19 357 LEU A N 1
ATOM 2723 C CA . LEU A 1 357 ? 33.013 -1.735 1.766 1.00 35.19 357 LEU A CA 1
ATOM 2724 C C . LEU A 1 357 ? 32.215 -0.454 1.515 1.00 35.19 357 LEU A C 1
ATOM 2726 O O . LEU A 1 357 ? 31.515 -0.344 0.517 1.00 35.19 357 LEU A O 1
ATOM 2730 N N . ALA A 1 358 ? 32.324 0.617 2.286 1.00 32.25 358 ALA A N 1
ATOM 2731 C CA . ALA A 1 358 ? 32.644 0.852 3.688 1.00 32.25 358 ALA A CA 1
ATOM 2732 C C . ALA A 1 358 ? 32.365 2.351 3.864 1.00 32.25 358 ALA A C 1
ATOM 2734 O O . ALA A 1 358 ? 32.724 3.169 3.018 1.00 32.25 358 ALA A O 1
ATOM 2735 N N . ARG A 1 359 ? 31.703 2.726 4.956 1.00 31.45 359 ARG A N 1
ATOM 2736 C CA . ARG A 1 359 ? 31.406 4.118 5.300 1.00 31.45 359 ARG A CA 1
ATOM 2737 C C . ARG A 1 359 ? 32.469 4.591 6.288 1.00 31.45 359 ARG A C 1
ATOM 2739 O O . ARG A 1 359 ? 32.384 4.251 7.463 1.00 31.45 359 ARG A O 1
ATOM 2746 N N . ALA A 1 360 ? 33.450 5.366 5.834 1.00 32.66 360 ALA A N 1
ATOM 2747 C CA . ALA A 1 360 ? 34.400 6.033 6.722 1.00 32.66 360 ALA A CA 1
ATOM 2748 C C . ALA A 1 360 ? 33.882 7.433 7.092 1.00 32.66 360 ALA A C 1
ATOM 2750 O O . ALA A 1 360 ? 33.572 8.250 6.227 1.00 32.66 360 ALA A O 1
ATOM 2751 N N . ARG A 1 361 ? 33.769 7.696 8.397 1.00 32.38 361 ARG A N 1
ATOM 2752 C CA . ARG A 1 361 ? 33.701 9.038 8.992 1.00 32.38 361 ARG A CA 1
ATOM 2753 C C . ARG A 1 361 ? 35.057 9.307 9.634 1.00 32.38 361 ARG A C 1
ATOM 2755 O O . ARG A 1 361 ? 35.548 8.436 10.343 1.00 32.38 361 ARG A O 1
ATOM 2762 N N . SER A 1 362 ? 35.593 10.509 9.460 1.00 30.06 362 SER A N 1
ATOM 2763 C CA . SER A 1 362 ? 36.654 11.034 10.318 1.00 30.06 362 SER A CA 1
ATOM 2764 C C . SER A 1 362 ? 36.356 12.497 10.647 1.00 30.06 362 SER A C 1
ATOM 2766 O O . 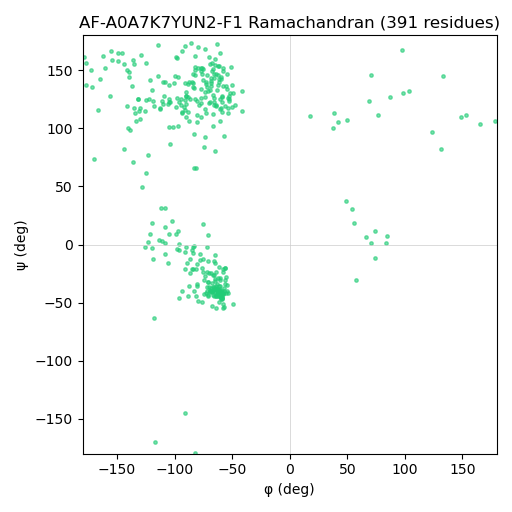SER A 1 362 ? 35.919 13.249 9.777 1.00 30.06 362 SER A O 1
ATOM 2768 N N . PHE A 1 363 ? 36.541 12.864 11.913 1.00 33.59 363 PHE A N 1
ATOM 2769 C CA . PHE A 1 363 ? 36.468 14.223 12.448 1.00 33.59 363 PHE A CA 1
ATOM 2770 C C . PHE A 1 363 ? 37.834 14.566 13.048 1.00 33.59 363 PHE A C 1
ATOM 2772 O O . PHE A 1 363 ? 38.310 13.781 13.862 1.00 33.59 363 PHE A O 1
ATOM 2779 N N . SER A 1 364 ? 38.387 15.745 12.739 1.00 31.69 364 SER A N 1
ATOM 2780 C CA . SER A 1 364 ? 39.125 16.592 13.700 1.00 31.69 364 SER A CA 1
ATOM 2781 C C . SER A 1 364 ? 39.573 17.925 13.076 1.00 31.69 364 SER A C 1
ATOM 2783 O O . SER A 1 364 ? 40.038 17.968 11.941 1.00 31.69 364 SER A O 1
ATOM 2785 N N . ASN A 1 365 ? 39.406 18.991 13.865 1.00 32.19 365 ASN A N 1
ATOM 2786 C CA . ASN A 1 365 ? 39.735 20.407 13.649 1.00 32.19 365 ASN A CA 1
ATOM 2787 C C . ASN A 1 365 ? 41.243 20.725 13.515 1.00 32.19 365 ASN A C 1
ATOM 2789 O O . ASN A 1 365 ? 42.055 20.053 14.141 1.00 32.19 365 ASN A O 1
ATOM 2793 N N . GLY A 1 366 ? 41.559 21.890 12.917 1.00 28.97 366 GLY A N 1
ATOM 2794 C CA . GLY A 1 366 ? 42.350 22.922 13.622 1.00 28.97 366 GLY A CA 1
ATOM 2795 C C . GLY A 1 366 ? 43.667 23.447 13.012 1.00 28.97 366 GLY A C 1
ATOM 2796 O O . GLY A 1 366 ? 44.725 22.928 13.325 1.00 28.97 366 GLY A O 1
ATOM 2797 N N . THR A 1 367 ? 43.568 24.597 12.320 1.00 31.11 367 THR A N 1
ATOM 2798 C CA . THR A 1 367 ? 44.426 25.821 12.388 1.00 31.11 367 THR A CA 1
ATOM 2799 C C . THR A 1 367 ? 45.902 25.891 11.914 1.00 31.11 367 THR A C 1
ATOM 2801 O O . THR A 1 367 ? 46.792 25.303 12.511 1.00 31.11 367 THR A O 1
ATOM 2804 N N . SER A 1 368 ? 46.107 26.856 10.989 1.00 32.41 368 SER A N 1
ATOM 2805 C CA . SER A 1 368 ? 47.193 27.868 10.867 1.00 32.41 368 SER A CA 1
ATOM 2806 C C . SER A 1 368 ? 48.509 27.551 10.131 1.00 32.41 368 SER A C 1
ATOM 2808 O O . SER A 1 368 ? 49.251 26.662 10.525 1.00 32.41 368 SER A O 1
ATOM 2810 N N . GLY A 1 369 ? 48.870 28.415 9.162 1.00 28.64 369 GLY A N 1
ATOM 2811 C CA . GLY A 1 369 ? 50.258 28.625 8.705 1.00 28.64 369 GLY A CA 1
ATOM 2812 C C . GLY A 1 369 ? 50.426 29.013 7.227 1.00 28.64 369 GLY A C 1
ATOM 2813 O O . GLY A 1 369 ? 50.223 28.189 6.346 1.00 28.64 369 GLY A O 1
ATOM 2814 N N . SER A 1 370 ? 50.812 30.267 6.971 1.00 33.00 370 SER A N 1
ATOM 2815 C CA . SER A 1 370 ? 51.086 30.897 5.666 1.00 33.00 370 SER A CA 1
ATOM 2816 C C . SER A 1 370 ? 52.318 30.353 4.919 1.00 33.00 370 SER A C 1
ATOM 2818 O O . SER A 1 370 ? 53.286 29.942 5.549 1.00 33.00 370 SER A O 1
ATOM 2820 N N . GLY A 1 371 ? 52.345 30.509 3.586 1.00 28.98 371 GLY A N 1
ATOM 2821 C CA . GLY A 1 371 ? 53.573 30.468 2.772 1.00 28.98 371 GLY A CA 1
ATOM 2822 C C . GLY A 1 371 ? 53.323 30.020 1.330 1.00 28.98 371 GLY A C 1
ATOM 2823 O O . GLY A 1 371 ? 52.952 28.877 1.098 1.00 28.98 371 GLY A O 1
ATOM 2824 N N . GLY A 1 372 ? 53.475 30.931 0.363 1.00 29.41 372 GLY A N 1
ATOM 2825 C CA . GLY A 1 372 ? 53.155 30.692 -1.046 1.00 29.41 372 GLY A CA 1
ATOM 2826 C C . GLY A 1 372 ? 54.237 29.970 -1.851 1.00 29.41 372 GLY A C 1
ATOM 2827 O O . GLY A 1 372 ? 55.406 29.963 -1.483 1.00 29.41 372 GLY A O 1
ATOM 2828 N N . SER A 1 373 ? 53.846 29.414 -2.997 1.00 32.66 373 SER A N 1
ATOM 2829 C CA . SER A 1 373 ? 54.580 29.502 -4.268 1.00 32.66 373 SER A CA 1
ATOM 2830 C C . SER A 1 373 ? 53.816 28.804 -5.401 1.00 32.66 373 SER A C 1
ATOM 2832 O O . SER A 1 373 ? 52.918 27.996 -5.196 1.00 32.66 373 SER A O 1
ATOM 2834 N N . GLN A 1 374 ? 54.162 29.272 -6.591 1.00 32.94 374 GLN A N 1
ATOM 2835 C CA . GLN A 1 374 ? 53.629 29.113 -7.936 1.00 32.94 374 GLN A CA 1
ATOM 2836 C C . GLN A 1 374 ? 53.357 27.693 -8.485 1.00 32.94 374 GLN A C 1
ATOM 2838 O O . GLN A 1 374 ? 54.103 26.753 -8.246 1.00 32.94 374 GLN A O 1
ATOM 2843 N N . GLN A 1 375 ? 52.380 27.694 -9.403 1.00 32.56 375 GLN A N 1
ATOM 2844 C CA . GLN A 1 375 ? 52.378 27.095 -10.751 1.00 32.56 375 GLN A CA 1
ATOM 2845 C C . GLN A 1 375 ? 51.736 25.720 -11.047 1.00 32.56 375 GLN A C 1
ATOM 2847 O O . GLN A 1 375 ? 52.000 24.692 -10.439 1.00 32.56 375 GLN A O 1
ATOM 2852 N N . ASP A 1 376 ? 50.932 25.822 -12.114 1.00 32.72 376 ASP A N 1
ATOM 2853 C CA . ASP A 1 376 ? 50.512 24.891 -13.162 1.00 32.72 376 ASP A CA 1
ATOM 2854 C C . ASP A 1 376 ? 49.456 23.795 -12.929 1.00 32.72 376 ASP A C 1
ATOM 2856 O O . ASP A 1 376 ? 49.640 22.766 -12.288 1.00 32.72 376 ASP A O 1
ATOM 2860 N N . SER A 1 377 ? 48.321 24.025 -13.604 1.00 34.97 377 SER A N 1
ATOM 2861 C CA . SER A 1 377 ? 47.248 23.073 -13.897 1.00 34.97 377 SER A CA 1
ATOM 2862 C C . SER A 1 377 ? 47.532 22.318 -15.205 1.00 34.97 377 SER A C 1
ATOM 2864 O O . SER A 1 377 ? 47.878 22.967 -16.195 1.00 34.97 377 SER A O 1
ATOM 2866 N N . PRO A 1 378 ? 47.269 21.001 -15.310 1.00 41.31 378 PRO A N 1
ATOM 2867 C CA . PRO A 1 378 ? 47.238 20.329 -16.600 1.00 41.31 378 PRO A CA 1
ATOM 2868 C C . PRO A 1 378 ? 45.832 20.343 -17.220 1.00 41.31 378 PRO A C 1
ATOM 2870 O O . PRO A 1 378 ? 44.825 20.010 -16.594 1.00 41.31 37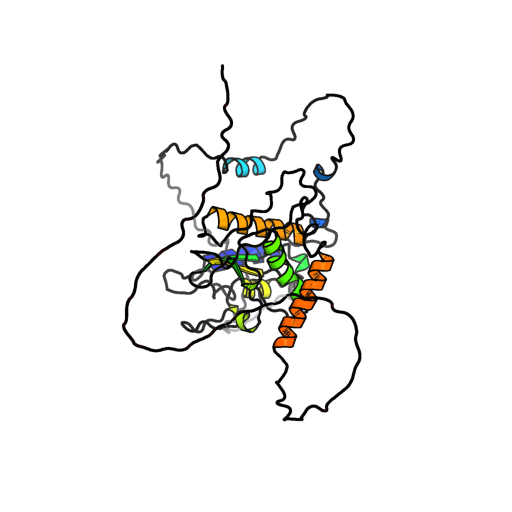8 PRO A O 1
ATOM 2873 N N . ARG A 1 379 ? 45.799 20.739 -18.497 1.00 36.31 379 ARG A N 1
ATOM 2874 C CA . ARG A 1 379 ? 44.635 20.821 -19.388 1.00 36.31 379 ARG A CA 1
ATOM 2875 C C . ARG A 1 379 ? 44.076 19.439 -19.758 1.00 36.31 379 ARG A C 1
ATOM 2877 O O . ARG A 1 379 ? 44.817 18.527 -20.113 1.00 36.31 379 ARG A O 1
ATOM 2884 N N . ILE A 1 380 ? 42.746 19.353 -19.773 1.00 37.59 380 ILE A N 1
ATOM 2885 C CA . ILE A 1 380 ? 41.929 18.244 -20.287 1.00 37.59 380 ILE A CA 1
ATOM 2886 C C . ILE A 1 380 ? 42.008 18.205 -21.825 1.00 37.59 380 ILE A C 1
ATOM 2888 O O . ILE A 1 380 ? 41.829 19.232 -22.481 1.00 37.59 380 ILE A O 1
ATOM 2892 N N . ARG A 1 381 ? 42.247 17.022 -22.409 1.00 33.06 381 ARG A N 1
ATOM 2893 C CA . ARG A 1 381 ? 42.089 16.762 -23.853 1.00 33.06 381 ARG A CA 1
ATOM 2894 C C . ARG A 1 381 ? 40.653 16.314 -24.142 1.00 33.06 381 ARG A C 1
ATOM 2896 O O . ARG A 1 381 ? 40.170 15.374 -23.519 1.00 33.06 381 ARG A O 1
ATOM 2903 N N . ALA A 1 382 ? 39.998 16.987 -25.085 1.00 35.69 382 ALA A N 1
ATOM 2904 C CA . ALA A 1 382 ? 38.679 16.638 -25.607 1.00 35.69 382 ALA A CA 1
ATOM 2905 C C . ALA A 1 382 ? 38.796 15.660 -26.792 1.00 35.69 382 ALA A C 1
ATOM 2907 O O . ALA A 1 382 ? 39.664 15.825 -27.650 1.00 35.69 382 ALA A O 1
ATOM 2908 N N . SER A 1 383 ? 37.916 14.658 -26.824 1.00 37.06 383 SER A N 1
ATOM 2909 C CA . SER A 1 383 ? 37.751 13.693 -27.922 1.00 37.06 383 SER A CA 1
ATOM 2910 C C . SER A 1 383 ? 36.879 14.266 -29.054 1.00 37.06 383 SER A C 1
ATOM 2912 O O . SER A 1 383 ? 36.022 15.106 -28.775 1.00 37.06 383 SER A O 1
ATOM 2914 N N . PRO A 1 384 ? 37.053 13.824 -30.316 1.00 45.53 384 PRO A N 1
ATOM 2915 C CA . PRO A 1 384 ? 36.334 14.381 -31.459 1.00 45.53 384 PRO A CA 1
ATOM 2916 C C . PRO A 1 384 ? 34.938 13.768 -31.652 1.00 45.53 384 PRO A C 1
ATOM 2918 O O . PRO A 1 384 ? 34.741 12.558 -31.544 1.00 45.53 384 PRO A O 1
ATOM 2921 N N . SER A 1 385 ? 33.982 14.638 -31.976 1.00 35.34 385 SER A N 1
ATOM 2922 C CA . SER A 1 385 ? 32.586 14.338 -32.302 1.00 35.34 385 SER A CA 1
ATOM 2923 C C . SER A 1 385 ? 32.429 13.932 -33.774 1.00 35.34 385 SER A C 1
ATOM 2925 O O . SER A 1 385 ? 32.947 14.614 -34.655 1.00 35.34 385 SER A O 1
ATOM 2927 N N . PHE A 1 386 ? 31.665 12.870 -34.045 1.00 33.31 386 PHE A N 1
ATOM 2928 C CA . PHE A 1 386 ? 31.210 12.491 -35.389 1.00 33.31 386 PHE A CA 1
ATOM 2929 C C . PHE A 1 386 ? 29.857 13.148 -35.702 1.00 33.31 386 PHE A C 1
ATOM 2931 O O . PHE A 1 386 ? 28.903 13.003 -34.938 1.00 33.31 386 PHE A O 1
ATOM 2938 N N . THR A 1 387 ? 29.761 13.840 -36.837 1.00 37.03 387 THR A N 1
ATOM 2939 C CA . THR A 1 387 ? 28.520 14.383 -37.407 1.00 37.03 387 THR A CA 1
ATOM 2940 C C . THR A 1 387 ? 28.068 13.529 -38.595 1.00 37.03 387 THR A C 1
ATOM 2942 O O . THR A 1 387 ? 28.818 13.326 -39.546 1.00 37.03 387 THR A O 1
ATOM 2945 N N . PHE A 1 388 ? 26.827 13.035 -38.552 1.00 36.06 388 PHE A N 1
ATOM 2946 C CA . PHE A 1 388 ? 26.147 12.410 -39.692 1.00 36.06 388 PHE A CA 1
ATOM 2947 C C . PHE A 1 388 ? 25.390 13.486 -40.482 1.00 36.06 388 PHE A C 1
ATOM 2949 O O . PHE A 1 388 ? 24.520 14.165 -39.937 1.00 36.06 388 PHE A O 1
ATOM 2956 N N . GLY A 1 389 ? 25.726 13.642 -41.764 1.00 32.84 389 GLY A N 1
ATOM 2957 C CA . GLY A 1 389 ? 24.986 14.473 -42.713 1.00 32.84 389 GLY A CA 1
ATOM 2958 C C . GLY A 1 389 ? 23.798 13.714 -43.310 1.00 32.84 389 GLY A C 1
ATOM 2959 O O . GLY A 1 389 ? 23.928 12.556 -43.696 1.00 32.84 389 GLY A O 1
ATOM 2960 N N . SER A 1 390 ? 22.646 14.378 -43.391 1.00 34.28 390 SER A N 1
ATOM 2961 C CA . SER A 1 390 ? 21.489 13.956 -44.195 1.00 34.28 390 SER A CA 1
ATOM 2962 C C . SER A 1 390 ? 21.497 14.699 -45.534 1.00 34.28 390 SER A C 1
ATOM 2964 O O . SER A 1 390 ? 21.791 15.895 -45.525 1.00 34.28 390 SER A O 1
ATOM 2966 N N . PRO A 1 391 ? 21.080 14.078 -46.649 1.00 45.97 391 PRO A N 1
ATOM 2967 C CA . PRO A 1 391 ? 20.622 14.813 -47.816 1.00 45.97 391 PRO A CA 1
ATOM 2968 C C . PRO A 1 391 ? 19.098 14.684 -47.995 1.00 45.97 391 PRO A C 1
ATOM 2970 O O . PRO A 1 391 ? 18.504 13.625 -47.803 1.00 45.97 391 PRO A O 1
ATOM 2973 N N . ARG A 1 392 ? 18.478 15.799 -48.373 1.00 38.25 392 ARG A N 1
ATOM 2974 C CA . ARG A 1 392 ? 17.183 15.922 -49.063 1.00 38.25 392 ARG A CA 1
ATOM 2975 C C . ARG A 1 392 ? 17.380 16.977 -50.163 1.00 38.25 392 ARG A C 1
ATOM 2977 O O . ARG A 1 392 ? 18.276 17.811 -49.992 1.00 38.25 392 ARG A O 1
ATOM 2984 N N . PRO A 1 393 ? 16.552 17.027 -51.216 1.00 54.03 393 PRO A N 1
ATOM 2985 C CA . PRO A 1 393 ? 15.301 16.293 -51.445 1.00 54.03 393 PRO A CA 1
ATOM 2986 C C . PRO A 1 393 ? 15.463 15.006 -52.251 1.00 54.03 393 PRO A C 1
ATOM 2988 O O . PRO A 1 393 ? 16.381 14.947 -53.098 1.00 54.03 393 PRO A O 1
#

InterPro domains:
  IPR000834 Peptidase M14, carboxypeptidase A [PS52035] (1-295)
  IPR050821 Cytosolic carboxypeptidase [PTHR12756] (1-380)

Sequence (393 aa):
RTDSRGVNLNRQYLHPDAELHPAVYGAKAVLLYHHVHSRVLPGSPDWRTFVSPLSSLSIKSPNCPVPAAEATLSELDKTNNLRNCPGARRASTRSCLAQGAQLSDSAERASWILPSSHSTEHCEEGPWTPPPAPVPEAAEPPEPIAPRDSGLAYYVDLHGHASKRGCFMYGNSFSDENDQVENMLFPKLISLNSPHFDFTGCNFSEKNMYARDKRDGQSKEGSGRVAIYKALGIIHSYTLECNYNTGRSVNSIPGACHDNGRASPPPPPAFPSRYTVELFEQVGRAVAVAALDMADCNPWPRIVLSEHTCLGNLRAWMLRHVRGLRGAGGAPRRRGGARTPPRSSTGLPTSASDNALARARSFSNGTSGSGGSQQDSPRIRASPSFTFGSPRP

Nearest PDB structures (foldseek):
  8v3m-assembly1_A  TM=9.598E-01  e=3.371E-34  Homo sapiens
  8v4m-assembly1_E  TM=9.601E-01  e=4.801E-32  Homo sapiens
  8v4k-assembly1_E  TM=9.610E-01  e=1.426E-31  Homo sapiens
  8v3n-assembly1_A  TM=9.781E-01  e=1.258E-30  Homo sapiens
  8v3o-assembly1_A  TM=9.365E-01  e=3.418E-24  Homo sapiens

Solvent-accessible surface area (backbone atoms only — not comparable to full-atom values): 25657 Å² total; per-residue (Å²): 103,59,52,98,85,70,48,57,55,58,42,35,42,66,75,44,39,68,85,85,31,44,71,52,25,50,57,50,50,55,53,54,48,38,41,70,73,45,46,53,55,91,87,57,80,57,74,65,73,62,72,64,76,80,78,69,75,71,87,76,82,82,91,83,94,81,81,90,79,84,81,85,75,58,76,73,66,58,63,68,63,69,77,77,67,95,82,80,94,71,90,76,90,76,86,88,76,94,76,89,76,90,78,80,92,76,91,80,80,70,79,86,79,72,89,86,90,79,91,79,91,82,89,84,88,89,89,88,82,78,84,80,71,84,72,77,74,76,75,73,76,77,76,83,74,50,36,85,32,16,58,60,77,73,45,76,47,84,44,79,28,87,82,61,63,16,26,28,39,42,40,61,54,58,89,53,65,65,60,38,30,59,47,51,45,46,54,48,42,20,25,49,59,13,46,57,40,31,53,90,66,36,47,45,45,56,69,63,34,60,34,55,43,90,88,78,63,51,38,37,45,16,15,56,36,45,22,49,23,74,74,47,60,36,65,45,18,26,34,39,33,33,27,74,49,32,40,82,55,51,46,80,40,40,48,57,41,87,38,90,84,70,54,81,72,52,73,76,94,60,77,55,55,74,57,48,72,69,57,52,50,43,45,55,50,13,51,55,52,21,52,29,52,74,51,74,58,44,76,50,41,30,50,57,62,34,100,47,44,38,69,69,49,42,50,57,51,39,46,54,49,55,50,49,62,57,60,74,74,68,71,79,82,74,84,73,74,94,74,85,84,86,82,87,81,89,80,89,80,86,91,80,90,81,92,81,85,81,89,86,83,87,87,86,88,86,87,92,85,90,84,89,84,86,88,85,83,87,82,85,84,83,82,89,84,88,82,87,86,84,89,80,133

Radius of gyration: 31.35 Å; Cα contacts (8 Å, |Δi|>4): 400; chains: 1; bounding box: 109×56×90 Å

Mean predicted aligned error: 18.11 Å

Secondary structure (DSSP, 8-state):
-B-TTS-BGGG-SSS--TTTSHHHHHHHHHHHHHHHHS---TTPPPGGG---GGGG------------------HHHHHHHGGG-S----------------------SSTTS----------------PPPPPP-----PPPPPPGGGSS---EEEEEEESSS-SEEEE----SSHHHHHHHHHHHHHHHHH-TTB-GGG-B--HHHHTPBPTTT--BGGGSHHHHHHHHH--S-EEEEEEESSB-S-----PPPSS-TT-SPPPPPP-PPPBP-HHHHHHHHHHHHHHHHHHTT--SS-SGGGSTT-SHHHHHHHHHHHHHHHHHTTS-----PPP-PPPP---------------------------------PPPPPPPPPP-PPP---